Protein AF-A0A918CII8-F1 (afdb_monomer_lite)

Organism: NCBI:txid1848197

pLDDT: mean 79.75, std 15.85, range [30.16, 96.44]

Radius of gyration: 38.04 Å; chains: 1; bounding box: 87×82×122 Å

Structure (mmCIF, N/CA/C/O backbone):
data_AF-A0A918CII8-F1
#
_entry.id   AF-A0A918CII8-F1
#
loop_
_atom_site.group_PDB
_atom_site.id
_atom_site.type_symbol
_atom_site.label_atom_id
_atom_site.label_alt_id
_atom_site.label_comp_id
_atom_site.label_asym_id
_atom_site.label_entity_id
_atom_site.label_seq_id
_atom_site.pdbx_PDB_ins_code
_atom_site.Cartn_x
_atom_site.Cartn_y
_atom_site.Cartn_z
_atom_site.occupancy
_atom_site.B_iso_or_equiv
_atom_site.auth_seq_id
_atom_site.auth_comp_id
_atom_site.auth_asym_id
_atom_site.auth_atom_id
_atom_site.pdbx_PDB_model_num
ATOM 1 N N . MET A 1 1 ? -17.939 -4.240 36.747 1.00 57.62 1 MET A N 1
ATOM 2 C CA . MET A 1 1 ? -18.765 -5.154 35.924 1.00 57.62 1 MET A CA 1
ATOM 3 C C . MET A 1 1 ? -19.525 -6.172 36.784 1.00 57.62 1 MET A C 1
ATOM 5 O O . MET A 1 1 ? -20.750 -6.130 36.807 1.00 57.62 1 MET A O 1
ATOM 9 N N . LEU A 1 2 ? -18.831 -7.007 37.573 1.00 63.00 2 LEU A N 1
ATOM 10 C CA . LEU A 1 2 ? -19.408 -8.156 38.301 1.00 63.00 2 LEU A CA 1
ATOM 11 C C . LEU A 1 2 ? -20.602 -7.832 39.228 1.00 63.00 2 LEU A C 1
ATOM 13 O O . LEU A 1 2 ? -21.600 -8.547 39.215 1.00 63.00 2 LEU A O 1
ATOM 17 N N . TYR A 1 3 ? -20.559 -6.734 39.996 1.00 66.31 3 TYR A N 1
ATOM 18 C CA . TYR A 1 3 ? -21.661 -6.381 40.909 1.00 66.31 3 TYR A CA 1
ATOM 19 C C . TYR A 1 3 ? -22.937 -5.903 40.183 1.00 66.31 3 TYR A C 1
ATOM 21 O O . TYR A 1 3 ? -24.035 -6.025 40.712 1.00 66.31 3 TYR A O 1
ATOM 29 N N . ARG A 1 4 ? -22.821 -5.364 38.961 1.00 71.19 4 ARG A N 1
ATOM 30 C CA . ARG A 1 4 ? -23.989 -4.956 38.158 1.00 71.19 4 ARG A CA 1
ATOM 31 C C . ARG A 1 4 ? -24.688 -6.175 37.556 1.00 71.19 4 ARG A C 1
ATOM 33 O O . ARG A 1 4 ? -25.916 -6.237 37.567 1.00 71.19 4 ARG A O 1
ATOM 40 N N . SER A 1 5 ? -23.906 -7.164 37.115 1.00 71.19 5 SER A N 1
ATOM 41 C CA . SER A 1 5 ? -24.406 -8.471 36.665 1.00 71.19 5 SER A CA 1
ATOM 42 C C . SER A 1 5 ? -25.191 -9.173 37.786 1.00 71.19 5 SER A C 1
ATOM 44 O O . SER A 1 5 ? -26.329 -9.602 37.584 1.00 71.19 5 SER A O 1
ATOM 46 N N . THR A 1 6 ? -24.681 -9.162 39.027 1.00 75.25 6 THR A N 1
ATOM 47 C CA . THR A 1 6 ? -25.412 -9.732 40.177 1.00 75.25 6 THR A CA 1
ATOM 48 C C . THR A 1 6 ? -26.704 -8.998 40.512 1.00 75.25 6 THR A C 1
ATOM 50 O O . THR A 1 6 ? -27.698 -9.655 40.827 1.00 75.25 6 THR A O 1
ATOM 53 N N . ILE A 1 7 ? -26.726 -7.663 40.417 1.00 76.69 7 ILE A N 1
ATOM 54 C CA . ILE A 1 7 ? -27.948 -6.870 40.615 1.00 76.69 7 ILE A CA 1
ATOM 55 C C . ILE A 1 7 ? -29.007 -7.230 39.575 1.00 76.69 7 ILE A C 1
ATOM 57 O O . ILE A 1 7 ? -30.164 -7.437 39.937 1.00 76.69 7 ILE A O 1
ATOM 61 N N . LYS A 1 8 ? -28.611 -7.372 38.308 1.00 78.12 8 LYS A N 1
ATOM 62 C CA . LYS A 1 8 ? -29.515 -7.721 37.206 1.00 78.12 8 LYS A CA 1
ATOM 63 C C . LYS A 1 8 ? -30.074 -9.144 37.327 1.00 78.12 8 LYS A C 1
ATOM 65 O O . LYS A 1 8 ? -31.231 -9.370 37.008 1.00 78.12 8 LYS A O 1
ATOM 70 N N . MET A 1 9 ? -29.291 -10.104 37.825 1.00 76.00 9 MET A N 1
ATOM 71 C CA . MET A 1 9 ? -29.740 -11.499 37.979 1.00 76.00 9 MET A CA 1
ATOM 72 C C . MET A 1 9 ? -30.636 -11.749 39.207 1.00 76.00 9 MET A C 1
ATOM 74 O O . MET A 1 9 ? -31.351 -12.762 39.266 1.00 76.00 9 MET A O 1
ATOM 78 N N . LEU A 1 10 ? -30.575 -10.861 40.207 1.00 77.88 10 LEU A N 1
ATOM 79 C CA . LEU A 1 10 ? -31.319 -10.962 41.470 1.00 77.88 10 LEU A CA 1
ATOM 80 C C . LEU A 1 10 ? -32.446 -9.924 41.613 1.00 77.88 10 LEU A C 1
ATOM 82 O O . LEU A 1 10 ? -33.195 -9.996 42.592 1.00 77.88 10 LEU A O 1
ATOM 86 N N . SER A 1 11 ? -32.600 -9.010 40.650 1.00 75.62 11 SER A N 1
ATOM 87 C CA . SER A 1 11 ? -33.632 -7.961 40.646 1.00 75.62 11 SER A CA 1
ATOM 88 C C . SER A 1 11 ? -35.062 -8.512 40.689 1.00 75.62 11 SER A C 1
ATOM 90 O O . SER A 1 11 ? -35.947 -7.860 41.238 1.00 75.62 11 SER A O 1
ATOM 92 N N . ASP A 1 12 ? -35.276 -9.732 40.187 1.00 76.44 12 ASP A N 1
ATOM 93 C CA . ASP A 1 12 ? -36.574 -10.422 40.205 1.00 76.44 12 ASP A CA 1
ATOM 94 C C . ASP A 1 12 ? -37.037 -10.815 41.620 1.00 76.44 12 ASP A C 1
ATOM 96 O O . ASP A 1 12 ? -38.226 -11.023 41.858 1.00 76.44 12 ASP A O 1
ATOM 100 N N . LEU A 1 13 ? -36.104 -10.953 42.570 1.00 73.75 13 LEU A N 1
ATOM 101 C CA . LEU A 1 13 ? -36.381 -11.439 43.930 1.00 73.75 13 LEU A CA 1
ATOM 102 C C . LEU A 1 13 ? -36.213 -10.356 45.000 1.00 73.75 13 LEU A C 1
ATOM 104 O O . LEU A 1 13 ? -36.792 -10.456 46.085 1.00 73.75 13 LEU A O 1
ATOM 108 N N . ILE A 1 14 ? -35.395 -9.338 44.729 1.00 76.75 14 ILE A N 1
ATOM 109 C CA . ILE A 1 14 ? -35.112 -8.228 45.640 1.00 76.75 14 ILE A CA 1
ATOM 110 C C . ILE A 1 14 ? -35.008 -6.945 44.819 1.00 76.75 14 ILE A C 1
ATOM 112 O O . ILE A 1 14 ? -34.351 -6.914 43.786 1.00 76.75 14 ILE A O 1
ATOM 116 N N . SER A 1 15 ? -35.603 -5.857 45.321 1.00 78.06 15 SER A N 1
ATOM 117 C CA . SER A 1 15 ? -35.476 -4.535 44.699 1.00 78.06 15 SER A CA 1
ATOM 118 C C . SER A 1 15 ? -33.999 -4.173 44.439 1.00 78.06 15 SER A C 1
ATOM 120 O O . SER A 1 15 ? -33.190 -4.260 45.370 1.00 78.06 15 SER A O 1
ATOM 122 N N . PRO A 1 16 ? -33.636 -3.702 43.230 1.00 76.00 16 PRO A N 1
ATOM 123 C CA . PRO A 1 16 ? -32.245 -3.431 42.855 1.00 76.00 16 PRO A CA 1
ATOM 124 C C . PRO A 1 16 ? -31.572 -2.400 43.773 1.00 76.00 16 PRO A C 1
ATOM 126 O O . PRO A 1 16 ? -30.441 -2.612 44.197 1.00 76.00 16 PRO A O 1
ATOM 129 N N . LYS A 1 17 ? -32.304 -1.364 44.217 1.00 75.88 17 LYS A N 1
ATOM 130 C CA . LYS A 1 17 ? -31.811 -0.379 45.202 1.00 75.88 17 LYS A CA 1
ATOM 131 C C . LYS A 1 17 ? -31.494 -0.996 46.566 1.00 75.88 17 LYS A C 1
ATOM 133 O O . LYS A 1 17 ? -30.586 -0.548 47.263 1.00 75.88 17 LYS A O 1
ATOM 138 N N . ALA A 1 18 ? -32.259 -2.006 46.978 1.00 75.31 18 ALA A N 1
ATOM 139 C CA . ALA A 1 18 ? -31.996 -2.716 48.224 1.00 75.31 18 ALA A CA 1
ATOM 140 C C . ALA A 1 18 ? -30.772 -3.630 48.083 1.00 75.31 18 ALA A C 1
ATOM 142 O O . ALA A 1 18 ? -29.977 -3.710 49.016 1.00 75.31 18 ALA A O 1
ATOM 143 N N . LEU A 1 19 ? -30.598 -4.273 46.923 1.00 78.12 19 LEU A N 1
ATOM 144 C CA . LEU A 1 19 ? -29.439 -5.121 46.651 1.00 78.12 19 LEU A CA 1
ATOM 145 C C . LEU A 1 19 ? -28.142 -4.302 46.564 1.00 78.12 19 LEU A C 1
ATOM 147 O O . LEU A 1 19 ? -27.160 -4.666 47.203 1.00 78.12 19 LEU A O 1
ATOM 151 N N . GLU A 1 20 ? -28.158 -3.162 45.869 1.00 80.50 20 GLU A N 1
ATOM 152 C CA . GLU A 1 20 ? -27.036 -2.212 45.821 1.00 80.50 20 GLU A CA 1
ATOM 153 C C . GLU A 1 20 ? -26.624 -1.743 47.210 1.00 80.50 20 GLU A C 1
ATOM 155 O O . GLU A 1 20 ? -25.441 -1.743 47.535 1.00 80.50 20 GLU A O 1
ATOM 160 N N . ARG A 1 21 ? -27.597 -1.389 48.056 1.00 82.25 21 ARG A N 1
ATOM 161 C CA . ARG A 1 21 ? -27.322 -0.952 49.425 1.00 82.25 21 ARG A CA 1
ATOM 162 C C . ARG A 1 21 ? -26.685 -2.060 50.265 1.00 82.25 21 ARG A C 1
ATOM 164 O O . ARG A 1 21 ? -25.747 -1.786 51.001 1.00 82.25 21 ARG A O 1
ATOM 171 N N . ILE A 1 22 ? -27.147 -3.303 50.126 1.00 81.56 22 ILE A N 1
ATOM 172 C CA . ILE A 1 22 ? -26.567 -4.456 50.834 1.00 81.56 22 ILE A CA 1
ATOM 173 C C . ILE A 1 22 ? -25.142 -4.723 50.353 1.00 81.56 22 ILE A C 1
ATOM 175 O O . ILE A 1 22 ? -24.258 -4.929 51.176 1.00 81.56 22 ILE A O 1
ATOM 179 N N . LEU A 1 23 ? -24.907 -4.693 49.040 1.00 80.69 23 LEU A N 1
ATOM 180 C CA . LEU A 1 23 ? -23.569 -4.856 48.473 1.00 80.69 23 LEU A CA 1
ATOM 181 C C . LEU A 1 23 ? -22.639 -3.710 48.904 1.00 80.69 23 LEU A C 1
ATOM 183 O O . LEU A 1 23 ? -21.482 -3.963 49.223 1.00 80.69 23 LEU A O 1
ATOM 187 N N . ALA A 1 24 ? -23.143 -2.474 48.982 1.00 80.88 24 ALA A N 1
ATOM 188 C CA . ALA A 1 24 ? -22.396 -1.312 49.464 1.00 80.88 24 ALA A CA 1
ATOM 189 C C . ALA A 1 24 ? -22.010 -1.442 50.942 1.00 80.88 24 ALA A C 1
ATOM 191 O O . ALA A 1 24 ? -20.857 -1.207 51.300 1.00 80.88 24 ALA A O 1
ATOM 192 N N . ASP A 1 25 ? -22.964 -1.814 51.798 1.00 81.06 25 ASP A N 1
ATOM 193 C CA . ASP A 1 25 ? -22.743 -1.961 53.237 1.00 81.06 25 ASP A CA 1
ATOM 194 C C . ASP A 1 25 ? -21.788 -3.140 53.514 1.00 81.06 25 ASP A C 1
ATOM 196 O O . ASP A 1 25 ? -20.817 -2.989 54.255 1.00 81.06 25 ASP A O 1
ATOM 200 N N . ALA A 1 26 ? -21.963 -4.263 52.811 1.00 79.44 26 ALA A N 1
ATOM 201 C CA . ALA A 1 26 ? -21.099 -5.440 52.904 1.00 79.44 26 ALA A CA 1
ATOM 202 C C . ALA A 1 26 ? -19.673 -5.209 52.357 1.00 79.44 26 ALA A C 1
ATOM 204 O O . ALA A 1 26 ? -18.720 -5.822 52.846 1.00 79.44 26 ALA A O 1
ATOM 205 N N . ALA A 1 27 ? -19.509 -4.339 51.353 1.00 79.50 27 ALA A N 1
ATOM 206 C CA . ALA A 1 27 ? -18.201 -3.921 50.846 1.00 79.50 27 ALA A CA 1
ATOM 207 C C . ALA A 1 27 ? -17.490 -2.978 51.833 1.00 79.50 27 ALA A C 1
ATOM 209 O O . ALA A 1 27 ? -16.306 -3.166 52.122 1.00 79.50 27 ALA A O 1
ATOM 210 N N . ARG A 1 28 ? -18.226 -2.027 52.431 1.00 82.44 28 ARG A N 1
ATOM 211 C CA . ARG A 1 28 ? -17.701 -1.116 53.466 1.00 82.44 28 ARG A CA 1
ATOM 212 C C . ARG A 1 28 ? -17.221 -1.857 54.709 1.00 82.44 28 ARG A C 1
ATOM 214 O O . ARG A 1 28 ? -16.146 -1.538 55.209 1.00 82.44 28 ARG A O 1
ATOM 221 N N . GLU A 1 29 ? -17.969 -2.859 55.173 1.00 81.50 29 GLU A N 1
ATOM 222 C CA . GLU A 1 29 ? -17.558 -3.726 56.292 1.00 81.50 29 GLU A CA 1
ATOM 223 C C . GLU A 1 29 ? -16.242 -4.466 56.017 1.00 81.50 29 GLU A C 1
ATOM 225 O O . GLU A 1 29 ? -15.516 -4.816 56.943 1.00 81.50 29 GLU A O 1
ATOM 230 N N . ARG A 1 30 ? -15.911 -4.674 54.739 1.00 78.25 30 ARG A N 1
ATOM 231 C CA . ARG A 1 30 ? -14.693 -5.351 54.280 1.00 78.25 30 ARG A CA 1
ATOM 232 C C . ARG A 1 30 ? -13.631 -4.377 53.755 1.00 78.25 30 ARG A C 1
ATOM 234 O O . ARG A 1 30 ? -12.700 -4.810 53.089 1.00 78.25 30 ARG A O 1
ATOM 241 N N . HIS A 1 31 ? -13.768 -3.077 54.038 1.00 79.06 31 HIS A N 1
ATOM 242 C CA . HIS A 1 31 ? -12.857 -2.010 53.597 1.00 79.06 31 HIS A CA 1
ATOM 243 C C . HIS A 1 31 ? -12.627 -1.946 52.074 1.00 79.06 31 HIS A C 1
ATOM 245 O O . HIS A 1 31 ? -11.564 -1.533 51.617 1.00 79.06 31 HIS A O 1
ATOM 251 N N . THR A 1 32 ? -13.629 -2.331 51.282 1.00 77.56 32 THR A N 1
ATOM 252 C CA . THR A 1 32 ? -13.589 -2.298 49.811 1.00 77.56 32 THR A CA 1
ATOM 253 C C . THR A 1 32 ? -14.676 -1.378 49.257 1.00 77.56 32 THR A C 1
ATOM 255 O O . THR A 1 32 ? -15.648 -1.040 49.938 1.00 77.56 32 THR A O 1
ATOM 258 N N . THR A 1 33 ? -14.509 -0.931 48.013 1.00 74.75 33 THR A N 1
ATOM 259 C CA . THR A 1 33 ? -15.518 -0.155 47.281 1.00 74.75 33 THR A CA 1
ATOM 260 C C . THR A 1 33 ? -16.294 -1.062 46.324 1.00 74.75 33 THR A C 1
ATOM 262 O O . THR A 1 33 ? -15.782 -2.077 45.860 1.00 74.75 33 THR A O 1
ATOM 265 N N . LEU A 1 34 ? -17.538 -0.689 45.997 1.00 63.59 34 LEU A N 1
ATOM 266 C CA . LEU A 1 34 ? -18.412 -1.442 45.079 1.00 63.59 34 LEU A CA 1
ATOM 267 C C . LEU A 1 34 ? -17.765 -1.730 43.712 1.00 63.59 34 LEU A C 1
ATOM 269 O O . LEU A 1 34 ? -18.080 -2.728 43.070 1.00 63.59 34 LEU A O 1
ATOM 273 N N . THR A 1 35 ? -16.870 -0.854 43.263 1.00 64.56 35 THR A N 1
ATOM 274 C CA . THR A 1 35 ? -16.168 -0.961 41.982 1.00 64.56 35 THR A CA 1
ATOM 275 C C . THR A 1 35 ? -14.933 -1.862 42.031 1.00 64.56 35 THR A C 1
ATOM 277 O O . THR A 1 35 ? -14.532 -2.346 40.980 1.00 64.56 35 THR A O 1
ATOM 280 N N . ALA A 1 36 ? -14.384 -2.145 43.218 1.00 67.75 36 ALA A N 1
ATOM 281 C CA . ALA A 1 36 ? -13.174 -2.948 43.433 1.00 67.75 36 ALA A CA 1
ATOM 282 C C . ALA A 1 36 ? -13.473 -4.337 44.044 1.00 67.75 36 ALA A C 1
ATOM 284 O O . ALA A 1 36 ? -12.677 -4.883 44.802 1.00 67.75 36 ALA A O 1
ATOM 285 N N . LEU A 1 37 ? -14.664 -4.885 43.785 1.00 72.19 37 LEU A N 1
ATOM 286 C CA . LEU A 1 37 ? -15.098 -6.179 44.318 1.00 72.19 37 LEU A CA 1
ATOM 287 C C . LEU A 1 37 ? -14.582 -7.348 43.469 1.00 72.19 37 LEU A C 1
ATOM 289 O O . LEU A 1 37 ? -15.124 -7.622 42.398 1.00 72.19 37 LEU A O 1
ATOM 293 N N . ASP A 1 38 ? -13.606 -8.082 44.003 1.00 73.19 38 ASP A N 1
ATOM 294 C CA . ASP A 1 38 ? -13.105 -9.322 43.402 1.00 73.19 38 ASP A CA 1
ATOM 295 C C . ASP A 1 38 ? -14.115 -10.478 43.521 1.00 73.19 38 ASP A C 1
ATOM 297 O O . ASP A 1 38 ? -14.878 -10.571 44.490 1.00 73.19 38 ASP A O 1
ATOM 301 N N . LEU A 1 39 ? -14.073 -11.415 42.567 1.00 75.50 39 LEU A N 1
ATOM 302 C CA . LEU A 1 39 ? -14.918 -12.618 42.516 1.00 75.50 39 LEU A CA 1
ATOM 303 C C . LEU A 1 39 ? -14.988 -13.415 43.848 1.00 75.50 39 LEU A C 1
ATOM 305 O O . LEU A 1 39 ? -16.103 -13.730 44.276 1.00 75.50 39 LEU A O 1
ATOM 309 N N . PRO A 1 40 ? -13.881 -13.723 44.560 1.00 79.88 40 PRO A N 1
ATOM 310 C CA . PRO A 1 40 ? -13.939 -14.425 45.852 1.00 79.88 40 PRO A CA 1
ATOM 311 C C . PRO A 1 40 ? -14.620 -13.607 46.962 1.00 79.88 40 PRO A C 1
ATOM 313 O O . PRO A 1 40 ? -15.370 -14.144 47.787 1.00 79.88 40 PRO A O 1
ATOM 316 N N . THR A 1 41 ? -14.415 -12.292 46.974 1.00 80.44 41 THR A N 1
ATOM 317 C CA . THR A 1 41 ? -15.024 -11.382 47.952 1.00 80.44 41 THR A CA 1
ATOM 318 C C . THR A 1 41 ? -16.525 -11.256 47.695 1.00 80.44 41 THR A C 1
ATOM 320 O O . THR A 1 41 ? -17.336 -11.404 48.613 1.00 80.44 41 THR A O 1
ATOM 323 N N . LEU A 1 42 ? -16.912 -11.107 46.425 1.00 80.44 42 LEU A N 1
ATOM 324 C CA . LEU A 1 42 ? -18.299 -11.099 45.965 1.00 80.44 42 LEU A CA 1
ATOM 325 C C . LEU A 1 42 ? -19.006 -12.427 46.273 1.00 80.44 42 LEU A C 1
ATOM 327 O O . LEU A 1 42 ? -20.144 -12.430 46.742 1.00 80.44 42 LEU A O 1
ATOM 331 N N . GLN A 1 43 ? -18.319 -13.558 46.092 1.00 83.06 43 GLN A N 1
ATOM 332 C CA . GLN A 1 43 ? -18.837 -14.876 46.450 1.00 83.06 43 GLN A CA 1
ATOM 333 C C . GLN A 1 43 ? -19.150 -14.979 47.946 1.00 83.06 43 GLN A C 1
ATOM 335 O O . GLN A 1 43 ? -20.167 -15.560 48.337 1.00 83.06 43 GLN A O 1
ATOM 340 N N . THR A 1 44 ? -18.299 -14.395 48.785 1.00 84.56 44 THR A N 1
ATOM 341 C CA . THR A 1 44 ? -18.481 -14.381 50.239 1.00 84.56 44 THR A CA 1
ATOM 342 C C . THR A 1 44 ? -19.689 -13.527 50.632 1.00 84.56 44 THR A C 1
ATOM 344 O O . THR A 1 44 ? -20.537 -13.982 51.402 1.00 84.56 44 THR A O 1
ATOM 347 N N . ILE A 1 45 ? -19.827 -12.341 50.033 1.00 84.06 45 ILE A N 1
ATOM 348 C CA . ILE A 1 45 ? -20.964 -11.428 50.238 1.00 84.06 45 ILE A CA 1
ATOM 349 C C . ILE A 1 45 ? -22.282 -12.076 49.791 1.00 84.06 45 ILE A C 1
ATOM 351 O O . ILE A 1 45 ? -23.277 -12.049 50.519 1.00 84.06 45 ILE A O 1
ATOM 355 N N . LEU A 1 46 ? -22.292 -12.723 48.623 1.00 83.38 46 LEU A N 1
ATOM 356 C CA . LEU A 1 46 ? -23.474 -13.406 48.095 1.00 83.38 46 LEU A CA 1
ATOM 357 C C . LEU A 1 46 ? -23.919 -14.565 49.002 1.00 83.38 46 LEU A C 1
ATOM 359 O O . LEU A 1 46 ? -25.111 -14.715 49.281 1.00 83.38 46 LEU A O 1
ATOM 363 N N . LYS A 1 47 ? -22.966 -15.358 49.509 1.00 85.75 47 LYS A N 1
ATOM 364 C CA . LYS A 1 47 ? -23.235 -16.508 50.389 1.00 85.75 47 LYS A CA 1
ATOM 365 C C . LYS A 1 47 ? -23.642 -16.119 51.812 1.00 85.75 47 LYS A C 1
ATOM 367 O O . LYS A 1 47 ? -24.382 -16.876 52.438 1.00 85.75 47 LYS A O 1
ATOM 372 N N . GLN A 1 48 ? -23.149 -15.000 52.345 1.00 84.31 48 GLN A N 1
ATOM 373 C CA . GLN A 1 48 ? -23.353 -14.631 53.752 1.00 84.31 48 GLN A CA 1
ATOM 374 C C . GLN A 1 48 ? -24.399 -13.537 53.947 1.00 84.31 48 GLN A C 1
ATOM 376 O O . GLN A 1 48 ? -25.264 -13.690 54.807 1.00 84.31 48 GLN A O 1
ATOM 381 N N . ASP A 1 49 ? -24.353 -12.471 53.153 1.00 83.25 49 ASP A N 1
ATOM 382 C CA . ASP A 1 49 ? -25.122 -11.250 53.411 1.00 83.25 49 ASP A CA 1
ATOM 383 C C . ASP A 1 49 ? -26.379 -11.212 52.534 1.00 83.25 49 ASP A C 1
ATOM 385 O O . ASP A 1 49 ? -27.498 -11.034 53.026 1.00 83.25 49 ASP A O 1
ATOM 389 N N . VAL A 1 50 ? -26.225 -11.513 51.240 1.00 80.75 50 VAL A N 1
ATOM 390 C CA . VAL A 1 50 ? -27.349 -11.561 50.290 1.00 80.75 50 VAL A CA 1
ATOM 391 C C . VAL A 1 50 ? -28.220 -12.798 50.521 1.00 80.75 50 VAL A C 1
ATOM 393 O O . VAL A 1 50 ? -29.445 -12.689 50.529 1.00 80.75 50 VAL A O 1
ATOM 396 N N . TYR A 1 51 ? -27.624 -13.962 50.801 1.00 83.38 51 TYR A N 1
ATOM 397 C CA . TYR A 1 51 ? -28.369 -15.181 51.136 1.00 83.38 51 TYR A CA 1
ATOM 398 C C . TYR A 1 51 ? -29.231 -15.025 52.402 1.00 83.38 51 TYR A C 1
ATOM 400 O O . TYR A 1 51 ? -30.410 -15.379 52.374 1.00 83.38 51 TYR A O 1
ATOM 408 N N . LYS A 1 52 ? -28.696 -14.436 53.487 1.00 83.25 52 LYS A N 1
ATOM 409 C CA . LYS A 1 52 ? -29.470 -14.148 54.714 1.00 83.25 52 LYS A CA 1
ATOM 410 C C . LYS A 1 52 ? -30.655 -13.228 54.434 1.00 83.25 52 LYS A C 1
ATOM 412 O O . LYS A 1 52 ? -31.721 -13.406 55.017 1.00 83.25 52 LYS A O 1
ATOM 417 N N . ARG A 1 53 ? -30.490 -12.251 53.538 1.00 78.88 53 ARG A N 1
ATOM 418 C CA . ARG A 1 53 ? -31.577 -11.342 53.164 1.00 78.88 53 ARG A CA 1
ATOM 419 C C . ARG A 1 53 ? -32.615 -12.010 52.262 1.00 78.88 53 ARG A C 1
ATOM 421 O O . ARG A 1 53 ? -33.805 -11.812 52.480 1.00 78.88 53 ARG A O 1
ATOM 428 N N . LEU A 1 54 ? -32.187 -12.831 51.302 1.00 79.38 54 LEU A N 1
ATOM 429 C CA . LEU A 1 54 ? -33.074 -13.615 50.431 1.00 79.38 54 LEU A CA 1
ATOM 430 C C . LEU A 1 54 ? -33.958 -14.584 51.227 1.00 79.38 54 LEU A C 1
ATOM 432 O O . LEU A 1 54 ? -35.123 -14.760 50.881 1.00 79.38 54 LEU A O 1
ATOM 436 N N . GLN A 1 55 ? -33.442 -15.159 52.319 1.00 82.56 55 GLN A N 1
ATOM 437 C CA . GLN A 1 55 ? -34.209 -16.040 53.210 1.00 82.56 55 GLN A CA 1
ATOM 438 C C . GLN A 1 55 ? -35.418 -15.367 53.877 1.00 82.56 55 GLN A C 1
ATOM 440 O O . GLN A 1 55 ? -36.340 -16.069 54.283 1.00 82.56 55 GLN A O 1
ATOM 445 N N . LEU A 1 56 ? -35.437 -14.034 53.995 1.00 81.06 56 LEU A N 1
ATOM 446 C CA . LEU A 1 56 ? -36.574 -13.311 54.578 1.00 81.06 56 LEU A CA 1
ATOM 447 C C . LEU A 1 56 ? -37.777 -13.244 53.628 1.00 81.06 56 LEU A C 1
ATOM 449 O O . LEU A 1 56 ? -38.904 -13.100 54.093 1.00 81.06 56 LEU A O 1
ATOM 453 N N . ASN A 1 57 ? -37.541 -13.367 52.318 1.00 75.31 57 ASN A N 1
ATOM 454 C CA . ASN A 1 57 ? -38.566 -13.199 51.286 1.00 75.31 57 ASN A CA 1
ATOM 455 C C . ASN A 1 57 ? -38.865 -14.495 50.511 1.00 75.31 57 ASN A C 1
ATOM 457 O O . ASN A 1 57 ? -39.908 -14.593 49.870 1.00 75.31 57 ASN A O 1
ATOM 461 N N . VAL A 1 58 ? -37.962 -15.484 50.533 1.00 78.81 58 VAL A N 1
ATOM 462 C CA . VAL A 1 58 ? -38.027 -16.694 49.695 1.00 78.81 58 VAL A CA 1
ATOM 463 C C . VAL A 1 58 ? -37.604 -17.933 50.507 1.00 78.81 58 VAL A C 1
ATOM 465 O O . VAL A 1 58 ? -36.680 -17.836 51.318 1.00 78.81 58 VAL A O 1
ATOM 468 N N . PRO A 1 59 ? -38.203 -19.127 50.288 1.00 82.88 59 PRO A N 1
ATOM 469 C CA . PRO A 1 59 ? -37.780 -20.365 50.948 1.00 82.88 59 PRO A CA 1
ATOM 470 C C . PRO A 1 59 ? -36.283 -20.663 50.770 1.00 82.88 59 PRO A C 1
ATOM 472 O O . PRO A 1 59 ? -35.737 -20.543 49.670 1.00 82.88 59 PRO A O 1
ATOM 475 N N . ALA A 1 60 ? -35.623 -21.132 51.836 1.00 76.38 60 ALA A N 1
ATOM 476 C CA . ALA A 1 60 ? -34.164 -21.299 51.891 1.00 76.38 60 ALA A CA 1
ATOM 477 C C . ALA A 1 60 ? -33.577 -22.156 50.749 1.00 76.38 60 ALA A C 1
ATOM 479 O O . ALA A 1 60 ? -32.490 -21.863 50.248 1.00 76.38 60 ALA A O 1
ATOM 480 N N . GLY A 1 61 ? -34.304 -23.182 50.292 1.00 77.25 61 GLY A N 1
ATOM 481 C CA . GLY A 1 61 ? -33.886 -24.027 49.168 1.00 77.25 61 GLY A CA 1
ATOM 482 C C . GLY A 1 61 ? -33.833 -23.290 47.823 1.00 77.25 61 GLY A C 1
ATOM 483 O O . GLY A 1 61 ? -32.923 -23.532 47.030 1.00 77.25 61 GLY A O 1
ATOM 484 N N . LEU A 1 62 ? -34.759 -22.354 47.583 1.00 75.81 62 LEU A N 1
ATOM 485 C CA . LEU A 1 62 ? -34.785 -21.521 46.375 1.00 75.81 62 LEU A CA 1
ATOM 486 C C . LEU A 1 62 ? -33.729 -20.414 46.434 1.00 75.81 62 LEU A C 1
ATOM 488 O O . LEU A 1 62 ? -33.015 -20.211 45.454 1.00 75.81 62 LEU A O 1
ATOM 492 N N . ALA A 1 63 ? -33.565 -19.766 47.591 1.00 76.44 63 ALA A N 1
ATOM 493 C CA . ALA A 1 63 ? -32.519 -18.765 47.801 1.00 76.44 63 ALA A CA 1
ATOM 494 C C . ALA A 1 63 ? -31.115 -19.353 47.572 1.00 76.44 63 ALA A C 1
ATOM 496 O O . ALA A 1 63 ? -30.295 -18.752 46.880 1.00 76.44 63 ALA A O 1
ATOM 497 N N . LYS A 1 64 ? -30.852 -20.564 48.088 1.00 81.62 64 LYS A N 1
ATOM 498 C CA . LYS A 1 64 ? -29.561 -21.246 47.918 1.00 81.62 64 LYS A CA 1
ATOM 499 C C . LYS A 1 64 ? -29.302 -21.607 46.457 1.00 81.62 64 LYS A C 1
ATOM 501 O O . LYS A 1 64 ? -28.206 -21.362 45.968 1.00 81.62 64 LYS A O 1
ATOM 506 N N . ARG A 1 65 ? -30.306 -22.151 45.756 1.00 83.00 65 ARG A N 1
ATOM 507 C CA . ARG A 1 65 ? -30.208 -22.453 44.319 1.00 83.00 65 ARG A CA 1
ATOM 508 C C . ARG A 1 65 ? -29.954 -21.199 43.491 1.00 83.00 65 ARG A C 1
ATOM 510 O O . ARG A 1 65 ? -29.089 -21.227 42.632 1.00 83.00 65 ARG A O 1
ATOM 517 N N . ARG A 1 66 ? -30.652 -20.091 43.757 1.00 81.50 66 ARG A N 1
ATOM 518 C CA . ARG A 1 66 ? -30.476 -18.863 42.971 1.00 81.50 66 ARG A CA 1
ATOM 519 C C . ARG A 1 66 ? -29.113 -18.213 43.201 1.00 81.50 66 ARG A C 1
ATOM 521 O O . ARG A 1 66 ? -28.481 -17.821 42.231 1.00 81.50 66 ARG A O 1
ATOM 528 N N . VAL A 1 67 ? -28.645 -18.148 44.449 1.00 84.38 67 VAL A N 1
ATOM 529 C CA . VAL A 1 67 ? -27.289 -17.662 44.756 1.00 84.38 67 VAL A CA 1
ATOM 530 C C . VAL A 1 67 ? -26.236 -18.561 44.113 1.00 84.38 67 VAL A C 1
ATOM 532 O O . VAL A 1 67 ? -25.293 -18.043 43.534 1.00 84.38 67 VAL A O 1
ATOM 535 N N . GLN A 1 68 ? -26.407 -19.886 44.159 1.00 84.88 68 GLN A N 1
ATOM 536 C CA . GLN A 1 68 ? -25.480 -20.806 43.502 1.00 84.88 68 GLN A CA 1
ATOM 537 C C . GLN A 1 68 ? -25.479 -20.623 41.979 1.00 84.88 68 GLN A C 1
ATOM 539 O O . GLN A 1 68 ? -24.409 -20.475 41.413 1.00 84.88 68 GLN A O 1
ATOM 544 N N . ASN A 1 69 ? -26.648 -20.504 41.342 1.00 84.06 69 ASN A N 1
ATOM 545 C CA . ASN A 1 69 ? -26.740 -20.237 39.904 1.00 84.06 69 ASN A CA 1
ATOM 546 C C . ASN A 1 69 ? -26.046 -18.923 39.515 1.00 84.06 69 ASN A C 1
ATOM 548 O O . ASN A 1 69 ? -25.369 -18.889 38.501 1.00 84.06 69 ASN A O 1
ATOM 552 N N . VAL A 1 70 ? -26.188 -17.864 40.323 1.00 83.12 70 VAL A N 1
ATOM 553 C CA . VAL A 1 70 ? -25.490 -16.582 40.111 1.00 83.12 70 VAL A CA 1
ATOM 554 C C . VAL A 1 70 ? -23.975 -16.732 40.266 1.00 83.12 70 VAL A C 1
ATOM 556 O O . VAL A 1 70 ? -23.215 -16.083 39.562 1.00 83.12 70 VAL A O 1
ATOM 559 N N . LEU A 1 71 ? -23.509 -17.573 41.189 1.00 83.56 71 LEU A N 1
ATOM 560 C CA . LEU A 1 71 ? -22.079 -17.846 41.338 1.00 83.56 71 LEU A CA 1
ATOM 561 C C . LEU A 1 71 ? -21.525 -18.678 40.184 1.00 83.56 71 LEU A C 1
ATOM 563 O O . LEU A 1 71 ? -20.408 -18.418 39.751 1.00 83.56 71 LEU A O 1
ATOM 567 N N . ASP A 1 72 ? -22.293 -19.652 39.704 1.00 83.38 72 ASP A N 1
ATOM 568 C CA . ASP A 1 72 ? -21.904 -20.508 38.589 1.00 83.38 72 ASP A CA 1
ATOM 569 C C . ASP A 1 72 ? -21.849 -19.690 37.285 1.00 83.38 72 ASP A C 1
ATOM 571 O O . ASP A 1 72 ? -20.875 -19.807 36.546 1.00 83.38 72 ASP A O 1
ATOM 575 N N . THR A 1 73 ? -22.810 -18.784 37.043 1.00 80.44 73 THR A N 1
ATOM 576 C CA . THR A 1 73 ? -22.769 -17.872 35.885 1.00 80.44 73 THR A CA 1
ATOM 577 C C . THR A 1 73 ? -21.607 -16.890 35.961 1.00 80.44 73 THR A C 1
ATOM 579 O O . THR A 1 73 ? -20.890 -16.745 34.981 1.00 80.44 73 THR A O 1
ATOM 582 N N . LEU A 1 74 ? -21.342 -16.279 37.120 1.00 78.88 74 LEU A N 1
ATOM 583 C CA . LEU A 1 74 ? -20.182 -15.394 37.282 1.00 78.88 74 LEU A CA 1
ATOM 584 C C . LEU A 1 74 ? -18.844 -16.131 37.130 1.00 78.88 74 LEU A C 1
ATOM 586 O O . LEU A 1 74 ? -17.881 -15.556 36.632 1.00 78.88 74 LEU A O 1
ATOM 590 N N . ALA A 1 75 ? -18.758 -17.386 37.583 1.00 76.50 75 ALA A N 1
ATOM 591 C CA . ALA A 1 75 ? -17.566 -18.210 37.402 1.00 76.50 75 ALA A CA 1
ATOM 592 C C . ALA A 1 75 ? -17.360 -18.588 35.928 1.00 76.50 75 ALA A C 1
ATOM 594 O O . ALA A 1 75 ? -16.224 -18.639 35.464 1.00 76.50 75 ALA A O 1
ATOM 595 N N . GLN A 1 76 ? -18.448 -18.817 35.191 1.00 78.81 76 GLN A N 1
ATOM 596 C CA . GLN A 1 76 ? -18.413 -19.097 33.760 1.00 78.81 76 GLN A CA 1
ATOM 597 C C . GLN A 1 76 ? -18.077 -17.843 32.934 1.00 78.81 76 GLN A C 1
ATOM 599 O O . GLN A 1 76 ? -17.240 -17.932 32.043 1.00 78.81 76 GLN A O 1
ATOM 604 N N . GLU A 1 77 ? -18.630 -16.675 33.282 1.00 74.62 77 GLU A N 1
ATOM 605 C CA . GLU A 1 77 ? -18.262 -15.367 32.708 1.00 74.62 77 GLU A CA 1
ATOM 606 C C . GLU A 1 77 ? -16.776 -15.051 32.953 1.00 74.62 77 GLU A C 1
ATOM 608 O O . GLU A 1 77 ? -16.059 -14.682 32.027 1.00 74.62 77 GLU A O 1
ATOM 613 N N . ALA A 1 78 ? -16.280 -15.269 34.177 1.00 68.75 78 ALA A N 1
ATOM 614 C CA . ALA A 1 78 ? -14.866 -15.076 34.506 1.00 68.75 78 ALA A CA 1
ATOM 615 C C . ALA A 1 78 ? -13.941 -16.079 33.789 1.00 68.75 78 ALA A C 1
ATOM 617 O O . ALA A 1 78 ? -12.817 -15.732 33.433 1.00 68.75 78 ALA A O 1
ATOM 618 N N . GLY A 1 79 ? -14.401 -17.316 33.574 1.00 70.69 79 GLY A N 1
ATOM 619 C CA . GLY A 1 79 ? -13.676 -18.330 32.808 1.00 70.69 79 GLY A CA 1
ATOM 620 C C . GLY A 1 79 ? -13.606 -18.025 31.308 1.00 70.69 79 GLY A C 1
ATOM 621 O O . GLY A 1 79 ? -12.558 -18.254 30.710 1.00 70.69 79 GLY A O 1
ATOM 622 N N . SER A 1 80 ? -14.684 -17.489 30.719 1.00 71.56 80 SER A N 1
ATOM 623 C CA . SER A 1 80 ? -14.719 -17.046 29.312 1.00 71.56 80 SER A CA 1
ATOM 624 C C . SER A 1 80 ? -13.776 -15.871 29.085 1.00 71.56 80 SER A C 1
ATOM 626 O O . SER A 1 80 ? -12.890 -15.965 28.243 1.00 71.56 80 SER A O 1
ATOM 628 N N . ALA A 1 81 ? -13.871 -14.831 29.922 1.00 67.88 81 ALA A N 1
ATOM 629 C CA . ALA A 1 81 ? -13.015 -13.650 29.823 1.00 67.88 81 ALA A CA 1
ATOM 630 C C . ALA A 1 81 ? -11.520 -14.005 29.940 1.00 67.88 81 ALA A C 1
ATOM 632 O O . ALA A 1 81 ? -10.706 -13.560 29.142 1.00 67.88 81 ALA A O 1
ATOM 633 N N . ALA A 1 82 ? -11.153 -14.895 30.871 1.00 71.38 82 ALA A N 1
ATOM 634 C CA . ALA A 1 82 ? -9.766 -15.345 31.004 1.00 71.38 82 ALA A CA 1
ATOM 635 C C . ALA A 1 82 ? -9.268 -16.161 29.793 1.00 71.38 82 ALA A C 1
ATOM 637 O O . ALA A 1 82 ? -8.076 -16.139 29.480 1.00 71.38 82 ALA A O 1
ATOM 638 N N . ALA A 1 83 ? -10.153 -16.907 29.123 1.00 75.06 83 ALA A N 1
ATOM 639 C CA . ALA A 1 83 ? -9.819 -17.639 27.904 1.00 75.06 83 ALA A CA 1
ATOM 640 C C . ALA A 1 83 ? -9.679 -16.698 26.693 1.00 75.06 83 ALA A C 1
ATOM 642 O O . ALA A 1 83 ? -8.761 -16.875 25.891 1.00 75.06 83 ALA A O 1
ATOM 643 N N . GLU A 1 84 ? -10.543 -15.687 26.593 1.00 77.50 84 GLU A N 1
ATOM 644 C CA . GLU A 1 84 ? -10.486 -14.620 25.587 1.00 77.50 84 GLU A CA 1
ATOM 645 C C . GLU A 1 84 ? -9.203 -13.789 25.735 1.00 77.50 84 GLU A C 1
ATOM 647 O O . GLU A 1 84 ? -8.472 -13.631 24.761 1.00 77.50 84 GLU A O 1
ATOM 652 N N . ASP A 1 85 ? -8.827 -13.388 26.953 1.00 78.19 85 ASP A N 1
ATOM 653 C CA . ASP A 1 85 ? -7.570 -12.675 27.228 1.00 78.19 85 ASP A CA 1
ATOM 654 C C . ASP A 1 85 ? -6.327 -13.491 26.811 1.00 78.19 85 ASP A C 1
ATOM 656 O O . ASP A 1 85 ? -5.370 -12.966 26.222 1.00 78.19 85 ASP A O 1
ATOM 660 N N . LEU A 1 86 ? -6.327 -14.806 27.075 1.00 82.50 86 LEU A N 1
ATOM 661 C CA . LEU A 1 86 ? -5.263 -15.705 26.609 1.00 82.50 86 LEU A CA 1
ATOM 662 C C . LEU A 1 86 ? -5.238 -15.826 25.076 1.00 82.50 86 LEU A C 1
ATOM 664 O O . LEU A 1 86 ? -4.162 -15.881 24.474 1.00 82.50 86 LEU A O 1
ATOM 668 N N . SER A 1 87 ? -6.408 -15.868 24.438 1.00 86.56 87 SER A N 1
ATOM 669 C CA . SER A 1 87 ? -6.528 -15.918 22.980 1.00 86.56 87 SER A CA 1
ATOM 670 C C . SER A 1 87 ? -5.992 -14.633 22.345 1.00 86.56 87 SER A C 1
ATOM 672 O O . SER A 1 87 ? -5.085 -14.689 21.511 1.00 86.56 87 SER A O 1
ATOM 674 N N . HIS A 1 88 ? -6.460 -13.472 22.813 1.00 88.19 88 HIS A N 1
ATOM 675 C CA . HIS A 1 88 ? -6.031 -12.159 22.341 1.00 88.19 88 HIS A CA 1
ATOM 676 C C . HIS A 1 88 ? -4.525 -11.955 22.531 1.00 88.19 88 HIS A C 1
ATOM 678 O O . HIS A 1 88 ? -3.834 -11.553 21.598 1.00 88.19 88 HIS A O 1
ATOM 684 N N . SER A 1 89 ? -3.969 -12.310 23.693 1.00 87.69 89 SER A N 1
ATOM 685 C CA . SER A 1 89 ? -2.517 -12.218 23.917 1.00 87.69 89 SER A CA 1
ATOM 686 C C . SER A 1 89 ? -1.706 -13.124 22.979 1.00 87.69 89 SER A C 1
ATOM 688 O O . SER A 1 89 ? -0.660 -12.708 22.477 1.00 87.69 89 SER A O 1
ATOM 690 N N . THR A 1 90 ? -2.199 -14.325 22.667 1.00 90.06 90 THR A N 1
ATOM 691 C CA . THR A 1 90 ? -1.556 -15.229 21.699 1.00 90.06 90 THR A CA 1
ATOM 692 C C . THR A 1 90 ? -1.609 -14.667 20.273 1.00 90.06 90 THR A C 1
ATOM 694 O O . THR A 1 90 ? -0.616 -14.723 19.538 1.00 90.06 90 THR A O 1
ATOM 697 N N . GLN A 1 91 ? -2.741 -14.080 19.880 1.00 91.31 91 GLN A N 1
ATOM 698 C CA . GLN A 1 91 ? -2.895 -13.408 18.589 1.00 91.31 91 GLN A CA 1
ATOM 699 C C . GLN A 1 91 ? -1.962 -12.197 18.466 1.00 91.31 91 GLN A C 1
ATOM 701 O O . GLN A 1 91 ? -1.247 -12.102 17.470 1.00 91.31 91 GLN A O 1
ATOM 706 N N . ILE A 1 92 ? -1.862 -11.344 19.495 1.00 92.50 92 ILE A N 1
ATOM 707 C CA . ILE A 1 92 ? -0.917 -10.210 19.528 1.00 92.50 92 ILE A CA 1
ATOM 708 C C . ILE A 1 92 ? 0.513 -10.696 19.276 1.00 92.50 92 ILE A C 1
ATOM 710 O O . ILE A 1 92 ? 1.204 -10.146 18.422 1.00 92.50 92 ILE A O 1
ATOM 714 N N . ILE A 1 93 ? 0.949 -11.760 19.961 1.00 92.62 93 ILE A N 1
ATOM 715 C CA . ILE A 1 93 ? 2.293 -12.334 19.773 1.00 92.62 93 ILE A CA 1
ATOM 716 C C . ILE A 1 93 ? 2.495 -12.820 18.330 1.00 92.62 93 ILE A C 1
ATOM 718 O O . ILE A 1 93 ? 3.578 -12.655 17.766 1.00 92.62 93 ILE A O 1
ATOM 722 N N . THR A 1 94 ? 1.466 -13.414 17.727 1.00 94.25 94 THR A N 1
ATOM 723 C CA . THR A 1 94 ? 1.520 -13.925 16.350 1.00 94.25 94 THR A CA 1
ATOM 724 C C . THR A 1 94 ? 1.639 -12.785 15.339 1.00 94.25 94 THR A C 1
ATOM 726 O O . THR A 1 94 ? 2.498 -12.827 14.453 1.00 94.25 94 THR A O 1
ATOM 729 N N . ILE A 1 95 ? 0.829 -11.737 15.505 1.00 94.75 95 ILE A N 1
ATOM 730 C CA . ILE A 1 95 ? 0.873 -10.534 14.666 1.00 94.75 95 ILE A CA 1
ATOM 731 C C . ILE A 1 95 ? 2.229 -9.832 14.838 1.00 94.75 95 ILE A C 1
ATOM 733 O O . ILE A 1 95 ? 2.870 -9.501 13.845 1.00 94.75 95 ILE A O 1
ATOM 737 N N . ASP A 1 96 ? 2.740 -9.707 16.067 1.00 93.50 96 ASP A N 1
ATOM 738 C CA . ASP A 1 96 ? 4.063 -9.138 16.358 1.00 93.50 96 ASP A CA 1
ATOM 739 C C . ASP A 1 96 ? 5.204 -9.878 15.655 1.00 93.50 96 ASP A C 1
ATOM 741 O O . ASP A 1 96 ? 6.151 -9.260 15.166 1.00 93.50 96 ASP A O 1
ATOM 745 N N . GLN A 1 97 ? 5.154 -11.211 15.617 1.00 93.44 97 GLN A N 1
ATOM 746 C CA . GLN A 1 97 ? 6.180 -12.009 14.946 1.00 93.44 97 GLN A CA 1
ATOM 747 C C . GLN A 1 97 ? 6.197 -11.750 13.440 1.00 93.44 97 GLN A C 1
ATOM 749 O O . GLN A 1 97 ? 7.281 -11.587 12.876 1.00 93.44 97 GLN A O 1
ATOM 754 N N . ARG A 1 98 ? 5.023 -11.660 12.802 1.00 93.25 98 ARG A N 1
ATOM 755 C CA . ARG A 1 98 ? 4.915 -11.310 11.377 1.00 93.25 98 ARG A CA 1
ATOM 756 C C . ARG A 1 98 ? 5.330 -9.857 11.128 1.00 93.25 98 ARG A C 1
ATOM 758 O O . ARG A 1 98 ? 6.104 -9.598 10.211 1.00 93.25 98 ARG A O 1
ATOM 765 N N . ALA A 1 99 ? 4.930 -8.929 12.000 1.00 92.19 99 ALA A N 1
ATOM 766 C CA . ALA A 1 99 ? 5.253 -7.504 11.898 1.00 92.19 99 ALA A CA 1
ATOM 767 C C . ALA A 1 99 ? 6.767 -7.218 11.892 1.00 92.19 99 ALA A C 1
ATOM 769 O O . ALA A 1 99 ? 7.215 -6.255 11.269 1.00 92.19 99 ALA A O 1
ATOM 770 N N . ARG A 1 100 ? 7.587 -8.067 12.532 1.00 91.25 100 ARG A N 1
ATOM 771 C CA . ARG A 1 1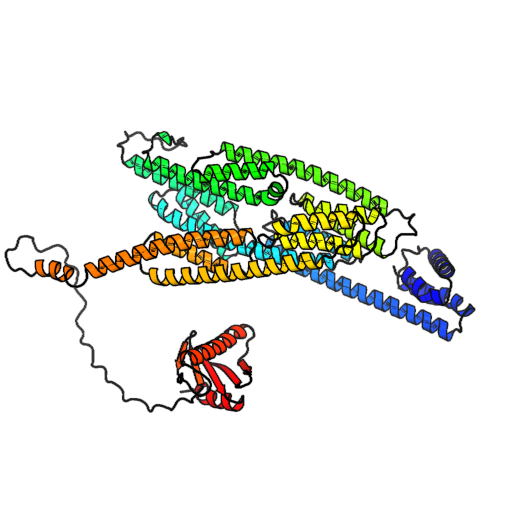00 ? 9.058 -7.923 12.549 1.00 91.25 100 ARG A CA 1
ATOM 772 C C . ARG A 1 100 ? 9.695 -7.946 11.161 1.00 91.25 100 ARG A C 1
ATOM 774 O O . ARG A 1 100 ? 10.734 -7.316 10.988 1.00 91.25 100 ARG A O 1
ATOM 781 N N . GLN A 1 101 ? 9.094 -8.631 10.188 1.00 89.62 101 GLN A N 1
ATOM 782 C CA . GLN A 1 101 ? 9.598 -8.670 8.808 1.00 89.62 101 GLN A CA 1
ATOM 783 C C . GLN A 1 101 ? 9.570 -7.284 8.147 1.00 89.62 101 GLN A C 1
ATOM 785 O O . GLN A 1 101 ? 10.409 -6.982 7.303 1.00 89.62 101 GLN A O 1
ATOM 790 N N . TYR A 1 102 ? 8.659 -6.419 8.592 1.00 91.75 102 TYR A N 1
ATOM 791 C CA . TYR A 1 102 ? 8.458 -5.076 8.054 1.00 91.75 102 TYR A CA 1
ATOM 792 C C . TYR A 1 102 ? 9.151 -3.984 8.881 1.00 91.75 102 TYR A C 1
ATOM 794 O O . TYR A 1 102 ? 8.998 -2.801 8.595 1.00 91.75 102 TYR A O 1
ATOM 802 N N . ALA A 1 103 ? 9.953 -4.351 9.888 1.00 86.81 103 ALA A N 1
ATOM 803 C CA . ALA A 1 103 ? 10.623 -3.392 10.770 1.00 86.81 103 ALA A CA 1
ATOM 804 C C . ALA A 1 103 ? 11.590 -2.445 10.032 1.00 86.81 103 ALA A C 1
ATOM 806 O O . ALA A 1 103 ? 11.850 -1.344 10.514 1.00 86.81 103 ALA A O 1
ATOM 807 N N . LEU A 1 104 ? 12.106 -2.867 8.872 1.00 87.38 104 LEU A N 1
ATOM 808 C CA . LEU A 1 104 ? 12.967 -2.059 8.003 1.00 87.38 104 LEU A CA 1
ATOM 809 C C . LEU A 1 104 ? 12.196 -0.968 7.239 1.00 87.38 104 LEU A C 1
ATOM 811 O O . LEU A 1 104 ? 12.808 -0.015 6.771 1.00 87.38 104 LEU A O 1
ATOM 815 N N . TYR A 1 105 ? 10.869 -1.077 7.143 1.00 87.81 105 TYR A N 1
ATOM 816 C CA . TYR A 1 105 ? 10.000 -0.171 6.388 1.00 87.81 105 TYR A CA 1
ATOM 817 C C . TYR A 1 105 ? 9.202 0.726 7.339 1.00 87.81 105 TYR A C 1
ATOM 819 O O . TYR A 1 105 ? 7.971 0.774 7.312 1.00 87.81 105 TYR A O 1
ATOM 827 N N . PHE A 1 106 ? 9.923 1.409 8.233 1.00 82.81 106 PHE A N 1
ATOM 828 C CA . PHE A 1 106 ? 9.330 2.318 9.216 1.00 82.81 106 PHE A CA 1
ATOM 829 C C . PHE A 1 106 ? 8.574 3.468 8.538 1.00 82.81 106 PHE A C 1
ATOM 831 O O . PHE A 1 106 ? 7.535 3.884 9.030 1.00 82.81 106 PHE A O 1
ATOM 838 N N . ASP A 1 107 ? 9.031 3.932 7.381 1.00 81.00 107 ASP A N 1
ATOM 839 C CA . ASP A 1 107 ? 8.417 5.074 6.696 1.00 81.00 107 ASP A CA 1
ATOM 840 C C . ASP A 1 107 ? 7.076 4.727 6.020 1.00 81.00 107 ASP A C 1
ATOM 842 O O . ASP A 1 107 ? 6.427 5.588 5.433 1.00 81.00 107 ASP A O 1
ATOM 846 N N . TRP A 1 108 ? 6.635 3.464 6.085 1.00 85.44 108 TRP A N 1
ATOM 847 C CA . TRP A 1 108 ? 5.348 3.050 5.530 1.00 85.44 108 TRP A CA 1
ATOM 848 C C . TRP A 1 108 ? 4.189 3.319 6.506 1.00 85.44 108 TRP A C 1
ATOM 850 O O . TRP A 1 108 ? 4.277 2.947 7.683 1.00 85.44 108 TRP A O 1
ATOM 860 N N . PRO A 1 109 ? 3.072 3.900 6.027 1.00 82.31 109 PRO A N 1
ATOM 861 C CA . PRO A 1 109 ? 1.923 4.245 6.867 1.00 82.31 109 PRO A CA 1
ATOM 862 C C . PRO A 1 109 ? 1.300 3.028 7.544 1.00 82.31 109 PRO A C 1
ATOM 864 O O . PRO A 1 109 ? 0.944 3.080 8.722 1.00 82.31 109 PRO A O 1
ATOM 867 N N . GLU A 1 110 ? 1.224 1.910 6.830 1.00 87.81 110 GLU A N 1
ATOM 868 C CA . GLU A 1 110 ? 0.623 0.672 7.310 1.00 87.81 110 GLU A CA 1
ATOM 869 C C . GLU A 1 110 ? 1.451 0.066 8.453 1.00 87.81 110 GLU A C 1
ATOM 871 O O . GLU A 1 110 ? 0.887 -0.405 9.439 1.00 87.81 110 GLU A O 1
ATOM 876 N N . THR A 1 111 ? 2.787 0.161 8.393 1.00 90.50 111 THR A N 1
ATOM 877 C CA . THR A 1 111 ? 3.684 -0.281 9.477 1.00 90.50 111 THR A CA 1
ATOM 878 C C . THR A 1 111 ? 3.460 0.542 10.745 1.00 90.50 111 THR A C 1
ATOM 880 O O . THR A 1 111 ? 3.453 0.004 11.855 1.00 90.50 111 THR A O 1
ATOM 883 N N . GLN A 1 112 ? 3.271 1.854 10.604 1.00 88.06 112 GLN A N 1
ATOM 884 C CA . GLN A 1 112 ? 3.051 2.754 11.738 1.00 88.06 112 GLN A CA 1
ATOM 885 C C . GLN A 1 112 ? 1.690 2.539 12.380 1.00 88.06 112 GLN A C 1
ATOM 887 O O . GLN A 1 112 ? 1.596 2.444 13.606 1.00 88.06 112 GLN A O 1
ATOM 892 N N . ARG A 1 113 ? 0.657 2.381 11.551 1.00 89.88 113 ARG A N 1
ATOM 893 C CA . ARG A 1 113 ? -0.683 2.026 12.004 1.00 89.88 113 ARG A CA 1
ATOM 894 C C . ARG A 1 113 ? -0.699 0.673 12.701 1.00 89.88 113 ARG A C 1
ATOM 896 O O . ARG A 1 113 ? -1.210 0.570 13.807 1.00 89.88 113 ARG A O 1
ATOM 903 N N . LEU A 1 114 ? -0.050 -0.344 12.137 1.00 92.19 114 LEU A N 1
ATOM 904 C CA . LEU A 1 114 ? 0.040 -1.660 12.769 1.00 92.19 114 LEU A CA 1
ATOM 905 C C . LEU A 1 114 ? 0.680 -1.569 14.161 1.00 92.19 114 LEU A C 1
ATOM 907 O O . LEU A 1 114 ? 0.219 -2.199 15.110 1.00 92.19 114 LEU A O 1
ATOM 911 N N . ARG A 1 115 ? 1.715 -0.739 14.322 1.00 91.62 115 ARG A N 1
ATOM 912 C CA . ARG A 1 115 ? 2.353 -0.512 15.625 1.00 91.62 115 ARG A CA 1
ATOM 913 C C . ARG A 1 115 ? 1.448 0.211 16.616 1.00 91.62 115 ARG A C 1
ATOM 915 O O . ARG A 1 115 ? 1.461 -0.155 17.793 1.00 91.62 115 ARG A O 1
ATOM 922 N N . SER A 1 116 ? 0.711 1.235 16.183 1.00 90.94 116 SER A N 1
ATOM 923 C CA . SER A 1 116 ? -0.222 1.941 17.066 1.00 90.94 116 SER A CA 1
ATOM 924 C C . SER A 1 116 ? -1.381 1.028 17.469 1.00 90.94 116 SER A C 1
ATOM 926 O O . SER A 1 116 ? -1.638 0.897 18.663 1.00 90.94 116 SER A O 1
ATOM 928 N N . VAL A 1 117 ? -1.974 0.300 16.519 1.00 92.81 117 VAL A N 1
ATOM 929 C CA . VAL A 1 117 ? -3.016 -0.713 16.752 1.00 92.81 117 VAL A CA 1
ATOM 930 C C . VAL A 1 117 ? -2.536 -1.781 17.736 1.00 92.81 117 VAL A C 1
ATOM 932 O O . VAL A 1 117 ? -3.196 -2.016 18.743 1.00 92.81 117 VAL A O 1
ATOM 935 N N . LEU A 1 118 ? -1.348 -2.363 17.539 1.00 92.94 118 LEU A N 1
ATOM 936 C CA . LEU A 1 118 ? -0.787 -3.359 18.464 1.00 92.94 118 LEU A CA 1
ATOM 937 C C . LEU A 1 118 ? -0.505 -2.787 19.858 1.00 92.94 118 LEU A C 1
ATOM 939 O O . LEU A 1 118 ? -0.702 -3.471 20.862 1.00 92.94 118 LEU A O 1
ATOM 943 N N . SER A 1 119 ? -0.049 -1.535 19.947 1.00 92.50 119 SER A N 1
ATOM 944 C CA . SER A 1 119 ? 0.153 -0.868 21.237 1.00 92.50 119 SER A CA 1
ATOM 945 C C . SER A 1 119 ? -1.169 -0.684 21.983 1.00 92.50 119 SER A C 1
ATOM 947 O O . SER A 1 119 ? -1.233 -0.958 23.181 1.00 92.50 119 SER A O 1
ATOM 949 N N . VAL A 1 120 ? -2.219 -0.250 21.281 1.00 92.44 120 VAL A N 1
ATOM 950 C CA . VAL A 1 120 ? -3.555 -0.057 21.857 1.00 92.44 120 VAL A CA 1
ATOM 951 C C . VAL A 1 120 ? -4.197 -1.402 22.202 1.00 92.44 120 VAL A C 1
ATOM 953 O O . VAL A 1 120 ? -4.754 -1.532 23.285 1.00 92.44 120 VAL A O 1
ATOM 956 N N . ALA A 1 121 ? -4.035 -2.435 21.372 1.00 91.44 121 ALA A N 1
ATOM 957 C CA . ALA A 1 121 ? -4.533 -3.785 21.642 1.00 91.44 121 ALA A CA 1
ATOM 958 C C . ALA A 1 121 ? -3.885 -4.401 22.894 1.00 91.44 121 ALA A C 1
ATOM 960 O O . ALA A 1 121 ? -4.572 -4.988 23.730 1.00 91.44 121 ALA A O 1
ATOM 961 N N . ARG A 1 122 ? -2.570 -4.218 23.091 1.00 92.31 122 ARG A N 1
ATOM 962 C CA . ARG A 1 122 ? -1.881 -4.634 24.329 1.00 92.31 122 ARG A CA 1
ATOM 963 C C . ARG A 1 122 ? -2.407 -3.901 25.557 1.00 92.31 122 ARG A C 1
ATOM 965 O O . ARG A 1 122 ? -2.542 -4.504 26.616 1.00 92.31 122 ARG A O 1
ATOM 972 N N . GLN A 1 123 ? -2.681 -2.605 25.428 1.00 90.12 123 GLN A N 1
ATOM 973 C CA . GLN A 1 123 ? -3.243 -1.829 26.526 1.00 90.12 123 GLN A CA 1
ATOM 974 C C . GLN A 1 123 ? -4.678 -2.274 26.841 1.00 90.12 123 GLN A C 1
ATOM 976 O O . GLN A 1 123 ? -4.991 -2.511 28.003 1.00 90.12 123 GLN A O 1
ATOM 981 N N . ALA A 1 124 ? -5.520 -2.452 25.821 1.00 86.31 124 ALA A N 1
ATOM 982 C CA . ALA A 1 124 ? -6.901 -2.903 25.970 1.00 86.31 124 ALA A CA 1
ATOM 983 C C . ALA A 1 124 ? -6.977 -4.287 26.632 1.00 86.31 124 ALA A C 1
ATOM 985 O O . ALA A 1 124 ? -7.682 -4.444 27.624 1.00 86.31 124 ALA A O 1
ATOM 986 N N . THR A 1 125 ? -6.175 -5.248 26.164 1.00 86.75 125 THR A N 1
ATOM 987 C CA . THR A 1 125 ? -6.092 -6.593 26.763 1.00 86.75 125 THR A CA 1
ATOM 988 C C . THR A 1 125 ? -5.562 -6.566 28.198 1.00 86.75 125 THR A C 1
ATOM 990 O O . THR A 1 125 ? -6.109 -7.240 29.064 1.00 86.75 125 THR A O 1
ATOM 993 N N . ALA A 1 126 ? -4.552 -5.742 28.505 1.00 84.44 126 ALA A N 1
ATOM 994 C CA . ALA A 1 126 ? -4.065 -5.579 29.879 1.00 84.44 126 ALA A CA 1
ATOM 995 C C . ALA A 1 126 ? -5.115 -4.958 30.822 1.00 84.44 126 ALA A C 1
ATOM 997 O O . ALA A 1 126 ? -5.104 -5.218 32.025 1.00 84.44 126 ALA A O 1
ATOM 998 N N . GLU A 1 127 ? -6.018 -4.139 30.283 1.00 83.06 127 GLU A N 1
ATOM 999 C CA . GLU A 1 127 ? -7.132 -3.516 31.001 1.00 83.06 127 GLU A CA 1
ATOM 1000 C C . GLU A 1 127 ? -8.405 -4.391 31.023 1.00 83.06 127 GLU A C 1
ATOM 1002 O O . GLU A 1 127 ? -9.411 -3.972 31.602 1.00 83.06 127 GLU A O 1
ATOM 1007 N N . GLY A 1 128 ? -8.376 -5.589 30.419 1.00 77.88 128 GLY A N 1
ATOM 1008 C CA . GLY A 1 128 ? -9.526 -6.497 30.304 1.00 77.88 128 GLY A CA 1
ATOM 1009 C C . GLY A 1 128 ? -10.663 -5.940 29.439 1.00 77.88 128 GLY A C 1
ATOM 1010 O O . GLY A 1 128 ? -11.837 -6.191 29.716 1.00 77.88 128 GLY A O 1
ATOM 1011 N N . ARG A 1 129 ? -10.330 -5.099 28.455 1.00 79.38 129 ARG A N 1
ATOM 1012 C CA . ARG A 1 129 ? -11.256 -4.555 27.452 1.00 79.38 129 ARG A CA 1
ATOM 1013 C C . ARG A 1 129 ? -11.190 -5.390 26.181 1.00 79.38 129 ARG A C 1
ATOM 1015 O O . ARG A 1 129 ? -10.147 -5.962 25.868 1.00 79.38 129 ARG A O 1
ATOM 1022 N N . ASP A 1 130 ? -12.284 -5.379 25.428 1.00 81.25 130 ASP A N 1
ATOM 1023 C CA . ASP A 1 130 ? -12.321 -6.018 24.120 1.00 81.25 130 ASP A CA 1
ATOM 1024 C C . ASP A 1 130 ? -11.304 -5.372 23.157 1.00 81.25 130 ASP A C 1
ATOM 1026 O O . ASP A 1 130 ? -11.138 -4.145 23.106 1.00 81.25 130 ASP A O 1
ATOM 1030 N N . ALA A 1 131 ? -10.588 -6.238 22.446 1.00 87.94 131 ALA A N 1
ATOM 1031 C CA . ALA A 1 131 ? -9.550 -5.913 21.480 1.00 87.94 131 ALA A CA 1
ATOM 1032 C C . ALA A 1 131 ? -9.759 -6.642 20.141 1.00 87.94 131 ALA A C 1
ATOM 1034 O O . ALA A 1 131 ? -8.912 -6.503 19.261 1.00 87.94 131 ALA A O 1
ATOM 1035 N N . GLU A 1 132 ? -10.853 -7.393 19.959 1.00 88.81 132 GLU A N 1
ATOM 1036 C CA . GLU A 1 132 ? -11.092 -8.225 18.772 1.00 88.81 132 GLU A CA 1
ATOM 1037 C C . GLU A 1 132 ? -11.017 -7.409 17.472 1.00 88.81 132 GLU A C 1
ATOM 1039 O O . GLU A 1 132 ? -10.275 -7.766 16.554 1.00 88.81 132 GLU A O 1
ATOM 1044 N N . ALA A 1 133 ? -11.680 -6.249 17.429 1.00 86.12 133 ALA A N 1
ATOM 1045 C CA . ALA A 1 133 ? -11.648 -5.352 16.272 1.00 86.12 133 ALA A CA 1
ATOM 1046 C C . ALA A 1 133 ? -10.225 -4.861 15.929 1.00 86.12 133 ALA A C 1
ATOM 1048 O O . ALA A 1 133 ? -9.851 -4.815 14.759 1.00 86.12 133 ALA A O 1
ATOM 1049 N N . LEU A 1 134 ? -9.403 -4.556 16.943 1.00 90.38 134 LEU A N 1
ATOM 1050 C CA . LEU A 1 134 ? -8.011 -4.123 16.753 1.00 90.38 134 LEU A CA 1
ATOM 1051 C C . LEU A 1 134 ? -7.128 -5.267 16.238 1.00 90.38 134 LEU A C 1
ATOM 1053 O O . LEU A 1 134 ? -6.192 -5.042 15.472 1.00 90.38 134 LEU A O 1
ATOM 1057 N N . LEU A 1 135 ? -7.400 -6.503 16.660 1.00 92.44 135 LEU A N 1
ATOM 1058 C CA . LEU A 1 135 ? -6.668 -7.678 16.187 1.00 92.44 135 LEU A CA 1
ATOM 1059 C C . LEU A 1 135 ? -7.031 -8.006 14.742 1.00 92.44 135 LEU A C 1
ATOM 1061 O O . LEU A 1 135 ? -6.131 -8.311 13.960 1.00 92.44 135 LEU A O 1
ATOM 1065 N N . HIS A 1 136 ? -8.309 -7.884 14.376 1.00 91.25 136 HIS A N 1
ATOM 1066 C CA . HIS A 1 136 ? -8.755 -8.032 12.995 1.00 91.25 136 HIS A CA 1
ATOM 1067 C C . HIS A 1 136 ? -8.091 -6.997 12.080 1.00 91.25 136 HIS A C 1
ATOM 1069 O O . HIS A 1 136 ? -7.440 -7.374 11.108 1.00 91.25 136 HIS A O 1
ATOM 1075 N N . GLU A 1 137 ? -8.128 -5.718 12.465 1.00 91.00 137 GLU A N 1
ATOM 1076 C CA . GLU A 1 137 ? -7.430 -4.642 11.752 1.00 91.00 137 GLU A CA 1
ATOM 1077 C C . GLU A 1 137 ? -5.919 -4.923 11.639 1.00 91.00 137 GLU A C 1
ATOM 1079 O O . GLU A 1 137 ? -5.311 -4.724 10.588 1.00 91.00 137 GLU A O 1
ATOM 1084 N N . GLY A 1 138 ? -5.293 -5.445 12.699 1.00 93.19 138 GLY A N 1
ATOM 1085 C CA . GLY A 1 138 ? -3.884 -5.839 12.674 1.00 93.19 138 GLY A CA 1
ATOM 1086 C C . GLY A 1 138 ? -3.566 -6.935 11.647 1.00 93.19 138 GLY A C 1
ATOM 1087 O O . GLY A 1 138 ? -2.491 -6.911 11.043 1.00 93.19 138 GLY A O 1
ATOM 1088 N N . VAL A 1 139 ? -4.481 -7.883 11.424 1.00 93.56 139 VAL A N 1
ATOM 1089 C CA . VAL A 1 139 ? -4.337 -8.930 10.398 1.00 93.56 139 VAL A CA 1
ATOM 1090 C C . VAL A 1 139 ? -4.502 -8.347 8.995 1.00 93.56 139 VAL A C 1
ATOM 1092 O O . VAL A 1 139 ? -3.645 -8.596 8.149 1.00 93.56 139 VAL A O 1
ATOM 1095 N N . GLU A 1 140 ? -5.522 -7.519 8.765 1.00 90.88 140 GLU A N 1
ATOM 1096 C CA . GLU A 1 140 ? -5.730 -6.841 7.476 1.00 90.88 140 GLU A CA 1
ATOM 1097 C C . GLU A 1 140 ? -4.516 -5.983 7.084 1.00 90.88 140 GLU A C 1
ATOM 1099 O O . GLU A 1 140 ? -4.055 -6.009 5.940 1.00 90.88 140 GLU A O 1
ATOM 1104 N N . LEU A 1 141 ? -3.923 -5.269 8.048 1.00 91.69 141 LEU A N 1
ATOM 1105 C CA . LEU A 1 141 ? -2.715 -4.472 7.819 1.00 91.69 141 LEU A CA 1
ATOM 1106 C C . LEU A 1 141 ? -1.500 -5.331 7.457 1.00 91.69 141 LEU A C 1
ATOM 1108 O O . LEU A 1 141 ? -0.680 -4.908 6.642 1.00 91.69 141 LEU A O 1
ATOM 1112 N N . LEU A 1 142 ? -1.366 -6.533 8.027 1.00 93.44 142 LEU A N 1
ATOM 1113 C CA . LEU A 1 142 ? -0.302 -7.460 7.633 1.00 93.44 142 LEU A CA 1
ATOM 1114 C C . LEU A 1 142 ? -0.469 -7.940 6.188 1.00 93.44 142 LEU A C 1
ATOM 1116 O O . LEU A 1 142 ? 0.527 -8.031 5.472 1.00 93.44 142 LEU A O 1
ATOM 1120 N N . GLU A 1 143 ? -1.697 -8.224 5.756 1.00 91.38 143 GLU A N 1
ATOM 1121 C CA . GLU A 1 143 ? -1.988 -8.611 4.370 1.00 91.38 143 GLU A CA 1
ATOM 1122 C C . GLU A 1 143 ? -1.712 -7.456 3.399 1.00 91.38 143 GLU A C 1
ATOM 1124 O O . GLU A 1 143 ? -1.080 -7.649 2.356 1.00 91.38 143 GLU A O 1
ATOM 1129 N N . ALA A 1 144 ? -2.090 -6.230 3.773 1.00 88.75 144 ALA A N 1
ATOM 1130 C CA . ALA A 1 144 ? -1.782 -5.031 3.000 1.00 88.75 144 ALA A CA 1
ATOM 1131 C C . ALA A 1 144 ? -0.265 -4.789 2.878 1.00 88.75 144 ALA A C 1
ATOM 1133 O O . ALA A 1 144 ? 0.219 -4.471 1.788 1.00 88.75 144 ALA A O 1
ATOM 1134 N N . LEU A 1 145 ? 0.496 -4.981 3.963 1.00 92.25 145 LEU A N 1
ATOM 1135 C CA . LEU A 1 145 ? 1.960 -4.883 3.972 1.00 92.25 145 LEU A CA 1
ATOM 1136 C C . LEU A 1 145 ? 2.619 -5.950 3.091 1.00 92.25 145 LEU A C 1
ATOM 1138 O O . LEU A 1 145 ? 3.563 -5.645 2.360 1.00 92.25 145 LEU A O 1
ATOM 1142 N N . GLU A 1 146 ? 2.114 -7.183 3.129 1.00 92.56 146 GLU A N 1
ATOM 1143 C CA . GLU A 1 146 ? 2.605 -8.287 2.301 1.00 92.56 146 GLU A CA 1
ATOM 1144 C C . GLU A 1 146 ? 2.378 -8.000 0.811 1.00 92.56 146 GLU A C 1
ATOM 1146 O O . GLU A 1 146 ? 3.311 -8.096 0.004 1.00 92.56 146 GLU A O 1
ATOM 1151 N N . ARG A 1 147 ? 1.169 -7.541 0.456 1.00 90.75 147 ARG A N 1
ATOM 1152 C CA . ARG A 1 147 ? 0.832 -7.077 -0.896 1.00 90.75 147 ARG A CA 1
ATOM 1153 C C . ARG A 1 147 ? 1.777 -5.960 -1.338 1.00 90.75 147 ARG A C 1
ATOM 1155 O O . ARG A 1 147 ? 2.440 -6.096 -2.366 1.00 90.75 147 ARG A O 1
ATOM 1162 N N . ARG A 1 148 ? 1.919 -4.902 -0.536 1.00 90.88 148 ARG A N 1
ATOM 1163 C CA . ARG A 1 148 ? 2.785 -3.753 -0.841 1.00 90.88 148 ARG A CA 1
ATOM 1164 C C . ARG A 1 148 ? 4.248 -4.160 -1.037 1.00 90.88 148 ARG A C 1
ATOM 1166 O O . ARG A 1 148 ? 4.889 -3.693 -1.978 1.00 90.88 148 ARG A O 1
ATOM 1173 N N . LEU A 1 149 ? 4.776 -5.053 -0.196 1.00 92.75 149 LEU A N 1
ATOM 1174 C CA . LEU A 1 149 ? 6.131 -5.591 -0.344 1.00 92.75 149 LEU A CA 1
ATOM 1175 C C . LEU A 1 149 ? 6.285 -6.366 -1.656 1.00 92.75 149 LEU A C 1
ATOM 1177 O O . LEU A 1 149 ? 7.261 -6.158 -2.375 1.00 92.75 149 LEU A O 1
ATOM 1181 N N . SER A 1 150 ? 5.321 -7.224 -1.993 1.00 92.44 150 SER A N 1
ATOM 1182 C CA . SER A 1 150 ? 5.362 -8.000 -3.235 1.00 92.44 150 SER A CA 1
ATOM 1183 C C . SER A 1 150 ? 5.351 -7.105 -4.485 1.00 92.44 150 SER A C 1
ATOM 1185 O O . SER A 1 150 ? 6.164 -7.301 -5.387 1.00 92.44 150 SER A O 1
ATOM 1187 N N . GLU A 1 151 ? 4.521 -6.058 -4.505 1.00 92.25 151 GLU A N 1
ATOM 1188 C CA . GLU A 1 151 ? 4.449 -5.076 -5.596 1.00 92.25 151 GLU A CA 1
ATOM 1189 C C . GLU A 1 151 ? 5.739 -4.247 -5.719 1.00 92.25 151 GLU A C 1
ATOM 1191 O O . GLU A 1 151 ? 6.253 -4.009 -6.821 1.00 92.25 151 GLU A O 1
ATOM 1196 N N . ALA A 1 152 ? 6.298 -3.824 -4.584 1.00 90.88 152 ALA A N 1
ATOM 1197 C CA . ALA A 1 152 ? 7.548 -3.079 -4.544 1.00 90.88 152 ALA A CA 1
ATOM 1198 C C . ALA A 1 152 ? 8.741 -3.930 -5.010 1.00 90.88 152 ALA A C 1
ATOM 1200 O O . ALA A 1 152 ? 9.589 -3.426 -5.742 1.00 90.88 152 ALA A O 1
ATOM 1201 N N . LEU A 1 153 ? 8.783 -5.224 -4.671 1.00 93.50 153 LEU A N 1
ATOM 1202 C CA . LEU A 1 153 ? 9.832 -6.142 -5.134 1.00 93.50 153 LEU A CA 1
ATOM 1203 C C . LEU A 1 153 ? 9.780 -6.361 -6.647 1.00 93.50 153 LEU A C 1
ATOM 1205 O O . LEU A 1 153 ? 10.826 -6.496 -7.281 1.00 93.50 153 LEU A O 1
ATOM 1209 N N . VAL A 1 154 ? 8.586 -6.377 -7.244 1.00 93.19 154 VAL A N 1
ATOM 1210 C CA . VAL A 1 154 ? 8.448 -6.427 -8.706 1.00 93.19 154 VAL A CA 1
ATOM 1211 C C . VAL A 1 154 ? 8.988 -5.149 -9.347 1.00 93.19 154 VAL A C 1
ATOM 1213 O O . VAL A 1 154 ? 9.714 -5.226 -10.336 1.00 93.19 154 VAL A O 1
ATOM 1216 N N . THR A 1 155 ? 8.710 -3.991 -8.744 1.00 91.06 155 THR A N 1
ATOM 1217 C CA . THR A 1 155 ? 9.245 -2.699 -9.210 1.00 91.06 155 THR A CA 1
ATOM 1218 C C . THR A 1 155 ? 10.776 -2.668 -9.110 1.00 91.06 155 THR A C 1
ATOM 1220 O O . THR A 1 155 ? 11.449 -2.405 -10.100 1.00 91.06 155 THR A O 1
ATOM 1223 N N . GLN A 1 156 ? 11.342 -3.053 -7.961 1.00 93.56 156 GLN A N 1
ATOM 1224 C CA . GLN A 1 156 ? 12.793 -3.153 -7.776 1.00 93.56 156 GLN A CA 1
ATOM 1225 C C . GLN A 1 156 ? 13.436 -4.138 -8.768 1.00 93.56 156 GLN A C 1
ATOM 1227 O O . GLN A 1 156 ? 14.518 -3.874 -9.291 1.00 93.56 156 GLN A O 1
ATOM 1232 N N . GLY A 1 157 ? 12.769 -5.257 -9.066 1.00 93.12 157 GLY A N 1
ATOM 1233 C CA . GLY A 1 157 ? 13.219 -6.218 -10.074 1.00 93.12 157 GLY A CA 1
ATOM 1234 C C . GLY A 1 157 ? 13.256 -5.627 -11.487 1.00 93.12 157 GLY A C 1
ATOM 1235 O O . GLY A 1 157 ? 14.228 -5.840 -12.219 1.00 93.12 157 GLY A O 1
ATOM 1236 N N . GLN A 1 158 ? 12.240 -4.840 -11.855 1.00 91.88 158 GLN A N 1
ATOM 1237 C CA . GLN A 1 158 ? 12.226 -4.086 -13.108 1.00 91.88 158 GLN A CA 1
ATOM 1238 C C . GLN A 1 158 ? 13.396 -3.096 -13.163 1.00 91.88 158 GLN A C 1
ATOM 1240 O O . GLN A 1 158 ? 14.179 -3.142 -14.115 1.00 91.88 158 GLN A O 1
ATOM 1245 N N . ASP A 1 159 ? 13.570 -2.270 -12.131 1.00 91.56 159 ASP A N 1
ATOM 1246 C CA . ASP A 1 159 ? 14.643 -1.273 -12.063 1.00 91.56 159 ASP A CA 1
ATOM 1247 C C . ASP A 1 159 ? 16.030 -1.928 -12.136 1.00 91.56 159 ASP A C 1
ATOM 1249 O O . ASP A 1 159 ? 16.911 -1.471 -12.867 1.00 91.56 159 ASP A O 1
ATOM 1253 N N . LEU A 1 160 ? 16.223 -3.061 -11.456 1.00 93.81 160 LEU A N 1
ATOM 1254 C CA . LEU A 1 160 ? 17.452 -3.851 -11.529 1.00 93.81 160 LE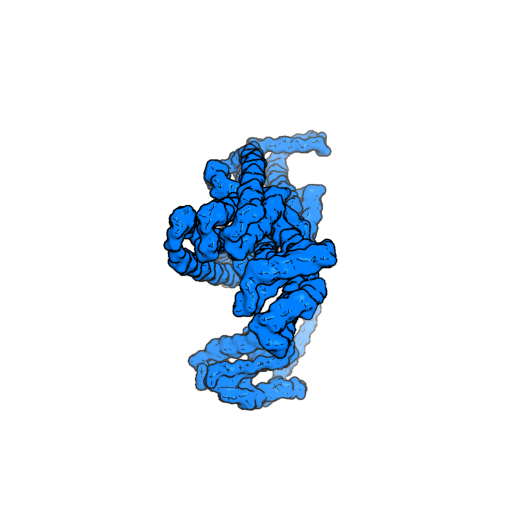U A CA 1
ATOM 1255 C C . LEU A 1 160 ? 17.724 -4.344 -12.957 1.00 93.81 160 LEU A C 1
ATOM 1257 O O . LEU A 1 160 ? 18.868 -4.292 -13.419 1.00 93.81 160 LEU A O 1
ATOM 1261 N N . SER A 1 161 ? 16.694 -4.779 -13.688 1.00 92.06 161 SER A N 1
ATOM 1262 C CA . SER A 1 161 ? 16.837 -5.187 -15.092 1.00 92.06 161 SER A CA 1
ATOM 1263 C C . SER A 1 161 ? 17.226 -4.011 -16.005 1.00 92.06 161 SER A C 1
ATOM 1265 O O . SER A 1 161 ? 18.032 -4.170 -16.930 1.00 92.06 161 SER A O 1
ATOM 1267 N N . GLU A 1 162 ? 16.713 -2.807 -15.732 1.00 90.62 162 GLU A N 1
ATOM 1268 C CA . GLU A 1 162 ? 17.073 -1.578 -16.445 1.00 90.62 162 GLU A CA 1
ATOM 1269 C C . GLU A 1 162 ? 18.504 -1.134 -16.133 1.00 90.62 162 GLU A C 1
ATOM 1271 O O . GLU A 1 162 ? 19.252 -0.763 -17.045 1.00 90.62 162 GLU A O 1
ATOM 1276 N N . LEU A 1 163 ? 18.911 -1.215 -14.866 1.00 93.06 163 LEU A N 1
ATOM 1277 C CA . LEU A 1 163 ? 20.259 -0.888 -14.412 1.00 93.06 163 LEU A CA 1
ATOM 1278 C C . LEU A 1 163 ? 21.302 -1.830 -15.018 1.00 93.06 163 LEU A C 1
ATOM 1280 O O . LEU A 1 163 ? 22.321 -1.348 -15.521 1.00 93.06 163 LEU A O 1
ATOM 1284 N N . LYS A 1 164 ? 21.035 -3.144 -15.049 1.00 93.06 164 LYS A N 1
ATOM 1285 C CA . LYS A 1 164 ? 21.901 -4.141 -15.704 1.00 93.06 164 LYS A CA 1
ATOM 1286 C C . LYS A 1 164 ? 22.062 -3.850 -17.198 1.00 93.06 164 LYS A C 1
ATOM 1288 O O . LYS A 1 164 ? 23.185 -3.820 -17.700 1.00 93.06 164 LYS A O 1
ATOM 1293 N N . ALA A 1 165 ? 20.969 -3.552 -17.902 1.00 89.19 165 ALA A N 1
ATOM 1294 C CA . ALA A 1 165 ? 21.032 -3.173 -19.314 1.00 89.19 165 ALA A CA 1
ATOM 1295 C C . ALA A 1 165 ? 21.787 -1.849 -19.536 1.00 89.19 165 ALA A C 1
ATOM 1297 O O . ALA A 1 165 ? 22.546 -1.712 -20.494 1.00 89.19 165 ALA A O 1
ATOM 1298 N N . GLY A 1 166 ? 21.609 -0.876 -18.639 1.00 86.44 166 GLY A N 1
ATOM 1299 C CA . GLY A 1 166 ? 22.340 0.387 -18.667 1.00 86.44 166 GLY A CA 1
ATOM 1300 C C . GLY A 1 166 ? 23.841 0.215 -18.441 1.00 86.44 166 GLY A C 1
ATOM 1301 O O . GLY A 1 166 ? 24.634 0.864 -19.116 1.00 86.44 166 GLY A O 1
ATOM 1302 N N . LEU A 1 167 ? 24.234 -0.672 -17.525 1.00 89.31 167 LEU A N 1
ATOM 1303 C CA . LEU A 1 167 ? 25.635 -0.970 -17.237 1.00 89.31 167 LEU A CA 1
ATOM 1304 C C . LEU A 1 167 ? 26.365 -1.502 -18.479 1.00 89.31 167 LEU A C 1
ATOM 1306 O O . LEU A 1 167 ? 27.464 -1.035 -18.763 1.00 89.31 167 LEU A O 1
ATOM 1310 N N . LEU A 1 168 ? 25.742 -2.396 -19.257 1.00 87.06 168 LEU A N 1
ATOM 1311 C CA . LEU A 1 168 ? 26.329 -2.936 -20.494 1.00 87.06 168 LEU A CA 1
ATOM 1312 C C . LEU A 1 168 ? 26.662 -1.851 -21.532 1.00 87.06 168 LEU A C 1
ATOM 1314 O O . LEU A 1 168 ? 27.609 -1.998 -22.298 1.00 87.06 168 LEU A O 1
ATOM 1318 N N . ARG A 1 169 ? 25.905 -0.747 -21.559 1.00 83.38 169 ARG A N 1
ATOM 1319 C CA . ARG A 1 169 ? 26.152 0.384 -22.476 1.00 83.38 169 ARG A CA 1
ATOM 1320 C C . ARG A 1 169 ? 27.307 1.271 -22.020 1.00 83.38 169 ARG A C 1
ATOM 1322 O O . ARG A 1 169 ? 27.945 1.931 -22.831 1.00 83.38 169 ARG A O 1
ATOM 1329 N N . VAL A 1 170 ? 27.548 1.307 -20.715 1.00 84.38 170 VAL A N 1
ATOM 1330 C CA . VAL A 1 170 ? 28.510 2.201 -20.063 1.00 84.38 170 VAL A CA 1
ATOM 1331 C C . VAL A 1 170 ? 29.842 1.495 -19.780 1.00 84.38 170 VAL A C 1
ATOM 1333 O O . VAL A 1 170 ? 30.873 2.155 -19.655 1.00 84.38 170 VAL A O 1
ATOM 1336 N N . SER A 1 171 ? 29.859 0.160 -19.706 1.00 78.06 171 SER A N 1
ATOM 1337 C CA . SER A 1 171 ? 31.028 -0.639 -19.315 1.00 78.06 171 SER A CA 1
ATOM 1338 C C . SER A 1 171 ? 32.269 -0.391 -20.180 1.00 78.06 171 SER A C 1
ATOM 1340 O O . SER A 1 171 ? 33.386 -0.560 -19.695 1.00 78.06 171 SER A O 1
ATOM 1342 N N . GLY A 1 172 ? 32.097 0.077 -21.422 1.00 74.62 172 GLY A N 1
ATOM 1343 C CA . GLY A 1 172 ? 33.193 0.461 -22.317 1.00 74.62 172 GLY A CA 1
ATOM 1344 C C . GLY A 1 172 ? 34.023 1.670 -21.856 1.00 74.62 172 GLY A C 1
ATOM 1345 O O . GLY A 1 172 ? 35.180 1.780 -22.249 1.00 74.62 172 GLY A O 1
ATOM 1346 N N . VAL A 1 173 ? 33.481 2.553 -21.005 1.00 70.50 173 VAL A N 1
ATOM 1347 C CA . VAL A 1 173 ? 34.196 3.741 -20.480 1.00 70.50 173 VAL A CA 1
ATOM 1348 C C . VAL A 1 173 ? 35.115 3.388 -19.303 1.00 70.50 173 VAL A C 1
ATOM 1350 O O . VAL A 1 173 ? 36.122 4.058 -19.076 1.00 70.50 173 VAL A O 1
ATOM 1353 N N . GLY A 1 174 ? 34.813 2.308 -18.573 1.00 70.44 174 GLY A N 1
ATOM 1354 C CA . GLY A 1 174 ? 35.579 1.878 -17.401 1.00 70.44 174 GLY A CA 1
ATOM 1355 C C . GLY A 1 174 ? 35.630 2.913 -16.261 1.00 70.44 174 GLY A C 1
ATOM 1356 O O . GLY A 1 174 ? 34.951 3.937 -16.263 1.00 70.44 174 GLY A O 1
ATOM 1357 N N . GLY A 1 175 ? 36.433 2.633 -15.230 1.00 85.25 175 GLY A N 1
ATOM 1358 C CA . GLY A 1 175 ? 36.729 3.583 -14.147 1.00 85.25 175 GLY A CA 1
ATOM 1359 C C . GLY A 1 175 ? 36.004 3.344 -12.809 1.00 85.25 175 GLY A C 1
ATOM 1360 O O . GLY A 1 175 ? 35.204 2.416 -12.660 1.00 85.25 175 GLY A O 1
ATOM 1361 N N . PRO A 1 176 ? 36.300 4.167 -11.781 1.00 86.19 176 PRO A N 1
ATOM 1362 C CA . PRO A 1 176 ? 35.842 3.942 -10.406 1.00 86.19 176 PRO A CA 1
ATOM 1363 C C . PRO A 1 176 ? 34.324 4.096 -10.236 1.00 86.19 176 PRO A C 1
ATOM 1365 O O . PRO A 1 176 ? 33.728 3.397 -9.420 1.00 86.19 176 PRO A O 1
ATOM 1368 N N . LYS A 1 177 ? 33.681 4.972 -11.023 1.00 85.19 177 LYS A N 1
ATOM 1369 C CA . LYS A 1 177 ? 32.219 5.146 -11.008 1.00 85.19 177 LYS A CA 1
ATOM 1370 C C . LYS A 1 177 ? 31.488 3.917 -11.568 1.00 85.19 177 LYS A C 1
ATOM 1372 O O . LYS A 1 177 ? 30.479 3.526 -10.996 1.00 85.19 177 LYS A O 1
ATOM 1377 N N . VAL A 1 178 ? 32.020 3.261 -12.605 1.00 88.38 178 VAL A N 1
ATOM 1378 C CA . VAL A 1 178 ? 31.448 2.016 -13.159 1.00 88.38 178 VAL A CA 1
ATOM 1379 C C . VAL A 1 178 ? 31.559 0.871 -12.150 1.00 88.38 178 VAL A C 1
ATOM 1381 O O . VAL A 1 178 ? 30.561 0.221 -11.864 1.00 88.38 178 VAL A O 1
ATOM 1384 N N . ARG A 1 179 ? 32.717 0.709 -11.494 1.00 89.81 179 ARG A N 1
ATOM 1385 C CA . ARG A 1 179 ? 32.885 -0.283 -10.410 1.00 89.81 179 ARG A CA 1
ATOM 1386 C C . ARG A 1 179 ? 31.931 -0.048 -9.238 1.00 89.81 179 ARG A C 1
ATOM 1388 O O . ARG A 1 179 ? 31.442 -0.993 -8.628 1.00 89.81 179 ARG A O 1
ATOM 1395 N N . ARG A 1 180 ? 31.659 1.219 -8.907 1.00 91.25 180 ARG A N 1
ATOM 1396 C CA . ARG A 1 180 ? 30.673 1.571 -7.877 1.00 91.25 180 ARG A CA 1
ATOM 1397 C C . ARG A 1 180 ? 29.254 1.191 -8.303 1.00 91.25 180 ARG A C 1
ATOM 1399 O O . ARG A 1 180 ? 28.504 0.701 -7.467 1.00 91.25 180 ARG A O 1
ATOM 1406 N N . LEU A 1 181 ? 28.901 1.393 -9.575 1.00 91.62 181 LEU A N 1
ATOM 1407 C CA . LEU A 1 181 ? 27.614 0.966 -10.126 1.00 91.62 181 LEU A CA 1
ATOM 1408 C C . LEU A 1 181 ? 27.474 -0.562 -10.089 1.00 91.62 181 LEU A C 1
ATOM 1410 O O . LEU A 1 181 ? 26.446 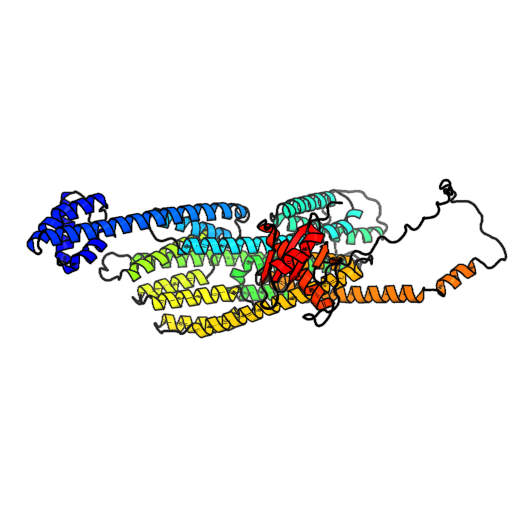-1.054 -9.646 1.00 91.62 181 LEU A O 1
ATOM 1414 N N . GLU A 1 182 ? 28.511 -1.303 -10.488 1.00 93.88 182 GLU A N 1
ATOM 1415 C CA . GLU A 1 182 ? 28.554 -2.772 -10.409 1.00 93.88 182 GLU A CA 1
ATOM 1416 C C . GLU A 1 182 ? 28.341 -3.275 -8.977 1.00 93.88 182 GLU A C 1
ATOM 1418 O O . GLU A 1 182 ? 27.545 -4.184 -8.751 1.00 93.88 182 GLU A O 1
ATOM 1423 N N . ALA A 1 183 ? 29.014 -2.656 -8.001 1.00 94.75 183 ALA A N 1
ATOM 1424 C CA . ALA A 1 183 ? 28.860 -3.006 -6.593 1.00 94.75 183 ALA A CA 1
ATOM 1425 C C . ALA A 1 183 ? 27.433 -2.748 -6.082 1.00 94.75 183 ALA A C 1
ATOM 1427 O O . ALA A 1 183 ? 26.876 -3.607 -5.404 1.00 94.75 183 ALA A O 1
ATOM 1428 N N . LEU A 1 184 ? 26.831 -1.605 -6.437 1.00 94.69 184 LEU A N 1
ATOM 1429 C CA . LEU A 1 184 ? 25.442 -1.297 -6.081 1.00 94.69 184 LEU A CA 1
ATOM 1430 C C . LEU A 1 184 ? 24.460 -2.273 -6.739 1.00 94.69 184 LEU A C 1
ATOM 1432 O O . LEU A 1 184 ? 23.568 -2.770 -6.066 1.00 94.69 184 LEU A O 1
ATOM 1436 N N . ILE A 1 185 ? 24.636 -2.597 -8.025 1.00 95.56 185 ILE A N 1
ATOM 1437 C CA . ILE A 1 185 ? 23.778 -3.568 -8.723 1.00 95.56 185 ILE A CA 1
ATOM 1438 C C . ILE A 1 185 ? 23.855 -4.936 -8.045 1.00 95.56 185 ILE A C 1
ATOM 1440 O O . ILE A 1 185 ? 22.819 -5.552 -7.817 1.00 95.56 185 ILE A O 1
ATOM 1444 N N . LYS A 1 186 ? 25.059 -5.390 -7.682 1.00 96.12 186 LYS A N 1
ATOM 1445 C CA . LYS A 1 186 ? 25.240 -6.653 -6.963 1.00 96.12 186 LYS A CA 1
ATOM 1446 C C . LYS A 1 186 ? 24.557 -6.633 -5.592 1.00 96.12 186 LYS A C 1
ATOM 1448 O O . LYS A 1 186 ? 23.919 -7.609 -5.221 1.00 96.12 186 LYS A O 1
ATOM 1453 N N . GLN A 1 187 ? 24.659 -5.524 -4.863 1.00 95.88 187 GLN A N 1
ATOM 1454 C CA . GLN A 1 187 ? 23.997 -5.368 -3.570 1.00 95.88 187 GLN A CA 1
ATOM 1455 C C . GLN A 1 187 ? 22.464 -5.419 -3.700 1.00 95.88 187 GLN A C 1
ATOM 1457 O O . GLN A 1 187 ? 21.805 -6.111 -2.927 1.00 95.88 187 GLN A O 1
ATOM 1462 N N . ILE A 1 188 ? 21.901 -4.741 -4.706 1.00 95.38 188 ILE A N 1
ATOM 1463 C CA . ILE A 1 188 ? 20.457 -4.768 -4.988 1.00 95.38 188 ILE A CA 1
ATOM 1464 C C . ILE A 1 188 ? 20.022 -6.176 -5.426 1.00 95.38 188 ILE A C 1
ATOM 1466 O O . ILE A 1 188 ? 18.942 -6.620 -5.054 1.00 95.38 188 ILE A O 1
ATOM 1470 N N . GLU A 1 189 ? 20.851 -6.905 -6.177 1.00 96.00 189 GLU A N 1
ATOM 1471 C CA . GLU A 1 189 ? 20.586 -8.293 -6.579 1.00 96.00 189 GLU A CA 1
ATOM 1472 C C . GLU A 1 189 ? 20.535 -9.246 -5.380 1.00 96.00 189 GLU A C 1
ATOM 1474 O O . GLU A 1 189 ? 19.556 -9.970 -5.218 1.00 96.00 189 GLU A O 1
ATOM 1479 N N . GLU A 1 190 ? 21.525 -9.181 -4.487 1.00 96.44 190 GLU A N 1
ATOM 1480 C CA . GLU A 1 190 ? 21.537 -9.968 -3.246 1.00 96.44 190 GLU A CA 1
ATOM 1481 C C . GLU A 1 190 ? 20.310 -9.661 -2.367 1.00 96.44 190 GLU A C 1
ATOM 1483 O O . GLU A 1 190 ? 19.726 -10.561 -1.759 1.00 96.44 190 GLU A O 1
ATOM 1488 N N . ALA A 1 191 ? 19.880 -8.397 -2.325 1.00 93.38 191 ALA A N 1
ATOM 1489 C CA . ALA A 1 191 ? 18.677 -7.978 -1.611 1.00 93.38 191 ALA A CA 1
ATOM 1490 C C . ALA A 1 191 ? 17.385 -8.475 -2.273 1.00 93.38 191 ALA A C 1
ATOM 1492 O O . ALA A 1 191 ? 16.478 -8.949 -1.588 1.00 93.38 191 ALA A O 1
ATOM 1493 N N . GLN A 1 192 ? 17.313 -8.433 -3.605 1.00 93.69 192 GLN A N 1
ATOM 1494 C CA . GLN A 1 192 ? 16.192 -8.968 -4.374 1.00 93.69 192 GLN A CA 1
ATOM 1495 C C . GLN A 1 192 ? 16.015 -10.470 -4.116 1.00 93.69 192 GLN A C 1
ATOM 1497 O O . GLN A 1 192 ? 14.893 -10.921 -3.874 1.00 93.69 192 GLN A O 1
ATOM 1502 N N . ASP A 1 193 ? 17.115 -11.227 -4.094 1.00 93.81 193 ASP A N 1
ATOM 1503 C CA . ASP A 1 193 ? 17.116 -12.658 -3.775 1.00 93.81 193 ASP A CA 1
ATOM 1504 C C . ASP A 1 193 ? 16.683 -12.918 -2.322 1.00 93.81 193 ASP A C 1
ATOM 1506 O O . ASP A 1 193 ? 15.928 -13.855 -2.044 1.00 93.81 193 ASP A O 1
ATOM 1510 N N . ALA A 1 194 ? 17.088 -12.046 -1.394 1.00 93.19 194 ALA A N 1
ATOM 1511 C CA . ALA A 1 194 ? 16.648 -12.062 0.000 1.00 93.19 194 ALA A CA 1
ATOM 1512 C C . ALA A 1 194 ? 15.216 -11.526 0.216 1.00 93.19 194 ALA A C 1
ATOM 1514 O O . ALA A 1 194 ? 14.726 -11.551 1.347 1.00 93.19 194 ALA A O 1
ATOM 1515 N N . ARG A 1 195 ? 14.533 -11.061 -0.844 1.00 92.31 195 ARG A N 1
ATOM 1516 C CA . ARG A 1 195 ? 13.211 -10.408 -0.804 1.00 92.31 195 ARG A CA 1
ATOM 1517 C C . ARG A 1 195 ? 13.160 -9.176 0.109 1.00 92.31 195 ARG A C 1
ATOM 1519 O O . ARG A 1 195 ? 12.160 -8.933 0.787 1.00 92.31 195 ARG A O 1
ATOM 1526 N N . THR A 1 196 ? 14.226 -8.383 0.112 1.00 92.88 196 THR A N 1
ATOM 1527 C CA . THR A 1 196 ? 14.320 -7.108 0.832 1.00 92.88 196 THR A CA 1
ATOM 1528 C C . THR A 1 196 ? 14.398 -5.926 -0.137 1.00 92.88 196 THR A C 1
ATOM 1530 O O . THR A 1 196 ? 14.972 -6.017 -1.224 1.00 92.88 196 THR A O 1
ATOM 1533 N N . LEU A 1 197 ? 13.788 -4.800 0.245 1.00 92.56 197 LEU A N 1
ATOM 1534 C CA . LEU A 1 197 ? 13.792 -3.580 -0.563 1.00 92.56 197 LEU A CA 1
ATOM 1535 C C . LEU A 1 197 ? 14.946 -2.666 -0.165 1.00 92.56 197 LEU A C 1
ATOM 1537 O O . LEU A 1 197 ? 15.165 -2.425 1.023 1.00 92.56 197 LEU A O 1
ATOM 1541 N N . LEU A 1 198 ? 15.621 -2.095 -1.162 1.00 91.50 198 LEU A N 1
ATOM 1542 C CA . LEU A 1 198 ? 16.687 -1.107 -0.991 1.00 91.50 198 LEU A CA 1
ATOM 1543 C C . LEU A 1 198 ? 16.443 0.120 -1.895 1.00 91.50 198 LEU A C 1
ATOM 1545 O O . LEU A 1 198 ? 17.239 0.394 -2.796 1.00 91.50 198 LEU A O 1
ATOM 1549 N N . PRO A 1 199 ? 15.365 0.897 -1.656 1.00 86.94 199 PRO A N 1
ATOM 1550 C CA . PRO A 1 199 ? 14.960 2.001 -2.537 1.00 86.94 199 PRO A CA 1
ATOM 1551 C C . PRO A 1 199 ? 16.060 3.062 -2.699 1.00 86.94 199 PRO A C 1
ATOM 1553 O O . PRO A 1 199 ? 16.442 3.409 -3.814 1.00 86.94 199 PRO A O 1
ATOM 1556 N N . ALA A 1 200 ? 16.699 3.460 -1.594 1.00 87.31 200 ALA A N 1
ATOM 1557 C CA . ALA A 1 200 ? 17.793 4.431 -1.614 1.00 87.31 200 ALA A CA 1
ATOM 1558 C C . ALA A 1 200 ? 19.048 3.939 -2.366 1.00 87.31 200 ALA A C 1
ATOM 1560 O O . ALA A 1 200 ? 19.908 4.731 -2.753 1.00 87.31 200 ALA A O 1
ATOM 1561 N N . GLU A 1 201 ? 19.236 2.629 -2.530 1.00 91.19 201 GLU A N 1
ATOM 1562 C CA . GLU A 1 201 ? 20.333 2.083 -3.338 1.00 91.19 201 GLU A CA 1
ATOM 1563 C C . GLU A 1 201 ? 19.982 2.047 -4.812 1.00 91.19 201 GLU A C 1
ATOM 1565 O O . GLU A 1 201 ? 20.834 2.401 -5.628 1.00 91.19 201 GLU A O 1
ATOM 1570 N N . VAL A 1 202 ? 18.735 1.708 -5.139 1.00 90.81 202 VAL A N 1
ATOM 1571 C CA . VAL A 1 202 ? 18.200 1.775 -6.502 1.00 90.81 202 VAL A CA 1
ATOM 1572 C C . VAL A 1 202 ? 18.304 3.203 -7.042 1.00 90.81 202 VAL A C 1
ATOM 1574 O O . VAL A 1 202 ? 18.885 3.406 -8.107 1.00 90.81 202 VAL A O 1
ATOM 1577 N N . GLU A 1 203 ? 17.877 4.212 -6.281 1.00 87.50 203 GLU A N 1
ATOM 1578 C CA . GLU A 1 203 ? 17.990 5.628 -6.671 1.00 87.50 203 GLU A CA 1
ATOM 1579 C C . GLU A 1 203 ? 19.448 6.080 -6.853 1.00 87.50 203 GLU A C 1
ATOM 1581 O O . GLU A 1 203 ? 19.802 6.758 -7.828 1.00 87.50 203 GLU A O 1
ATOM 1586 N N . ARG A 1 204 ? 20.343 5.674 -5.940 1.00 88.75 204 ARG A N 1
ATOM 1587 C CA . ARG A 1 204 ? 21.785 5.947 -6.063 1.00 88.75 204 ARG A CA 1
ATOM 1588 C C . ARG A 1 204 ? 22.385 5.272 -7.295 1.00 88.75 204 ARG A C 1
ATOM 1590 O O . ARG A 1 204 ? 23.205 5.879 -7.981 1.00 88.75 204 ARG A O 1
ATOM 1597 N N . ALA A 1 205 ? 21.988 4.040 -7.594 1.00 90.44 205 ALA A N 1
ATOM 1598 C CA . ALA A 1 205 ? 22.428 3.329 -8.787 1.00 90.44 205 ALA A CA 1
ATOM 1599 C C . ALA A 1 205 ? 21.889 3.998 -10.060 1.00 90.44 205 ALA A C 1
ATOM 1601 O O . ALA A 1 205 ? 22.642 4.173 -11.016 1.00 90.44 205 ALA A O 1
ATOM 1602 N N . MET A 1 206 ? 20.632 4.445 -10.063 1.00 87.62 206 MET A N 1
ATOM 1603 C CA . MET A 1 206 ? 20.007 5.136 -11.193 1.00 87.62 206 MET A CA 1
ATOM 1604 C C . MET A 1 206 ? 20.636 6.497 -11.481 1.00 87.62 206 MET A C 1
ATOM 1606 O O . MET A 1 206 ? 20.991 6.770 -12.626 1.00 87.62 206 MET A O 1
ATOM 1610 N N . SER A 1 207 ? 20.830 7.336 -10.463 1.00 86.75 207 SER A N 1
ATOM 1611 C CA . SER A 1 207 ? 21.493 8.641 -10.614 1.00 86.75 207 SER A CA 1
ATOM 1612 C C . SER A 1 207 ? 22.935 8.494 -11.116 1.00 86.75 207 SER A C 1
ATOM 1614 O O . SER A 1 207 ? 23.381 9.228 -12.006 1.00 86.75 207 SER A O 1
ATOM 1616 N N . LEU A 1 208 ? 23.662 7.491 -10.614 1.00 87.19 208 LEU A N 1
ATOM 1617 C CA . LEU A 1 208 ? 24.997 7.146 -11.093 1.00 87.19 208 LEU A CA 1
ATOM 1618 C C . LEU A 1 208 ? 24.965 6.639 -12.546 1.00 87.19 208 LEU A C 1
ATOM 1620 O O . LEU A 1 208 ? 25.799 7.059 -13.346 1.00 87.19 208 LEU A O 1
ATOM 1624 N N . ASN A 1 209 ? 23.999 5.784 -12.904 1.00 88.06 209 ASN A N 1
ATOM 1625 C CA . ASN A 1 209 ? 23.807 5.279 -14.267 1.00 88.06 209 ASN A CA 1
ATOM 1626 C C . ASN A 1 209 ? 23.515 6.423 -15.247 1.00 88.06 209 ASN A C 1
ATOM 1628 O O . ASN A 1 209 ? 24.156 6.506 -16.290 1.00 88.06 209 ASN A O 1
ATOM 1632 N N . LEU A 1 210 ? 22.624 7.345 -14.877 1.00 85.25 210 LEU A N 1
ATOM 1633 C CA . LEU A 1 210 ? 22.308 8.549 -15.643 1.00 85.25 210 LEU A CA 1
ATOM 1634 C C . LEU A 1 210 ? 23.554 9.411 -15.866 1.00 85.25 210 LEU A C 1
ATOM 1636 O O . LEU A 1 210 ? 23.871 9.767 -16.999 1.00 85.25 210 LEU A O 1
ATOM 1640 N N . THR A 1 211 ? 24.295 9.703 -14.793 1.00 85.94 211 THR A N 1
ATOM 1641 C CA . THR A 1 211 ? 25.533 10.493 -14.867 1.00 85.94 211 THR A CA 1
ATOM 1642 C C . THR A 1 211 ? 26.538 9.844 -15.814 1.00 85.94 211 THR A C 1
ATOM 1644 O O . THR A 1 211 ? 27.155 10.521 -16.632 1.00 85.94 211 THR A O 1
ATOM 1647 N N . LEU A 1 212 ? 26.688 8.522 -15.732 1.00 85.69 212 LEU A N 1
ATOM 1648 C CA . LEU A 1 212 ? 27.590 7.776 -16.595 1.00 85.69 212 LEU A CA 1
ATOM 1649 C C . LEU A 1 212 ? 27.125 7.750 -18.059 1.00 85.69 212 LEU A C 1
ATOM 1651 O O . LEU A 1 212 ? 27.955 7.911 -18.947 1.00 85.69 212 LEU A O 1
ATOM 1655 N N . ARG A 1 213 ? 25.822 7.605 -18.335 1.00 84.31 213 ARG A N 1
ATOM 1656 C CA . ARG A 1 213 ? 25.279 7.685 -19.704 1.00 84.31 213 ARG A CA 1
ATOM 1657 C C . ARG A 1 213 ? 25.538 9.051 -20.332 1.00 84.31 213 ARG A C 1
ATOM 1659 O O . ARG A 1 213 ? 26.047 9.103 -21.447 1.00 84.31 213 ARG A O 1
ATOM 1666 N N . LYS A 1 214 ? 25.309 10.138 -19.587 1.00 82.31 214 LYS A N 1
ATOM 1667 C CA . LYS A 1 214 ? 25.655 11.501 -20.027 1.00 82.31 214 LYS A CA 1
ATOM 1668 C C . LYS A 1 214 ? 27.144 11.623 -20.367 1.00 82.31 214 LYS A C 1
ATOM 1670 O O . LYS A 1 214 ? 27.495 12.196 -21.392 1.00 82.31 214 LYS A O 1
ATOM 1675 N N . GLN A 1 215 ? 28.017 11.038 -19.539 1.00 78.81 215 GLN A N 1
ATOM 1676 C CA . GLN A 1 215 ? 29.464 11.023 -19.780 1.00 78.81 215 GLN A CA 1
ATOM 1677 C C . GLN A 1 215 ? 29.861 10.203 -21.021 1.00 78.81 215 GLN A C 1
ATOM 1679 O O . GLN A 1 215 ? 30.780 10.597 -21.739 1.00 78.81 215 GLN A O 1
ATOM 1684 N N . VAL A 1 216 ? 29.199 9.075 -21.300 1.00 77.94 216 VAL A N 1
ATOM 1685 C CA . VAL A 1 216 ? 29.429 8.276 -22.521 1.00 77.94 216 VAL A CA 1
ATOM 1686 C C . VAL A 1 216 ? 29.025 9.081 -23.755 1.00 77.94 216 VAL A C 1
ATOM 1688 O O . VAL A 1 216 ? 29.814 9.212 -24.686 1.00 77.94 216 VAL A O 1
ATOM 1691 N N . GLU A 1 217 ? 27.833 9.679 -23.747 1.00 72.81 217 GLU A N 1
ATOM 1692 C CA . GLU A 1 217 ? 27.333 10.477 -24.872 1.00 72.81 217 GLU A CA 1
ATOM 1693 C C . GLU A 1 217 ? 28.208 11.710 -25.144 1.00 72.81 217 GLU A C 1
ATOM 1695 O O . GLU A 1 217 ? 28.443 12.057 -26.303 1.00 72.81 217 GLU A O 1
ATOM 1700 N N . SER A 1 218 ? 28.767 12.328 -24.097 1.00 65.38 218 SER A N 1
ATOM 1701 C CA . SER A 1 218 ? 29.693 13.453 -24.244 1.00 65.38 218 SER A CA 1
ATOM 1702 C C . SER A 1 218 ? 31.104 13.030 -24.680 1.00 65.38 218 SER A C 1
ATOM 1704 O O . SER A 1 218 ? 31.713 13.704 -25.508 1.00 65.38 218 SER A O 1
ATOM 1706 N N . SER A 1 219 ? 31.643 11.921 -24.156 1.00 58.69 219 SER A N 1
ATOM 1707 C CA . SER A 1 219 ? 33.024 11.467 -24.427 1.00 58.69 219 SER A CA 1
ATOM 1708 C C . SER A 1 219 ? 33.193 10.815 -25.799 1.00 58.69 219 SER A C 1
ATOM 1710 O O . SER A 1 219 ? 34.191 11.067 -26.476 1.00 58.69 219 SER A O 1
ATOM 1712 N N . VAL A 1 220 ? 32.192 10.060 -26.267 1.00 53.41 220 VAL A N 1
ATOM 1713 C CA . VAL A 1 220 ? 32.153 9.520 -27.638 1.00 53.41 220 VAL A CA 1
ATOM 1714 C C . VAL A 1 220 ? 32.207 10.653 -28.675 1.00 53.41 220 VAL A C 1
ATOM 1716 O O . VAL A 1 220 ? 32.768 10.473 -29.753 1.00 53.41 220 VAL A O 1
ATOM 1719 N N . MET A 1 221 ? 31.720 11.849 -28.328 1.00 44.69 221 MET A N 1
ATOM 1720 C CA . MET A 1 221 ? 31.737 13.026 -29.203 1.00 44.69 221 MET A CA 1
ATOM 1721 C C . MET A 1 221 ? 32.967 13.931 -29.024 1.00 44.69 221 MET A C 1
ATOM 1723 O O . MET A 1 221 ? 33.366 14.608 -29.971 1.00 44.69 221 MET A O 1
ATOM 1727 N N . GLN A 1 222 ? 33.614 13.933 -27.854 1.00 47.28 222 GLN A N 1
ATOM 1728 C CA . GLN A 1 222 ? 34.849 14.696 -27.623 1.00 47.28 222 GLN A CA 1
ATOM 1729 C C . GLN A 1 222 ? 36.050 14.080 -28.362 1.00 47.28 222 GLN A C 1
ATOM 1731 O O . GLN A 1 222 ? 36.905 14.809 -28.855 1.00 47.28 222 GLN A O 1
ATOM 1736 N N . ASN A 1 223 ? 36.042 12.757 -28.563 1.00 45.59 223 ASN A N 1
ATOM 1737 C CA . ASN A 1 223 ? 37.040 12.031 -29.359 1.00 45.59 223 ASN A CA 1
ATOM 1738 C C . ASN A 1 223 ? 36.950 12.286 -30.883 1.00 45.59 223 ASN A C 1
ATOM 1740 O O . ASN A 1 223 ? 37.813 11.823 -31.627 1.00 45.59 223 ASN A O 1
ATOM 1744 N N . LEU A 1 224 ? 35.946 13.035 -31.363 1.00 39.88 224 LEU A N 1
ATOM 1745 C CA . LEU A 1 224 ? 35.809 13.459 -32.768 1.00 39.88 224 LEU A CA 1
ATOM 1746 C C . LEU A 1 224 ? 36.344 14.881 -33.036 1.00 39.88 224 LEU A C 1
ATOM 1748 O O . LEU A 1 224 ? 36.277 15.366 -34.167 1.00 39.88 224 LEU A O 1
ATOM 1752 N N . ARG A 1 225 ? 36.913 15.556 -32.027 1.00 35.97 225 ARG A N 1
ATOM 1753 C CA . ARG A 1 225 ? 37.637 16.829 -32.177 1.00 35.97 225 ARG A CA 1
ATOM 1754 C C . ARG A 1 225 ? 39.063 16.631 -31.652 1.00 35.97 225 ARG A C 1
ATOM 1756 O O . ARG A 1 225 ? 39.203 16.214 -30.507 1.00 35.97 225 ARG A O 1
ATOM 1763 N N . PRO A 1 226 ? 40.130 16.928 -32.417 1.00 33.47 226 PRO A N 1
ATOM 1764 C CA . PRO A 1 226 ? 41.473 16.873 -31.858 1.00 33.47 226 PRO A CA 1
ATOM 1765 C C . PRO A 1 226 ? 41.577 17.969 -30.788 1.00 33.47 226 PRO A C 1
ATOM 1767 O O . PRO A 1 226 ? 41.506 19.157 -31.107 1.00 33.47 226 PRO A O 1
ATOM 1770 N N . ALA A 1 227 ? 41.673 17.580 -29.517 1.00 36.38 227 ALA A N 1
ATOM 1771 C CA . ALA A 1 227 ? 41.962 18.508 -28.432 1.00 36.38 227 ALA A CA 1
ATOM 1772 C C . ALA A 1 227 ? 43.486 18.711 -28.333 1.00 36.38 227 ALA A C 1
ATOM 1774 O O . ALA A 1 227 ? 44.229 17.734 -28.463 1.00 36.38 227 ALA A O 1
ATOM 1775 N N . PRO A 1 228 ? 43.972 19.949 -28.124 1.00 39.41 228 PRO A N 1
ATOM 1776 C CA . PRO A 1 228 ? 45.372 20.180 -27.805 1.00 39.41 228 PRO A CA 1
ATOM 1777 C C . PRO A 1 228 ? 45.684 19.569 -26.434 1.00 39.41 228 PRO A C 1
ATOM 1779 O O . PRO A 1 228 ? 44.917 19.728 -25.486 1.00 39.41 228 PRO A O 1
ATOM 1782 N N . GLU A 1 229 ? 46.807 18.861 -26.363 1.00 42.00 229 GLU A N 1
ATOM 1783 C CA . GLU A 1 229 ? 47.381 18.291 -25.147 1.00 42.00 229 GLU A CA 1
ATOM 1784 C C . GLU A 1 229 ? 47.491 19.367 -24.060 1.00 42.00 229 GLU A C 1
ATOM 1786 O O . GLU A 1 229 ? 48.208 20.346 -24.250 1.00 42.00 229 GLU A O 1
ATOM 1791 N N . ASN A 1 230 ? 46.780 19.194 -22.945 1.00 36.78 230 ASN A N 1
ATOM 1792 C CA . ASN A 1 230 ? 47.224 19.618 -21.619 1.00 36.78 230 ASN A CA 1
ATOM 1793 C C . ASN A 1 230 ? 46.457 18.821 -20.555 1.00 36.78 230 ASN A C 1
ATOM 1795 O O . ASN A 1 230 ? 45.235 18.915 -20.438 1.00 36.78 230 ASN A O 1
ATOM 1799 N N . ASP A 1 231 ? 47.231 18.018 -19.826 1.00 43.72 231 ASP A N 1
ATOM 1800 C CA . ASP A 1 231 ? 46.899 17.334 -18.580 1.00 43.72 231 ASP A CA 1
ATOM 1801 C C . ASP A 1 231 ? 46.367 18.323 -17.533 1.00 43.72 231 ASP A C 1
ATOM 1803 O O . ASP A 1 231 ? 47.038 19.305 -17.231 1.00 43.72 231 ASP A O 1
ATOM 1807 N N . ASP A 1 232 ? 45.201 18.028 -16.950 1.00 36.16 232 ASP A N 1
ATOM 1808 C CA . ASP A 1 232 ? 44.972 18.187 -15.507 1.00 36.16 232 ASP A CA 1
ATOM 1809 C C . ASP A 1 232 ? 43.691 17.446 -15.076 1.00 36.16 232 ASP A C 1
ATOM 1811 O O . ASP A 1 232 ? 42.550 17.869 -15.282 1.00 36.16 232 ASP A O 1
ATOM 1815 N N . LEU A 1 233 ? 43.905 16.278 -14.469 1.00 47.91 233 LEU A N 1
ATOM 1816 C CA . LEU A 1 233 ? 42.906 15.356 -13.932 1.00 47.91 233 LEU A CA 1
ATOM 1817 C C . LEU A 1 233 ? 42.581 15.689 -12.468 1.00 47.91 233 LEU A C 1
ATOM 1819 O O . LEU A 1 233 ? 43.016 14.967 -11.577 1.00 47.91 233 LEU A O 1
ATOM 1823 N N . SER A 1 234 ? 41.804 16.742 -12.198 1.00 41.00 234 SER A N 1
ATOM 1824 C CA . SER A 1 234 ? 41.116 16.918 -10.898 1.00 41.00 234 SER A CA 1
ATOM 1825 C C . SER A 1 234 ? 40.260 18.186 -10.848 1.00 41.00 234 SER A C 1
ATOM 1827 O O . SER A 1 234 ? 40.518 19.089 -10.055 1.00 41.00 234 SER A O 1
ATOM 1829 N N . SER A 1 235 ? 39.221 18.273 -11.673 1.00 37.19 235 SER A N 1
ATOM 1830 C CA . SER A 1 235 ? 38.170 19.266 -11.457 1.00 37.19 235 SER A CA 1
ATOM 1831 C C . SER A 1 235 ? 36.830 18.674 -11.868 1.00 37.19 235 SER A C 1
ATOM 1833 O O . SER A 1 235 ? 36.738 18.007 -12.898 1.00 37.19 235 SER A O 1
ATOM 1835 N N . GLU A 1 236 ? 35.800 18.867 -11.046 1.00 41.81 236 GLU A N 1
ATOM 1836 C CA . GLU A 1 236 ? 34.411 18.688 -11.462 1.00 41.81 236 GLU A CA 1
ATOM 1837 C C . GLU A 1 236 ? 34.171 19.634 -12.640 1.00 41.81 236 GLU A C 1
ATOM 1839 O O . GLU A 1 236 ? 33.932 20.827 -12.466 1.00 41.81 236 GLU A O 1
ATOM 1844 N N . VAL A 1 237 ? 34.334 19.124 -13.859 1.00 42.09 237 VAL A N 1
ATOM 1845 C CA . VAL A 1 237 ? 34.090 19.906 -15.065 1.00 42.09 237 VAL A CA 1
ATOM 1846 C C . VAL A 1 237 ? 32.599 20.216 -15.084 1.00 42.09 237 VAL A C 1
ATOM 1848 O O . VAL A 1 237 ? 31.781 19.325 -15.310 1.00 42.09 237 VAL A O 1
ATOM 1851 N N . LEU A 1 238 ? 32.253 21.476 -14.815 1.00 43.97 238 LEU A N 1
ATOM 1852 C CA . LEU A 1 238 ? 30.940 22.029 -15.119 1.00 43.97 238 LEU A CA 1
ATOM 1853 C C . LEU A 1 238 ? 30.668 21.743 -16.604 1.00 43.97 238 LEU A C 1
ATOM 1855 O O . LEU A 1 238 ? 31.345 22.274 -17.485 1.00 43.97 238 LEU A O 1
ATOM 1859 N N . PHE A 1 239 ? 29.737 20.831 -16.868 1.00 52.09 239 PHE A N 1
ATOM 1860 C CA . PHE A 1 239 ? 29.401 20.372 -18.209 1.00 52.09 239 PHE A CA 1
ATOM 1861 C C . PHE A 1 239 ? 28.691 21.494 -18.975 1.00 52.09 239 PHE A C 1
ATOM 1863 O O . PHE A 1 239 ? 27.544 21.812 -18.671 1.00 52.09 239 PHE A O 1
ATOM 1870 N N . ASP A 1 240 ? 29.334 22.079 -19.987 1.00 50.78 240 ASP A N 1
ATOM 1871 C CA . ASP A 1 240 ? 28.645 22.996 -20.899 1.00 50.78 240 ASP A CA 1
ATOM 1872 C C . ASP A 1 240 ? 27.942 22.196 -22.007 1.00 50.78 240 ASP A C 1
ATOM 1874 O O . ASP A 1 240 ? 28.503 21.913 -23.069 1.00 50.78 240 ASP A O 1
ATOM 1878 N N . VAL A 1 241 ? 26.696 21.796 -21.730 1.00 56.25 241 VAL A N 1
ATOM 1879 C CA . VAL A 1 241 ? 25.813 21.060 -22.656 1.00 56.25 241 VAL A CA 1
ATOM 1880 C C . VAL A 1 241 ? 25.660 21.802 -23.994 1.00 56.25 241 VAL A C 1
ATOM 1882 O O . VAL A 1 241 ? 25.494 21.172 -25.036 1.00 56.25 241 VAL A O 1
ATOM 1885 N N . SER A 1 242 ? 25.805 23.131 -23.995 1.00 58.34 242 SER A N 1
ATOM 1886 C CA . SER A 1 242 ? 25.672 24.004 -25.169 1.00 58.34 242 SER A CA 1
ATOM 1887 C C . SER A 1 242 ? 26.766 23.795 -26.224 1.00 58.34 242 SER A C 1
ATOM 1889 O O . SER A 1 242 ? 26.587 24.189 -27.376 1.00 58.34 242 SER A O 1
ATOM 1891 N N . ALA A 1 243 ? 27.895 23.180 -25.851 1.00 58.19 243 ALA A N 1
ATOM 1892 C CA . ALA A 1 243 ? 29.038 22.938 -26.734 1.00 58.19 243 ALA A CA 1
ATOM 1893 C C . ALA A 1 243 ? 28.981 21.588 -27.485 1.00 58.19 243 ALA A C 1
ATOM 1895 O O . ALA A 1 243 ? 29.854 21.309 -28.313 1.00 58.19 243 ALA A O 1
ATOM 1896 N N . LEU A 1 244 ? 27.974 20.749 -27.208 1.00 60.03 244 LEU A N 1
ATOM 1897 C CA . LEU A 1 244 ? 27.770 19.444 -27.852 1.00 60.03 244 LEU A CA 1
ATOM 1898 C C . LEU A 1 244 ? 27.081 19.575 -29.232 1.00 60.03 244 LEU A C 1
ATOM 1900 O O . LEU A 1 244 ? 26.387 20.561 -29.472 1.00 60.03 244 LEU A O 1
ATOM 1904 N N . PRO A 1 245 ? 27.215 18.592 -30.146 1.00 68.56 245 PRO A N 1
ATOM 1905 C CA . PRO A 1 245 ? 26.399 18.506 -31.366 1.00 68.56 245 PRO A CA 1
ATOM 1906 C C . PRO A 1 245 ? 24.896 18.435 -31.047 1.00 68.56 245 PRO A C 1
ATOM 1908 O O . PRO A 1 245 ? 24.528 17.861 -30.023 1.00 68.56 245 PRO A O 1
ATOM 1911 N N . GLN A 1 246 ? 24.030 18.964 -31.924 1.00 72.50 246 GLN A N 1
ATOM 1912 C CA . GLN A 1 246 ? 22.573 19.035 -31.691 1.00 72.50 246 GLN A CA 1
ATOM 1913 C C . GLN A 1 246 ? 21.962 17.672 -31.318 1.00 72.50 246 GLN A C 1
ATOM 1915 O O . GLN A 1 246 ? 21.293 17.576 -30.293 1.00 72.50 246 GLN A O 1
ATOM 1920 N N . ASP A 1 247 ? 22.314 16.602 -32.035 1.00 71.69 247 ASP A N 1
ATOM 1921 C CA . ASP A 1 247 ? 21.832 15.240 -31.754 1.00 71.69 247 ASP A CA 1
ATOM 1922 C C . ASP A 1 247 ? 22.226 14.728 -30.354 1.00 71.69 247 ASP A C 1
ATOM 1924 O O . ASP A 1 247 ? 21.478 13.991 -29.714 1.00 71.69 247 ASP A O 1
ATOM 1928 N N . ALA A 1 248 ? 23.407 15.106 -29.852 1.00 68.56 248 ALA A N 1
ATOM 1929 C CA . ALA A 1 248 ? 23.861 14.725 -28.513 1.00 68.56 248 ALA A CA 1
ATOM 1930 C C . ALA A 1 248 ? 23.184 15.575 -27.427 1.00 68.56 248 ALA A C 1
ATOM 1932 O O . ALA A 1 248 ? 22.863 15.065 -26.356 1.00 68.56 248 ALA A O 1
ATOM 1933 N N . GLN A 1 249 ? 22.907 16.851 -27.709 1.00 73.88 249 GLN A N 1
ATOM 1934 C CA . GLN A 1 249 ? 22.117 17.699 -26.814 1.00 73.88 249 GLN A CA 1
ATOM 1935 C C . GLN A 1 249 ? 20.684 17.179 -26.669 1.00 73.88 249 GLN A C 1
ATOM 1937 O O . GLN A 1 249 ? 20.135 17.208 -25.572 1.00 73.88 249 GLN A O 1
ATOM 1942 N N . GLU A 1 250 ? 20.073 16.696 -27.751 1.00 80.00 250 GLU A N 1
ATOM 1943 C CA . GLU A 1 250 ? 18.719 16.134 -27.721 1.00 80.00 250 GLU A CA 1
ATOM 1944 C C . GLU A 1 250 ? 18.635 14.844 -26.897 1.00 80.00 250 GLU A C 1
ATOM 1946 O O . GLU A 1 250 ? 17.681 14.692 -26.130 1.00 80.00 250 GLU A O 1
ATOM 1951 N N . ARG A 1 251 ? 19.652 13.973 -26.978 1.00 78.81 251 ARG A N 1
ATOM 1952 C CA . ARG A 1 251 ? 19.753 12.746 -26.163 1.00 78.81 251 ARG A CA 1
ATOM 1953 C C . ARG A 1 251 ? 19.995 13.030 -24.682 1.00 78.81 251 ARG A C 1
ATOM 1955 O O . ARG A 1 251 ? 19.310 12.475 -23.828 1.00 78.81 251 ARG A O 1
ATOM 1962 N N . VAL A 1 252 ? 20.879 13.972 -24.352 1.00 80.44 252 VAL A N 1
ATOM 1963 C CA . VAL A 1 252 ? 21.060 14.394 -22.952 1.00 80.44 252 VAL A CA 1
ATOM 1964 C C . VAL A 1 252 ? 19.763 14.999 -22.405 1.00 80.44 252 VAL A C 1
ATOM 1966 O O . VAL A 1 252 ? 19.333 14.632 -21.314 1.00 80.44 252 VAL A O 1
ATOM 1969 N N . LYS A 1 253 ? 19.070 15.836 -23.191 1.00 81.62 253 LYS A N 1
ATOM 1970 C CA . LYS A 1 253 ? 17.756 16.382 -22.817 1.00 81.62 253 LYS A CA 1
ATOM 1971 C C . LYS A 1 253 ? 16.679 15.308 -22.679 1.00 81.62 253 LYS A C 1
ATOM 1973 O O . LYS A 1 253 ? 15.752 15.504 -21.901 1.00 81.62 253 LYS A O 1
ATOM 1978 N N . SER A 1 254 ? 16.709 14.225 -23.460 1.00 84.62 254 SER A N 1
ATOM 1979 C CA . SER A 1 254 ? 15.748 13.126 -23.288 1.00 84.62 254 SER A CA 1
ATOM 1980 C C . SER A 1 254 ? 16.029 12.351 -22.004 1.00 84.62 254 SER A C 1
ATOM 1982 O O . SER A 1 254 ? 15.098 12.080 -21.256 1.00 84.62 254 SER A O 1
ATOM 1984 N N . LEU A 1 255 ? 17.303 12.091 -21.692 1.00 81.81 255 LEU A N 1
ATOM 1985 C CA . LEU A 1 255 ? 17.709 11.473 -20.428 1.00 81.81 255 LEU A CA 1
ATOM 1986 C C . LEU A 1 255 ? 17.329 12.331 -19.208 1.00 81.81 255 LEU A C 1
ATOM 1988 O O . LEU A 1 255 ? 16.900 11.790 -18.190 1.00 81.81 255 LEU A O 1
ATOM 1992 N N . ASP A 1 256 ? 17.453 13.657 -19.311 1.00 83.69 256 ASP A N 1
ATOM 1993 C CA . ASP A 1 256 ? 17.001 14.586 -18.269 1.00 83.69 256 ASP A CA 1
ATOM 1994 C C . ASP A 1 256 ? 15.487 14.529 -18.077 1.00 83.69 256 ASP A C 1
ATOM 1996 O O . ASP A 1 256 ? 15.024 14.361 -16.952 1.00 83.69 256 ASP A O 1
ATOM 2000 N N . ARG A 1 257 ? 14.713 14.560 -19.167 1.00 86.12 257 ARG A N 1
ATOM 2001 C CA . ARG A 1 257 ? 13.247 14.445 -19.114 1.00 86.12 257 ARG A CA 1
ATOM 2002 C C . ARG A 1 257 ? 12.787 13.125 -18.501 1.00 86.12 257 ARG A C 1
ATOM 2004 O O . ARG A 1 257 ? 11.905 13.129 -17.649 1.00 86.12 257 ARG A O 1
ATOM 2011 N N . GLU A 1 258 ? 13.406 12.007 -18.879 1.00 84.94 258 GLU A N 1
ATOM 2012 C CA . GLU A 1 258 ? 13.115 10.697 -18.285 1.00 84.94 258 GLU A CA 1
ATOM 2013 C C . GLU A 1 258 ? 13.382 10.689 -16.774 1.00 84.94 258 GLU A C 1
ATOM 2015 O O . GLU A 1 258 ? 12.596 10.136 -16.001 1.00 84.94 258 GLU A O 1
ATOM 2020 N N . HIS A 1 259 ? 14.478 11.311 -16.334 1.00 84.69 259 HIS A N 1
ATOM 2021 C CA . HIS A 1 259 ? 14.803 11.409 -14.917 1.00 84.69 259 HIS A CA 1
ATOM 2022 C C . HIS A 1 259 ? 13.822 12.311 -14.159 1.00 84.69 259 HIS A C 1
ATOM 2024 O O . HIS A 1 259 ? 13.314 11.916 -13.111 1.00 84.69 259 HIS A O 1
ATOM 2030 N N . GLU A 1 260 ? 13.508 13.488 -14.697 1.00 87.50 260 GLU A N 1
ATOM 2031 C CA . GLU A 1 260 ? 12.556 14.433 -14.108 1.00 87.50 260 GLU A CA 1
ATOM 2032 C C . GLU A 1 260 ? 11.144 13.836 -14.006 1.00 87.50 260 GLU A C 1
ATOM 2034 O O . GLU A 1 260 ? 10.505 13.943 -12.958 1.00 87.50 260 GLU A O 1
ATOM 2039 N N . ALA A 1 261 ? 10.677 13.131 -15.041 1.00 85.88 261 ALA A N 1
ATOM 2040 C CA . ALA A 1 261 ? 9.392 12.435 -15.029 1.00 85.88 261 ALA A CA 1
ATOM 2041 C C . ALA A 1 261 ? 9.335 11.354 -13.936 1.00 85.88 261 ALA A C 1
ATOM 2043 O O . ALA A 1 261 ? 8.328 11.225 -13.229 1.00 85.88 261 ALA A O 1
ATOM 2044 N N . ARG A 1 262 ? 10.434 10.611 -13.733 1.00 83.69 262 ARG A N 1
ATOM 2045 C CA . ARG A 1 262 ? 10.554 9.643 -12.629 1.00 83.69 262 ARG A CA 1
ATOM 2046 C C . ARG A 1 262 ? 10.482 10.339 -11.269 1.00 83.69 262 ARG A C 1
ATOM 2048 O O . ARG A 1 262 ? 9.690 9.912 -10.435 1.00 83.69 262 ARG A O 1
ATOM 2055 N N . LEU A 1 263 ? 11.207 11.443 -11.074 1.00 85.12 263 LEU A N 1
ATOM 2056 C CA . LEU A 1 263 ? 11.169 12.217 -9.824 1.00 85.12 263 LEU A CA 1
ATOM 2057 C C . LEU A 1 263 ? 9.769 12.779 -9.525 1.00 85.12 263 LEU A C 1
ATOM 2059 O O . LEU A 1 263 ? 9.316 12.735 -8.385 1.00 85.12 263 LEU A O 1
ATOM 2063 N N . LEU A 1 264 ? 9.048 13.279 -10.533 1.00 88.75 264 LEU A N 1
ATOM 2064 C CA . LEU A 1 264 ? 7.660 13.731 -10.367 1.00 88.75 264 LEU A CA 1
ATOM 2065 C C . LEU A 1 264 ? 6.694 12.579 -10.064 1.00 88.75 264 LEU A C 1
ATOM 2067 O O . LEU A 1 264 ? 5.679 12.761 -9.384 1.00 88.75 264 LEU A O 1
ATOM 2071 N N . THR A 1 265 ? 6.974 11.392 -10.594 1.00 86.12 265 THR A N 1
ATOM 2072 C CA . THR A 1 265 ? 6.204 10.183 -10.287 1.00 86.12 265 THR A CA 1
ATOM 2073 C C . THR A 1 265 ? 6.430 9.762 -8.839 1.00 86.12 265 THR A C 1
ATOM 2075 O O . THR A 1 265 ? 5.468 9.498 -8.124 1.00 86.12 265 THR A O 1
ATOM 2078 N N . GLU A 1 266 ? 7.682 9.767 -8.391 1.00 84.06 266 GLU A N 1
ATOM 2079 C CA . GLU A 1 266 ? 8.085 9.461 -7.020 1.00 84.06 266 GLU A CA 1
ATOM 2080 C C . GLU A 1 266 ? 7.478 10.446 -6.014 1.00 84.06 266 GLU A C 1
ATOM 2082 O O . GLU A 1 266 ? 6.787 10.019 -5.093 1.00 84.06 266 GLU A O 1
ATOM 2087 N N . LEU A 1 267 ? 7.608 11.755 -6.255 1.00 86.81 267 LEU A N 1
ATOM 2088 C CA . LEU A 1 267 ? 7.003 12.788 -5.406 1.00 86.81 267 LEU A CA 1
ATOM 2089 C C . LEU A 1 267 ? 5.480 12.679 -5.348 1.00 86.81 267 LEU A C 1
ATOM 2091 O O . LEU A 1 267 ? 4.882 12.865 -4.290 1.00 86.81 267 LEU A O 1
ATOM 2095 N N . GLY A 1 268 ? 4.841 12.349 -6.472 1.00 85.50 268 GLY A N 1
ATOM 2096 C CA . GLY A 1 268 ? 3.401 12.113 -6.495 1.00 85.50 268 GLY A CA 1
ATOM 2097 C C . GLY A 1 268 ? 2.976 10.924 -5.633 1.00 85.50 268 GLY A C 1
ATOM 2098 O O . GLY A 1 268 ? 1.904 10.966 -5.039 1.00 85.50 268 GLY A O 1
ATOM 2099 N N . ARG A 1 269 ? 3.815 9.885 -5.535 1.00 80.62 269 ARG A N 1
ATOM 2100 C CA . ARG A 1 269 ? 3.560 8.708 -4.689 1.00 80.62 269 ARG A CA 1
ATOM 2101 C C . ARG A 1 269 ? 3.821 9.005 -3.219 1.00 80.62 269 ARG A C 1
ATOM 2103 O O . ARG A 1 269 ? 2.986 8.678 -2.384 1.00 80.62 269 ARG A O 1
ATOM 2110 N N . GLU A 1 270 ? 4.949 9.639 -2.910 1.00 82.62 270 GLU A N 1
ATOM 2111 C CA . GLU A 1 270 ? 5.336 9.996 -1.541 1.00 82.62 270 GLU A CA 1
ATOM 2112 C C . GLU A 1 270 ? 4.283 10.902 -0.885 1.00 82.62 270 GLU A C 1
ATOM 2114 O O . GLU A 1 270 ? 3.844 10.646 0.235 1.00 82.62 270 GLU A O 1
ATOM 2119 N N . TYR A 1 271 ? 3.801 11.909 -1.620 1.00 83.50 271 TYR A N 1
ATOM 2120 C CA . TYR A 1 271 ? 2.837 12.890 -1.120 1.00 83.50 271 TYR A CA 1
ATOM 2121 C C . TYR A 1 271 ? 1.391 12.618 -1.563 1.00 83.50 271 TYR A C 1
ATOM 2123 O O . TYR A 1 271 ? 0.550 13.514 -1.487 1.00 83.50 271 TYR A O 1
ATOM 2131 N N . ALA A 1 272 ? 1.058 11.392 -1.985 1.00 80.75 272 ALA A N 1
ATOM 2132 C CA . ALA A 1 272 ? -0.263 11.055 -2.529 1.00 80.75 272 ALA A CA 1
ATOM 2133 C C . ALA A 1 272 ? -1.425 11.443 -1.592 1.00 80.75 272 ALA A C 1
ATOM 2135 O O . ALA A 1 272 ? -2.445 11.974 -2.036 1.00 80.75 272 ALA A O 1
ATOM 2136 N N . VAL A 1 273 ? -1.265 11.222 -0.282 1.00 79.38 273 VAL A N 1
ATOM 2137 C CA . VAL A 1 273 ? -2.278 11.565 0.734 1.00 79.38 273 VAL A CA 1
ATOM 2138 C C . VAL A 1 273 ? -2.521 13.076 0.798 1.00 79.38 273 VAL A C 1
ATOM 2140 O O . VAL A 1 273 ? -3.672 13.506 0.887 1.00 79.38 273 VAL A O 1
ATOM 2143 N N . LEU A 1 274 ? -1.452 13.875 0.730 1.00 84.50 274 LEU A N 1
ATOM 2144 C CA . LEU A 1 274 ? -1.520 15.335 0.764 1.00 84.50 274 LEU A CA 1
ATOM 2145 C C . LEU A 1 274 ? -2.148 15.884 -0.522 1.00 84.50 274 LEU A C 1
ATOM 2147 O O . LEU A 1 274 ? -3.062 16.702 -0.456 1.00 84.50 274 LEU A O 1
ATOM 2151 N N . LEU A 1 275 ? -1.706 15.393 -1.683 1.00 86.00 275 LEU A N 1
ATOM 2152 C CA . LEU A 1 275 ? -2.161 15.854 -2.999 1.00 86.00 275 LEU A CA 1
ATOM 2153 C C . LEU A 1 275 ? -3.670 15.646 -3.195 1.00 86.00 275 LEU A C 1
ATOM 2155 O O . LEU A 1 275 ? -4.348 16.526 -3.718 1.00 86.00 275 LEU A O 1
ATOM 2159 N N . ARG A 1 276 ? -4.232 14.540 -2.688 1.00 79.38 276 ARG A N 1
ATOM 2160 C CA . ARG A 1 276 ? -5.688 14.301 -2.718 1.00 79.38 276 ARG A CA 1
ATOM 2161 C C . ARG A 1 276 ? -6.496 15.345 -1.943 1.00 79.38 276 ARG A C 1
ATOM 2163 O O . ARG A 1 276 ? -7.652 15.592 -2.273 1.00 79.38 276 ARG A O 1
ATOM 2170 N N . GLN A 1 277 ? -5.919 15.916 -0.890 1.00 78.56 277 GLN A N 1
ATOM 2171 C CA . GLN A 1 277 ? -6.596 16.875 -0.014 1.00 78.56 277 GLN A CA 1
ATOM 2172 C C . GLN A 1 277 ? -6.354 18.320 -0.472 1.00 78.56 277 GLN A C 1
ATOM 2174 O O . GLN A 1 277 ? -7.253 19.156 -0.394 1.00 78.56 277 GLN A O 1
ATOM 2179 N N . GLU A 1 278 ? -5.159 18.610 -0.987 1.00 85.94 278 GLU A N 1
ATOM 2180 C CA . GLU A 1 278 ? -4.749 19.931 -1.458 1.00 85.94 278 GLU A CA 1
ATOM 2181 C C . GLU A 1 278 ? -4.739 20.006 -2.989 1.00 85.94 278 GLU A C 1
ATOM 2183 O O . GLU A 1 278 ? -3.694 19.943 -3.640 1.00 85.94 278 GLU A O 1
ATOM 2188 N N . SER A 1 279 ? -5.925 20.222 -3.569 1.00 84.81 279 SER A N 1
ATOM 2189 C CA . SER A 1 279 ? -6.120 20.311 -5.028 1.00 84.81 279 SER A CA 1
ATOM 2190 C C . SER A 1 279 ? -5.189 21.305 -5.740 1.00 84.81 279 SER A C 1
ATOM 2192 O O . SER A 1 279 ? -4.832 21.087 -6.894 1.00 84.81 279 SER A O 1
ATOM 2194 N N . GLY A 1 280 ? -4.753 22.377 -5.069 1.00 89.81 280 GLY A N 1
ATOM 2195 C CA . GLY A 1 280 ? -3.803 23.339 -5.637 1.00 89.81 280 GLY A CA 1
ATOM 2196 C C . GLY A 1 280 ? -2.399 22.763 -5.864 1.00 89.81 280 GLY A C 1
ATOM 2197 O O . GLY A 1 280 ? -1.778 23.058 -6.887 1.00 89.81 280 GLY A O 1
ATOM 2198 N N . LEU A 1 281 ? -1.902 21.923 -4.948 1.00 89.50 281 LEU A N 1
ATOM 2199 C CA . LEU A 1 281 ? -0.602 21.257 -5.097 1.00 89.50 281 LEU A CA 1
ATOM 2200 C C . LEU A 1 281 ? -0.674 20.118 -6.118 1.00 89.50 281 LEU A C 1
ATOM 2202 O O . LEU A 1 281 ? 0.255 19.956 -6.909 1.00 89.50 281 LEU A O 1
ATOM 2206 N N . ASP A 1 282 ? -1.793 19.391 -6.161 1.00 90.06 282 ASP A N 1
ATOM 2207 C CA . ASP A 1 282 ? -2.043 18.367 -7.182 1.00 90.06 282 ASP A CA 1
ATOM 2208 C C . ASP A 1 282 ? -2.078 18.966 -8.592 1.00 90.06 282 ASP A C 1
ATOM 2210 O O . ASP A 1 282 ? -1.330 18.535 -9.468 1.00 90.06 282 ASP A O 1
ATOM 2214 N N . GLN A 1 283 ? -2.821 20.059 -8.795 1.00 91.31 283 GLN A N 1
ATOM 2215 C CA . GLN A 1 283 ? -2.817 20.791 -10.067 1.00 91.31 283 GLN A CA 1
ATOM 2216 C C . GLN A 1 283 ? -1.415 21.270 -10.459 1.00 91.31 283 GLN A C 1
ATOM 2218 O O . GLN A 1 283 ? -1.054 21.243 -11.637 1.00 91.31 283 GLN A O 1
ATOM 2223 N N . ARG A 1 284 ? -0.596 21.697 -9.490 1.00 91.44 284 ARG A N 1
ATOM 2224 C CA . ARG A 1 284 ? 0.780 22.129 -9.758 1.00 91.44 284 ARG A CA 1
ATOM 2225 C C . ARG A 1 284 ? 1.667 20.968 -10.201 1.00 91.44 284 ARG A C 1
ATOM 2227 O O . ARG A 1 284 ? 2.431 21.128 -11.153 1.00 91.44 284 ARG A O 1
ATOM 2234 N N . LEU A 1 285 ? 1.565 19.819 -9.538 1.00 91.94 285 LEU A N 1
ATOM 2235 C CA . LEU A 1 285 ? 2.295 18.610 -9.905 1.00 91.94 285 LEU A CA 1
ATOM 2236 C C . LEU A 1 285 ? 1.850 18.089 -11.280 1.00 91.94 285 LEU A C 1
ATOM 2238 O O . LEU A 1 285 ? 2.701 17.772 -12.111 1.00 91.94 285 LEU A O 1
ATOM 2242 N N . GLN A 1 286 ? 0.546 18.080 -11.562 1.00 91.31 286 GLN A N 1
ATOM 2243 C CA . GLN A 1 286 ? -0.001 17.719 -12.874 1.00 91.31 286 GLN A CA 1
ATOM 2244 C C . GLN A 1 286 ? 0.469 18.674 -13.977 1.00 91.31 286 GLN A C 1
ATOM 2246 O O . GLN A 1 286 ? 0.847 18.220 -15.052 1.00 91.31 286 GLN A O 1
ATOM 2251 N N . ALA A 1 287 ? 0.529 19.982 -13.711 1.00 91.50 287 ALA A N 1
ATOM 2252 C CA . ALA A 1 287 ? 1.053 20.955 -14.668 1.00 91.50 287 ALA A CA 1
ATOM 2253 C C . ALA A 1 287 ? 2.534 20.707 -15.005 1.00 91.50 287 ALA A C 1
ATOM 2255 O O . ALA A 1 287 ? 2.930 20.834 -16.161 1.00 91.50 287 ALA A O 1
ATOM 2256 N N . LEU A 1 288 ? 3.351 20.326 -14.015 1.00 91.75 288 LEU A N 1
ATOM 2257 C CA . LEU A 1 288 ? 4.755 19.966 -14.241 1.00 91.75 288 LEU A CA 1
ATOM 2258 C C . LEU A 1 288 ? 4.896 18.645 -15.012 1.00 91.75 288 LEU A C 1
ATOM 2260 O O . LEU A 1 288 ? 5.753 18.551 -15.888 1.00 91.75 288 LEU A O 1
ATOM 2264 N N . ARG A 1 289 ? 4.035 17.651 -14.748 1.00 90.94 289 ARG A N 1
ATOM 2265 C CA . ARG A 1 289 ? 3.979 16.411 -15.544 1.00 90.94 289 ARG A CA 1
ATOM 2266 C C . ARG A 1 289 ? 3.611 16.696 -16.999 1.00 90.94 289 ARG A C 1
ATOM 2268 O O . ARG A 1 289 ? 4.331 16.268 -17.890 1.00 90.94 289 ARG A O 1
ATOM 2275 N N . ALA A 1 290 ? 2.576 17.501 -17.232 1.00 90.12 290 ALA A N 1
ATOM 2276 C CA . ALA A 1 290 ? 2.158 17.892 -18.576 1.00 90.12 290 ALA A CA 1
ATOM 2277 C C . ALA A 1 290 ? 3.254 18.667 -19.332 1.00 90.12 290 ALA A C 1
ATOM 2279 O O . ALA A 1 290 ? 3.446 18.452 -20.525 1.00 90.12 290 ALA A O 1
ATOM 2280 N N . ALA A 1 291 ? 4.008 19.538 -18.650 1.00 88.62 291 ALA A N 1
ATOM 2281 C CA . ALA A 1 291 ? 5.153 20.231 -19.246 1.00 88.62 291 ALA A CA 1
ATOM 2282 C C . ALA A 1 291 ? 6.294 19.261 -19.621 1.00 88.62 291 ALA A C 1
ATOM 2284 O O . ALA A 1 291 ? 6.873 19.376 -20.703 1.00 88.62 291 ALA A O 1
ATOM 2285 N N . SER A 1 292 ? 6.570 18.261 -18.776 1.00 88.31 292 SER A N 1
ATOM 2286 C CA . SER A 1 292 ? 7.543 17.200 -19.071 1.00 88.31 292 SER A CA 1
ATOM 2287 C C . SER A 1 292 ? 7.120 16.348 -20.278 1.00 88.31 292 SER A C 1
ATOM 2289 O O . SER A 1 292 ? 7.922 16.116 -21.185 1.00 88.31 292 SER A O 1
ATOM 2291 N N . GLU A 1 293 ? 5.842 15.960 -20.348 1.00 86.31 293 GLU A N 1
ATOM 2292 C CA . GLU A 1 293 ? 5.250 15.228 -21.480 1.00 86.31 293 GLU A CA 1
ATOM 2293 C C . GLU A 1 293 ? 5.251 16.052 -22.777 1.00 86.31 293 GLU A C 1
ATOM 2295 O O . GLU A 1 293 ? 5.490 15.513 -23.858 1.00 86.31 293 GLU A O 1
ATOM 2300 N N . ALA A 1 294 ? 5.063 17.373 -22.679 1.00 87.75 294 ALA A N 1
ATOM 2301 C CA . ALA A 1 294 ? 5.184 18.304 -23.801 1.00 87.75 294 ALA A CA 1
ATOM 2302 C C . ALA A 1 294 ? 6.636 18.485 -24.295 1.00 87.75 294 ALA A C 1
ATOM 2304 O O . ALA A 1 294 ? 6.868 19.138 -25.314 1.00 87.75 294 ALA A O 1
ATOM 2305 N N . GLY A 1 295 ? 7.615 17.888 -23.609 1.00 81.31 295 GLY A N 1
ATOM 2306 C CA . GLY A 1 295 ? 9.019 17.883 -24.001 1.00 81.31 295 GLY A CA 1
ATOM 2307 C C . GLY A 1 295 ? 9.856 19.016 -23.406 1.00 81.31 295 GLY A C 1
ATOM 2308 O O . GLY A 1 295 ? 10.989 19.208 -23.854 1.00 81.31 295 GLY A O 1
ATOM 2309 N N . GLU A 1 296 ? 9.349 19.741 -22.406 1.00 85.81 296 GLU A N 1
ATOM 2310 C CA . GLU A 1 296 ? 10.112 20.756 -21.674 1.00 85.81 296 GLU A CA 1
ATOM 2311 C C . GLU A 1 296 ? 11.013 20.112 -20.605 1.00 85.81 296 GLU A C 1
ATOM 2313 O O . GLU A 1 296 ? 10.634 19.142 -19.950 1.00 85.81 296 GLU A O 1
ATOM 2318 N N . VAL A 1 297 ? 12.224 20.657 -20.425 1.00 84.00 297 VAL A N 1
ATOM 2319 C CA . VAL A 1 297 ? 13.111 20.309 -19.300 1.00 84.00 297 VAL A CA 1
ATOM 2320 C C . VAL A 1 297 ? 12.775 21.252 -18.151 1.00 84.00 297 VAL A C 1
ATOM 2322 O O . VAL A 1 297 ? 12.888 22.471 -18.299 1.00 84.00 297 VAL A O 1
ATOM 2325 N N . LEU A 1 298 ? 12.343 20.698 -17.023 1.00 83.75 298 LEU A N 1
ATOM 2326 C CA . LEU A 1 298 ? 11.834 21.451 -15.875 1.00 83.75 298 LEU A CA 1
ATOM 2327 C C . LEU A 1 298 ? 12.966 22.095 -15.066 1.00 83.75 298 LEU A C 1
ATOM 2329 O O . LEU A 1 298 ? 12.797 23.178 -14.500 1.00 83.75 298 LEU A O 1
ATOM 2333 N N . GLY A 1 299 ? 14.124 21.434 -15.024 1.00 82.75 299 GLY A N 1
ATOM 2334 C CA . GLY A 1 299 ? 15.291 21.841 -14.259 1.00 82.75 299 GLY A CA 1
ATOM 2335 C C . GLY A 1 299 ? 15.184 21.522 -12.763 1.00 82.75 299 GLY A C 1
ATOM 2336 O O . GLY A 1 299 ? 14.105 21.460 -12.168 1.00 82.75 299 GLY A O 1
ATOM 2337 N N . GLU A 1 300 ? 16.345 21.384 -12.115 1.00 82.88 300 GLU A N 1
ATOM 2338 C CA . GLU A 1 300 ? 16.453 21.003 -10.696 1.00 82.88 300 GLU A CA 1
ATOM 2339 C C . GLU A 1 300 ? 15.723 21.973 -9.751 1.00 82.88 300 GLU A C 1
ATOM 2341 O O . GLU A 1 300 ? 15.167 21.560 -8.733 1.00 82.88 300 GLU A O 1
ATOM 2346 N N . GLN A 1 301 ? 15.673 23.263 -10.098 1.00 85.31 301 GLN A N 1
ATOM 2347 C CA . GLN A 1 301 ? 15.030 24.291 -9.276 1.00 85.31 301 GLN A CA 1
ATOM 2348 C C . GLN A 1 301 ? 13.510 24.117 -9.190 1.00 85.31 301 GLN A C 1
ATOM 2350 O O . GLN A 1 301 ? 12.946 24.313 -8.116 1.00 85.31 301 GLN A O 1
ATOM 2355 N N . ALA A 1 302 ? 12.842 23.733 -10.283 1.00 87.38 302 ALA A N 1
ATOM 2356 C CA . ALA A 1 302 ? 11.391 23.549 -10.287 1.00 87.38 302 ALA A CA 1
ATOM 2357 C C . ALA A 1 302 ? 10.979 22.367 -9.394 1.00 87.38 302 ALA A C 1
ATOM 2359 O O . ALA A 1 302 ? 10.039 22.478 -8.605 1.00 87.38 302 ALA A O 1
ATOM 2360 N N . ILE A 1 303 ? 11.732 21.264 -9.466 1.00 88.50 303 ILE A N 1
ATOM 2361 C CA . ILE A 1 303 ? 11.516 20.078 -8.626 1.00 88.50 303 ILE A CA 1
ATOM 2362 C C . ILE A 1 303 ? 11.850 20.386 -7.160 1.00 88.50 303 ILE A C 1
ATOM 2364 O O . ILE A 1 303 ? 11.092 20.007 -6.267 1.00 88.50 303 ILE A O 1
ATOM 2368 N N . ALA A 1 304 ? 12.939 21.113 -6.890 1.00 88.94 304 ALA A N 1
ATOM 2369 C CA . ALA A 1 304 ? 13.305 21.523 -5.534 1.00 88.94 304 ALA A CA 1
ATOM 2370 C C . ALA A 1 304 ? 12.247 22.438 -4.891 1.00 88.94 304 ALA A C 1
ATOM 2372 O O . ALA A 1 304 ? 11.883 22.230 -3.735 1.00 88.94 304 ALA A O 1
ATOM 2373 N N . GLN A 1 305 ? 11.699 23.396 -5.646 1.00 92.31 305 GLN A N 1
ATOM 2374 C CA . GLN A 1 305 ? 10.610 24.257 -5.178 1.00 92.31 305 GLN A CA 1
ATOM 2375 C C . GLN A 1 305 ? 9.341 23.460 -4.866 1.00 92.31 305 GLN A C 1
ATOM 2377 O O . GLN A 1 305 ? 8.714 23.696 -3.834 1.00 92.31 305 GLN A O 1
ATOM 2382 N N . LEU A 1 306 ? 8.968 22.501 -5.722 1.00 92.19 306 LEU A N 1
ATOM 2383 C CA . LEU A 1 306 ? 7.825 21.624 -5.461 1.00 92.19 306 LEU A CA 1
ATOM 2384 C C . LEU A 1 306 ? 8.038 20.809 -4.176 1.00 92.19 306 LEU A C 1
ATOM 2386 O O . LEU A 1 306 ? 7.141 20.744 -3.340 1.00 92.19 306 LEU A O 1
ATOM 2390 N N . ARG A 1 307 ? 9.234 20.237 -3.981 1.00 92.06 307 ARG A N 1
ATOM 2391 C CA . ARG A 1 307 ? 9.597 19.506 -2.753 1.00 92.06 307 ARG A CA 1
ATOM 2392 C C . ARG A 1 307 ? 9.478 20.376 -1.507 1.00 92.06 307 ARG A C 1
ATOM 2394 O O . ARG A 1 307 ? 8.914 19.946 -0.503 1.00 92.06 307 ARG A O 1
ATOM 2401 N N . GLU A 1 308 ? 9.978 21.605 -1.567 1.00 93.00 308 GLU A N 1
ATOM 2402 C CA . GLU A 1 308 ? 9.875 22.546 -0.454 1.00 93.00 308 GLU A CA 1
ATOM 2403 C C . GLU A 1 308 ? 8.408 22.861 -0.125 1.00 93.00 308 GLU A C 1
ATOM 2405 O O . GLU A 1 308 ? 8.007 22.752 1.037 1.00 93.00 308 GLU A O 1
ATOM 2410 N N . GLN A 1 309 ? 7.584 23.136 -1.143 1.00 92.62 309 GLN A N 1
ATOM 2411 C CA . GLN A 1 309 ? 6.143 23.358 -0.985 1.00 92.62 309 GLN A CA 1
ATOM 2412 C C . GLN A 1 309 ? 5.453 22.157 -0.326 1.00 92.62 309 GLN A C 1
ATOM 2414 O O . GLN A 1 309 ? 4.810 22.334 0.709 1.00 92.62 309 GLN A O 1
ATOM 2419 N N . LEU A 1 310 ? 5.659 20.944 -0.849 1.00 91.75 310 LEU A N 1
ATOM 2420 C CA . LEU A 1 310 ? 5.085 19.708 -0.304 1.00 91.75 310 LEU A CA 1
ATOM 2421 C C . LEU A 1 310 ? 5.510 19.472 1.152 1.00 91.75 310 LEU A C 1
ATOM 2423 O O . LEU A 1 310 ? 4.674 19.184 2.011 1.00 91.75 310 LEU A O 1
ATOM 2427 N N . SER A 1 311 ? 6.793 19.668 1.469 1.00 90.06 311 SER A N 1
ATOM 2428 C CA . SER A 1 311 ? 7.301 19.500 2.835 1.00 90.06 311 SER A CA 1
ATOM 2429 C C . SER A 1 311 ? 6.718 20.526 3.815 1.00 90.06 311 SER A C 1
ATOM 2431 O O . SER A 1 311 ? 6.408 20.189 4.960 1.00 90.06 311 SER A O 1
ATOM 2433 N N . SER A 1 312 ? 6.532 21.775 3.376 1.00 91.19 312 SER A N 1
ATOM 2434 C CA . SER A 1 312 ? 5.953 22.838 4.200 1.00 91.19 312 SER A CA 1
ATOM 2435 C C . SER A 1 312 ? 4.462 22.615 4.463 1.00 91.19 312 SER A C 1
ATOM 2437 O O . SER A 1 312 ? 4.033 22.713 5.613 1.00 91.19 312 SER A O 1
ATOM 2439 N N . ALA A 1 313 ? 3.703 22.225 3.436 1.00 90.25 313 ALA A N 1
ATOM 2440 C CA . ALA A 1 313 ? 2.291 21.874 3.547 1.00 90.25 313 ALA A CA 1
ATOM 2441 C C . ALA A 1 313 ? 2.091 20.662 4.466 1.00 90.25 313 ALA A C 1
ATOM 2443 O O . ALA A 1 313 ? 1.247 20.698 5.358 1.00 90.25 313 ALA A O 1
ATOM 2444 N N . THR A 1 314 ? 2.953 19.644 4.357 1.00 88.12 314 THR A N 1
ATOM 2445 C CA . THR A 1 314 ? 2.936 18.481 5.261 1.00 88.12 314 THR A CA 1
ATOM 2446 C C . THR A 1 314 ? 3.097 18.901 6.725 1.00 88.12 314 THR A C 1
ATOM 2448 O O . THR A 1 314 ? 2.315 18.476 7.570 1.00 88.12 314 THR A O 1
ATOM 2451 N N . ARG A 1 315 ? 4.058 19.783 7.045 1.00 87.75 315 ARG A N 1
ATOM 2452 C CA . ARG A 1 315 ? 4.248 20.279 8.424 1.00 87.75 315 ARG A CA 1
ATOM 2453 C C . ARG A 1 315 ? 3.017 21.017 8.945 1.00 87.75 315 ARG A C 1
ATOM 2455 O O . ARG A 1 315 ? 2.553 20.718 10.042 1.00 87.75 315 ARG A O 1
ATOM 2462 N N . GLN A 1 316 ? 2.473 21.939 8.149 1.00 89.62 316 GLN A N 1
ATOM 2463 C CA . GLN A 1 316 ? 1.265 22.687 8.515 1.00 89.62 316 GLN A CA 1
ATOM 2464 C C . GLN A 1 316 ? 0.074 21.751 8.742 1.00 89.62 316 GLN A C 1
ATOM 2466 O O . GLN A 1 316 ? -0.709 21.947 9.672 1.00 89.62 316 GLN A O 1
ATOM 2471 N N . ARG A 1 317 ? -0.050 20.707 7.918 1.00 87.12 317 ARG A N 1
ATOM 2472 C CA . ARG A 1 317 ? -1.101 19.701 8.039 1.00 87.12 317 ARG A CA 1
ATOM 2473 C C . ARG A 1 317 ? -0.987 18.930 9.346 1.00 87.12 317 ARG A C 1
ATOM 2475 O O . ARG A 1 317 ? -1.971 18.843 10.072 1.00 87.12 317 ARG A O 1
ATOM 2482 N N . THR A 1 318 ? 0.202 18.436 9.679 1.00 88.00 318 THR A N 1
ATOM 2483 C CA . THR A 1 318 ? 0.433 17.700 10.927 1.00 88.00 318 THR A CA 1
ATOM 2484 C C . THR A 1 318 ? 0.098 18.556 12.152 1.00 88.00 318 THR A C 1
ATOM 2486 O O . THR A 1 318 ? -0.543 18.066 13.078 1.00 88.00 318 THR A O 1
ATOM 2489 N N . GLU A 1 319 ? 0.449 19.847 12.145 1.00 90.38 319 GLU A N 1
ATOM 2490 C CA . GLU A 1 319 ? 0.083 20.784 13.220 1.00 90.38 319 GLU A CA 1
ATOM 2491 C C . GLU A 1 319 ? -1.442 20.957 13.348 1.00 90.38 319 GLU A C 1
ATOM 2493 O O . GLU A 1 319 ? -1.989 20.909 14.452 1.00 90.38 319 GLU A O 1
ATOM 2498 N N . GLN A 1 320 ? -2.156 21.104 12.225 1.00 91.06 320 GLN A N 1
ATOM 2499 C CA . GLN A 1 320 ? -3.623 21.188 12.221 1.00 91.06 320 GLN A CA 1
ATOM 2500 C C . GLN A 1 320 ? -4.272 19.904 12.748 1.00 91.06 320 GLN A C 1
ATOM 2502 O O . GLN A 1 320 ? -5.189 19.966 13.568 1.00 91.06 320 GLN A O 1
ATOM 2507 N N . GLN A 1 321 ? -3.799 18.745 12.291 1.00 92.25 321 GLN A N 1
ATOM 2508 C CA . GLN A 1 321 ? -4.307 17.441 12.709 1.00 92.25 321 GLN A CA 1
ATOM 2509 C C . GLN A 1 321 ? -4.051 17.190 14.198 1.00 92.25 321 GLN A C 1
ATOM 2511 O O . GLN A 1 321 ? -4.929 16.674 14.891 1.00 92.25 321 GLN A O 1
ATOM 2516 N N . GLN A 1 322 ? -2.895 17.616 14.718 1.00 92.75 322 GLN A N 1
ATOM 2517 C CA . GLN A 1 322 ? -2.606 17.564 16.148 1.00 92.75 322 GLN A CA 1
ATOM 2518 C C . GLN A 1 322 ? -3.647 18.347 16.948 1.00 92.75 322 GLN A C 1
ATOM 2520 O O . GLN A 1 322 ? -4.241 17.810 17.882 1.00 92.75 322 GLN A O 1
ATOM 2525 N N . HIS A 1 323 ? -3.915 19.589 16.543 1.00 94.25 323 HIS A N 1
ATOM 2526 C CA . HIS A 1 323 ? -4.898 20.421 17.222 1.00 94.25 323 HIS A CA 1
ATOM 2527 C C . HIS A 1 323 ? -6.311 19.817 17.162 1.00 94.25 323 HIS A C 1
ATOM 2529 O O . HIS A 1 323 ? -7.030 19.822 18.158 1.00 94.25 323 HIS A O 1
ATOM 2535 N N . GLN A 1 324 ? -6.706 19.243 16.020 1.00 94.38 324 GLN A N 1
ATOM 2536 C CA . GLN A 1 324 ? -7.996 18.558 15.881 1.00 94.38 324 GLN A CA 1
ATOM 2537 C C . GLN A 1 324 ? -8.123 17.362 16.834 1.00 94.38 324 GLN A C 1
ATOM 2539 O O . GLN A 1 324 ? -9.154 17.216 17.491 1.00 94.38 324 GLN A O 1
ATOM 2544 N N . LEU A 1 325 ? -7.080 16.533 16.955 1.00 94.56 325 LEU A N 1
ATOM 2545 C CA . LEU A 1 325 ? -7.081 15.394 17.876 1.00 94.56 325 LEU A CA 1
ATOM 2546 C C . LEU A 1 325 ? -7.118 15.838 19.347 1.00 94.56 325 LEU A C 1
ATOM 2548 O O . LEU A 1 325 ? -7.839 15.230 20.133 1.00 94.56 325 LEU A O 1
ATOM 2552 N N . GLU A 1 326 ? -6.419 16.915 19.716 1.00 94.38 326 GLU A N 1
ATOM 2553 C CA . GLU A 1 326 ? -6.483 17.498 21.068 1.00 94.38 326 GLU A CA 1
ATOM 2554 C C . GLU A 1 326 ? -7.899 18.000 21.409 1.00 94.38 326 GLU A C 1
ATOM 2556 O O . GLU A 1 326 ? -8.387 17.800 22.524 1.00 94.38 326 GLU A O 1
ATOM 2561 N N . VAL A 1 327 ? -8.597 18.615 20.448 1.00 95.62 327 VAL A N 1
ATOM 2562 C CA . VAL A 1 327 ? -9.998 19.040 20.618 1.00 95.62 327 VAL A CA 1
ATOM 2563 C C . VAL A 1 327 ? -10.927 17.832 20.784 1.00 95.62 327 VAL A C 1
ATOM 2565 O O . VAL A 1 327 ? -11.805 17.847 21.650 1.00 95.62 327 VAL A O 1
ATOM 2568 N N . LEU A 1 328 ? -10.740 16.772 19.991 1.00 94.88 328 LEU A N 1
ATOM 2569 C CA . LEU A 1 328 ? -11.527 15.539 20.107 1.00 94.88 328 LEU A CA 1
ATOM 2570 C C . LEU A 1 328 ? -11.288 14.825 21.443 1.00 94.88 328 LEU A C 1
ATOM 2572 O O . LEU A 1 328 ? -12.241 14.331 22.045 1.00 94.88 328 LEU A O 1
ATOM 2576 N N . GLU A 1 329 ? -10.053 14.831 21.946 1.00 94.38 329 GLU A N 1
ATOM 2577 C CA . GLU A 1 329 ? -9.713 14.303 23.270 1.00 94.38 329 GLU A CA 1
ATOM 2578 C C . GLU A 1 329 ? -10.485 15.026 24.382 1.00 94.38 329 GLU A C 1
ATOM 2580 O O . GLU A 1 329 ? -11.092 14.385 25.242 1.00 94.38 329 GLU A O 1
ATOM 2585 N N . GLN A 1 330 ? -10.534 16.361 24.335 1.00 92.94 330 GLN A N 1
ATOM 2586 C CA . GLN A 1 330 ? -11.278 17.166 25.311 1.00 92.94 330 GLN A CA 1
ATOM 2587 C C . GLN A 1 330 ? -12.786 16.883 25.265 1.00 92.94 330 GLN A C 1
ATOM 2589 O O . GLN A 1 330 ? -13.418 16.739 26.315 1.00 92.94 330 GLN A O 1
ATOM 2594 N N . ARG A 1 331 ? -13.359 16.756 24.062 1.00 92.31 331 ARG A N 1
ATOM 2595 C CA . ARG A 1 331 ? -14.780 16.420 23.855 1.00 92.31 331 ARG A CA 1
ATOM 2596 C C . ARG A 1 331 ? -15.123 15.031 24.398 1.00 92.31 331 ARG A C 1
ATOM 2598 O O . ARG A 1 331 ? -16.067 14.887 25.172 1.00 92.31 331 ARG A O 1
ATOM 2605 N N . LEU A 1 332 ? -14.299 14.026 24.096 1.00 90.00 332 LEU A N 1
ATOM 2606 C CA . LEU A 1 332 ? -14.428 12.672 24.651 1.00 90.00 332 LEU A CA 1
ATOM 2607 C C . LEU A 1 332 ? -14.230 12.623 26.174 1.00 90.00 332 LEU A C 1
ATOM 2609 O O . LEU A 1 332 ? -14.803 11.765 26.846 1.00 90.00 332 LEU A O 1
ATOM 2613 N N . GLY A 1 333 ? -13.423 13.523 26.739 1.00 86.88 333 GLY A N 1
ATOM 2614 C CA . GLY A 1 333 ? -13.287 13.692 28.186 1.00 86.88 333 GLY A CA 1
ATOM 2615 C C . GLY A 1 333 ? -14.558 14.241 28.842 1.00 86.88 333 GLY A C 1
ATOM 2616 O O . GLY A 1 333 ? -14.946 13.776 29.912 1.00 86.88 333 GLY A O 1
ATOM 2617 N N . ALA A 1 334 ? -15.242 15.186 28.190 1.00 86.19 334 ALA A N 1
ATOM 2618 C CA . ALA A 1 334 ? -16.483 15.780 28.693 1.00 86.19 334 ALA A CA 1
ATOM 2619 C C . ALA A 1 334 ? -17.662 14.788 28.725 1.00 86.19 334 ALA A C 1
ATOM 2621 O O . ALA A 1 334 ? -18.516 14.882 29.606 1.00 86.19 334 ALA A O 1
ATOM 2622 N N . LEU A 1 335 ? -17.683 13.812 27.811 1.00 79.81 335 LEU A N 1
ATOM 2623 C CA . LEU A 1 335 ? -18.691 12.742 27.766 1.00 79.81 335 LEU A CA 1
ATOM 2624 C C . LEU A 1 335 ? -18.564 11.718 28.911 1.00 79.81 335 LEU A C 1
ATOM 2626 O O . LEU A 1 335 ? -19.503 10.972 29.170 1.00 79.81 335 LEU A O 1
ATOM 2630 N N . ASP A 1 336 ? -17.425 11.688 29.607 1.00 68.19 336 ASP A N 1
ATOM 2631 C CA . ASP A 1 336 ? -17.082 10.682 30.626 1.00 68.19 336 ASP A CA 1
ATOM 2632 C C . ASP A 1 336 ? -17.353 11.157 32.066 1.00 68.19 336 ASP A C 1
ATOM 2634 O O . ASP A 1 336 ? -17.027 10.476 33.041 1.00 68.19 336 ASP A O 1
ATOM 2638 N N . VAL A 1 337 ? -17.927 12.355 32.230 1.00 58.88 337 VAL A N 1
ATOM 2639 C CA . VAL A 1 337 ? -18.162 12.935 33.556 1.00 58.88 337 VAL A CA 1
ATOM 2640 C C . VAL A 1 337 ? -19.239 12.121 34.312 1.00 58.88 337 VAL A C 1
ATOM 2642 O O . VAL A 1 337 ? -20.343 11.941 33.792 1.00 58.88 337 VAL A O 1
ATOM 2645 N N . PRO A 1 338 ? -18.980 11.661 35.561 1.00 49.00 338 PRO A N 1
ATOM 2646 C CA . PRO A 1 338 ? -19.792 10.653 36.268 1.00 49.00 338 PRO A CA 1
ATOM 2647 C C . PRO A 1 338 ? -21.213 11.061 36.689 1.00 49.00 338 PRO A C 1
ATOM 2649 O O . PRO A 1 338 ? -21.906 10.257 37.316 1.00 49.00 338 PRO A O 1
ATOM 2652 N N . ASP A 1 339 ? -21.660 12.281 36.389 1.00 42.88 339 ASP A N 1
ATOM 2653 C CA . ASP A 1 339 ? -23.012 12.741 36.737 1.00 42.88 339 ASP A CA 1
ATOM 2654 C C . ASP A 1 339 ? -24.096 12.148 35.815 1.00 42.88 339 ASP A C 1
ATOM 2656 O O . ASP A 1 339 ? -25.289 12.180 36.132 1.00 42.88 339 ASP A O 1
ATOM 2660 N N . ALA A 1 340 ? -23.696 11.509 34.713 1.00 45.78 340 ALA A N 1
ATOM 2661 C CA . ALA A 1 340 ? -24.585 10.794 33.809 1.00 45.78 340 ALA A CA 1
ATOM 2662 C C . ALA A 1 340 ? -24.890 9.372 34.316 1.00 45.78 340 ALA A C 1
ATOM 2664 O O . ALA A 1 340 ? -24.488 8.363 33.743 1.00 45.78 340 ALA A O 1
ATOM 2665 N N . SER A 1 341 ? -25.741 9.278 35.337 1.00 46.47 341 SER A N 1
ATOM 2666 C CA . SER A 1 341 ? -26.529 8.061 35.627 1.00 46.47 341 SER A CA 1
ATOM 2667 C C . SER A 1 341 ? -27.557 7.712 34.521 1.00 46.47 341 SER A C 1
ATOM 2669 O O . SER A 1 341 ? -28.489 6.945 34.753 1.00 46.47 341 SER A O 1
ATOM 2671 N N . THR A 1 342 ? -27.380 8.278 33.323 1.00 51.84 342 THR A N 1
ATOM 2672 C CA . THR A 1 342 ? -28.279 8.255 32.163 1.00 51.84 342 THR A CA 1
ATOM 2673 C C . THR A 1 342 ? -27.611 7.768 30.875 1.00 51.84 342 THR A C 1
ATOM 2675 O O . THR A 1 342 ? -28.299 7.676 29.865 1.00 51.84 342 THR A O 1
ATOM 2678 N N . LEU A 1 343 ? -26.300 7.487 30.866 1.00 55.22 343 LEU A N 1
ATOM 2679 C CA . LEU A 1 343 ? -25.661 6.850 29.710 1.00 55.22 343 LEU A CA 1
ATOM 2680 C C . LEU A 1 343 ? -25.990 5.356 29.728 1.00 55.22 343 LEU A C 1
ATOM 2682 O O . LEU A 1 343 ? -25.617 4.636 30.661 1.00 55.22 343 LEU A O 1
ATOM 2686 N N . ASP A 1 344 ? -26.699 4.902 28.699 1.00 62.97 344 ASP A N 1
ATOM 2687 C CA . ASP A 1 344 ? -26.945 3.483 28.473 1.00 62.97 344 ASP A CA 1
ATOM 2688 C C . ASP A 1 344 ? -25.613 2.742 28.263 1.00 62.97 344 ASP A C 1
ATOM 2690 O O . ASP A 1 344 ? -24.613 3.312 27.821 1.00 62.97 344 ASP A O 1
ATOM 2694 N N . ALA A 1 345 ? -25.580 1.446 28.590 1.00 64.69 345 ALA A N 1
ATOM 2695 C CA . ALA A 1 345 ? -24.358 0.638 28.504 1.00 64.69 345 ALA A CA 1
ATOM 2696 C C . ALA A 1 345 ? -23.716 0.672 27.099 1.00 64.69 345 ALA A C 1
ATOM 2698 O O . ALA A 1 345 ? -22.494 0.746 26.999 1.00 64.69 345 ALA A O 1
ATOM 2699 N N . ALA A 1 346 ? -24.536 0.725 26.043 1.00 63.97 346 ALA A N 1
ATOM 2700 C CA . ALA A 1 346 ? -24.093 0.843 24.652 1.00 63.97 346 ALA A CA 1
ATOM 2701 C C . ALA A 1 346 ? -23.397 2.187 24.348 1.00 63.97 346 ALA A C 1
ATOM 2703 O O . ALA A 1 346 ? -22.423 2.250 23.594 1.00 63.97 346 ALA A O 1
ATOM 2704 N N . SER A 1 347 ? -23.836 3.281 24.977 1.00 70.56 347 SER A N 1
ATOM 2705 C CA . SER A 1 347 ? -23.175 4.587 24.862 1.00 70.56 347 SER A CA 1
ATOM 2706 C C . SER A 1 347 ? -21.805 4.587 25.547 1.00 70.56 347 SER A C 1
ATOM 2708 O O . SER A 1 347 ? -20.858 5.186 25.052 1.00 70.56 347 SER A O 1
ATOM 2710 N N . SER A 1 348 ? -21.668 3.877 26.670 1.00 76.06 348 SER A N 1
ATOM 2711 C CA . SER A 1 348 ? -20.378 3.746 27.362 1.00 76.06 348 SER A CA 1
ATOM 2712 C C . SER A 1 348 ? -19.365 2.926 26.560 1.00 76.06 348 SER A C 1
ATOM 2714 O O . SER A 1 348 ? -18.173 3.228 26.594 1.00 76.06 348 SER A O 1
ATOM 2716 N N . GLU A 1 349 ? -19.821 1.885 25.867 1.00 79.31 349 GLU A N 1
ATOM 2717 C CA . GLU A 1 349 ? -18.974 1.041 25.024 1.00 79.31 349 GLU A CA 1
ATOM 2718 C C . GLU A 1 349 ? -18.505 1.795 23.776 1.00 79.31 349 GLU A C 1
ATOM 2720 O O . GLU A 1 349 ? -17.310 1.839 23.490 1.00 79.31 349 GLU A O 1
ATOM 2725 N N . SER A 1 350 ? -19.413 2.505 23.103 1.00 81.56 350 SER A N 1
ATOM 2726 C CA . SER A 1 350 ? -19.071 3.339 21.944 1.00 81.56 350 SER A CA 1
ATOM 2727 C C . SER A 1 350 ? -18.101 4.478 22.290 1.00 81.56 350 SER A C 1
ATOM 2729 O O . SER A 1 350 ? -17.144 4.694 21.544 1.00 81.56 350 SER A O 1
ATOM 2731 N N . VAL A 1 351 ? -18.237 5.132 23.452 1.00 85.31 351 VAL A N 1
ATOM 2732 C CA . VAL A 1 351 ? -17.222 6.083 23.963 1.00 85.31 351 VAL A CA 1
ATOM 2733 C C . VAL A 1 351 ? -15.867 5.393 24.183 1.00 85.31 351 VAL A C 1
ATOM 2735 O O . VAL A 1 351 ? -14.821 5.963 23.867 1.00 85.31 351 VAL A O 1
ATOM 2738 N N . GLY A 1 352 ? -15.865 4.153 24.684 1.00 83.31 352 GLY A N 1
ATOM 2739 C CA . GLY A 1 352 ? -14.660 3.329 24.810 1.00 83.31 352 GLY A CA 1
ATOM 2740 C C . GLY A 1 352 ? -13.979 3.069 23.464 1.00 83.31 352 GLY A C 1
ATOM 2741 O O . GLY A 1 352 ? -12.776 3.303 23.336 1.00 83.31 352 GLY A O 1
ATOM 2742 N N . THR A 1 353 ? -14.749 2.678 22.443 1.00 85.25 353 THR A N 1
ATOM 2743 C CA . THR A 1 353 ? -14.225 2.467 21.081 1.00 85.25 353 THR A CA 1
ATOM 2744 C C . THR A 1 353 ? -13.669 3.756 20.470 1.00 85.25 353 THR A C 1
ATOM 2746 O O . THR A 1 353 ? -12.572 3.745 19.918 1.00 85.25 353 THR A O 1
ATOM 2749 N N . ALA A 1 354 ? -14.343 4.897 20.669 1.00 88.19 354 ALA A N 1
ATOM 2750 C CA . ALA A 1 354 ? -13.885 6.204 20.194 1.00 88.19 354 ALA A CA 1
ATOM 2751 C C . ALA A 1 354 ? -12.530 6.612 20.802 1.00 88.19 354 ALA A C 1
ATOM 2753 O O . ALA A 1 354 ? -11.683 7.228 20.151 1.00 88.19 354 ALA A O 1
ATOM 2754 N N . ARG A 1 355 ? -12.296 6.243 22.066 1.00 89.50 355 ARG A N 1
ATOM 2755 C CA . ARG A 1 355 ? -11.009 6.461 22.739 1.00 89.50 355 ARG A CA 1
ATOM 2756 C C . ARG A 1 355 ? -9.913 5.557 22.200 1.00 89.50 355 ARG A C 1
ATOM 2758 O O . ARG A 1 355 ? -8.796 6.029 22.009 1.00 89.50 355 ARG A O 1
ATOM 2765 N N . GLN A 1 356 ? -10.216 4.285 21.947 1.00 89.62 356 GLN A N 1
ATOM 2766 C CA . GLN A 1 356 ? -9.261 3.377 21.312 1.00 89.62 356 GLN A CA 1
ATOM 2767 C C . GLN A 1 356 ? -8.852 3.912 19.934 1.00 89.62 356 GLN A C 1
ATOM 2769 O O . GLN A 1 356 ? -7.655 4.025 19.672 1.00 89.62 356 GLN A O 1
ATOM 2774 N N . SER A 1 357 ? -9.808 4.355 19.108 1.00 90.06 357 SER A N 1
ATOM 2775 C CA . SER A 1 357 ? -9.493 4.983 17.820 1.00 90.06 357 SER A CA 1
ATOM 2776 C C . SER A 1 357 ? -8.673 6.262 17.985 1.00 90.06 357 SER A C 1
ATOM 2778 O O . SER A 1 357 ? -7.672 6.418 17.296 1.00 90.06 357 SER A O 1
ATOM 2780 N N . LEU A 1 358 ? -9.002 7.143 18.941 1.00 92.62 358 LEU A N 1
ATOM 2781 C CA . LEU A 1 358 ? -8.209 8.350 19.209 1.00 92.62 358 LEU A CA 1
ATOM 2782 C C . LEU A 1 358 ? -6.740 8.009 19.510 1.00 92.62 358 LEU A C 1
ATOM 2784 O O . LEU A 1 358 ? -5.842 8.643 18.960 1.00 92.62 358 LEU A O 1
ATOM 2788 N N . LEU A 1 359 ? -6.484 6.992 20.340 1.00 90.50 359 LEU A N 1
ATOM 2789 C CA . LEU A 1 359 ? -5.124 6.548 20.666 1.00 90.50 359 LEU A CA 1
ATOM 2790 C C . LEU A 1 359 ? -4.384 6.001 19.436 1.00 90.50 359 LEU A C 1
ATOM 2792 O O . LEU A 1 359 ? -3.194 6.282 19.263 1.00 90.50 359 LEU A O 1
ATOM 2796 N N . VAL A 1 360 ? -5.079 5.261 18.564 1.00 89.62 360 VAL A N 1
ATOM 2797 C CA . VAL A 1 360 ? -4.519 4.784 17.288 1.00 89.62 360 VAL A CA 1
ATOM 2798 C C . VAL A 1 360 ? -4.140 5.970 16.394 1.00 89.62 360 VAL A C 1
ATOM 2800 O O . VAL A 1 360 ? -2.995 6.023 15.932 1.00 89.62 360 VAL A O 1
ATOM 2803 N N . LEU A 1 361 ? -5.034 6.954 16.223 1.00 91.50 361 LEU A N 1
ATOM 2804 C CA . LEU A 1 361 ? -4.789 8.145 15.395 1.00 91.50 361 LEU A CA 1
ATOM 2805 C C . LEU A 1 361 ? -3.671 9.030 15.963 1.00 91.50 361 LEU A C 1
ATOM 2807 O O . LEU A 1 361 ? -2.829 9.514 15.211 1.00 91.50 361 LEU A O 1
ATOM 2811 N N . GLN A 1 362 ? -3.589 9.197 17.286 1.00 90.06 362 GLN A N 1
ATOM 2812 C CA . GLN A 1 362 ? -2.468 9.889 17.934 1.00 90.06 362 GLN A CA 1
ATOM 2813 C C . GLN A 1 362 ? -1.134 9.162 17.700 1.00 90.06 362 GLN A C 1
ATOM 2815 O O . GLN A 1 362 ? -0.092 9.802 17.536 1.00 90.06 362 GLN A O 1
ATOM 2820 N N . GLY A 1 363 ? -1.146 7.825 17.670 1.00 86.12 363 GLY A N 1
ATOM 2821 C CA . GLY A 1 363 ? 0.011 7.019 17.284 1.00 86.12 363 GLY A CA 1
ATOM 2822 C C . GLY A 1 363 ? 0.430 7.249 15.829 1.00 86.12 363 GLY A C 1
ATOM 2823 O O . GLY A 1 363 ? 1.615 7.444 15.563 1.00 86.12 363 GLY A O 1
ATOM 2824 N N . MET A 1 364 ? -0.535 7.302 14.907 1.00 85.25 364 MET A N 1
ATOM 2825 C CA . MET A 1 364 ? -0.296 7.566 13.480 1.00 85.25 364 MET A CA 1
ATOM 2826 C C . MET A 1 364 ? 0.173 8.999 13.205 1.00 85.25 364 MET A C 1
ATOM 2828 O O . MET A 1 364 ? 1.042 9.211 12.360 1.00 85.25 364 MET A O 1
ATOM 2832 N N . LEU A 1 365 ? -0.334 9.985 13.950 1.00 86.12 365 LEU A N 1
ATOM 2833 C CA . LEU A 1 365 ? 0.110 11.375 13.844 1.00 86.12 365 LEU A CA 1
ATOM 2834 C C . LEU A 1 365 ? 1.601 11.514 14.174 1.00 86.12 365 LEU A C 1
ATOM 2836 O O . LEU A 1 365 ? 2.331 12.186 13.451 1.00 86.12 365 LEU A O 1
ATOM 2840 N N . LYS A 1 366 ? 2.080 10.844 15.234 1.00 80.44 366 LYS A N 1
ATOM 2841 C CA . LYS A 1 366 ? 3.511 10.838 15.602 1.00 80.44 366 LYS A CA 1
ATOM 2842 C C . LYS A 1 366 ? 4.403 10.267 14.496 1.00 80.44 366 LYS A C 1
ATOM 2844 O O . LYS A 1 366 ? 5.591 10.571 14.460 1.00 80.44 366 LYS A O 1
ATOM 2849 N N . ALA A 1 367 ? 3.825 9.452 13.621 1.00 70.12 367 ALA A N 1
ATOM 2850 C CA . ALA A 1 367 ? 4.460 8.883 12.444 1.00 70.12 367 ALA A CA 1
ATOM 2851 C C . ALA A 1 367 ? 4.326 9.748 11.172 1.00 70.12 367 ALA A C 1
ATOM 2853 O O . ALA A 1 367 ? 4.995 9.457 10.188 1.00 70.12 367 ALA A O 1
ATOM 2854 N N . GLY A 1 368 ? 3.507 10.808 11.181 1.00 68.56 368 GLY A N 1
ATOM 2855 C CA . GLY A 1 368 ? 3.391 11.776 10.082 1.00 68.56 368 GLY A CA 1
ATOM 2856 C C . GLY A 1 368 ? 2.525 11.342 8.895 1.00 68.56 368 GLY A C 1
ATOM 2857 O O . GLY A 1 368 ? 2.632 11.942 7.831 1.00 68.56 368 GLY A O 1
ATOM 2858 N N . LEU A 1 369 ? 1.685 10.312 9.049 1.00 68.81 369 LEU A N 1
ATOM 2859 C CA . LEU A 1 369 ? 0.971 9.668 7.933 1.00 68.81 369 LEU A CA 1
ATOM 2860 C C . LEU A 1 369 ? -0.545 9.533 8.167 1.00 68.81 369 LEU A C 1
ATOM 2862 O O . LEU A 1 369 ? -1.195 8.634 7.639 1.00 68.81 369 LEU A O 1
ATOM 2866 N N . LEU A 1 370 ? -1.107 10.414 8.992 1.00 81.81 370 LEU A N 1
ATOM 2867 C CA . LEU A 1 370 ? -2.522 10.399 9.350 1.00 81.81 370 LEU A CA 1
ATOM 2868 C C . LEU A 1 370 ? -3.393 10.942 8.205 1.00 81.81 370 LEU A C 1
ATOM 2870 O O . LEU A 1 370 ? -3.198 12.069 7.738 1.00 81.81 370 LEU A O 1
ATOM 2874 N N . GLU A 1 371 ? -4.393 10.171 7.774 1.00 82.81 371 GLU A N 1
ATOM 2875 C CA . GLU A 1 371 ? -5.352 10.633 6.769 1.00 82.81 371 GLU A CA 1
ATOM 2876 C C . GLU A 1 371 ? -6.465 11.486 7.397 1.00 82.81 371 GLU A C 1
ATOM 2878 O O . GLU A 1 371 ? -6.988 11.185 8.469 1.00 82.81 371 GLU A O 1
ATOM 2883 N N . GLN A 1 372 ? -6.904 12.542 6.699 1.00 84.94 372 GLN A N 1
ATOM 2884 C CA . GLN A 1 372 ? -7.953 13.426 7.223 1.00 84.94 372 GLN A CA 1
ATOM 2885 C C . GLN A 1 372 ? -9.303 12.716 7.384 1.00 84.94 372 GLN A C 1
ATOM 2887 O O . GLN A 1 372 ? -10.074 13.069 8.273 1.00 84.94 372 GLN A O 1
ATOM 2892 N N . SER A 1 373 ? -9.605 11.725 6.541 1.00 82.31 373 SER A N 1
ATOM 2893 C CA . SER A 1 373 ? -10.864 10.981 6.632 1.00 82.31 373 SER A CA 1
ATOM 2894 C C . SER A 1 373 ? -11.016 10.245 7.957 1.00 82.31 373 SER A C 1
ATOM 2896 O O . SER A 1 373 ? -12.134 10.141 8.436 1.00 82.31 373 SER A O 1
ATOM 2898 N N . GLU A 1 374 ? -9.918 9.798 8.568 1.00 87.38 374 GLU A N 1
ATOM 2899 C CA . GLU A 1 374 ? -9.947 9.094 9.856 1.00 87.38 374 GLU A CA 1
ATOM 2900 C C . GLU A 1 374 ? -10.236 10.053 11.015 1.00 87.38 374 GLU A C 1
ATOM 2902 O O . GLU A 1 374 ? -10.972 9.725 11.944 1.00 87.38 374 GLU A O 1
ATOM 2907 N N . ILE A 1 375 ? -9.716 11.283 10.935 1.00 91.00 375 ILE A N 1
ATOM 2908 C CA . ILE A 1 375 ? -10.058 12.347 11.888 1.00 91.00 375 ILE A CA 1
ATOM 2909 C C . ILE A 1 375 ? -11.526 12.742 11.728 1.00 91.00 375 ILE A C 1
ATOM 2911 O O . ILE A 1 375 ? -12.216 12.951 12.723 1.00 91.00 375 ILE A O 1
ATOM 2915 N N . ASN A 1 376 ? -12.008 12.834 10.486 1.00 89.62 376 ASN A N 1
ATOM 2916 C CA . ASN A 1 376 ? -13.406 13.149 10.208 1.00 89.62 376 ASN A CA 1
ATOM 2917 C C . ASN A 1 376 ? -14.336 12.034 10.714 1.00 89.62 376 ASN A C 1
ATOM 2919 O O . ASN A 1 376 ? -15.339 12.342 11.341 1.00 89.62 376 ASN A O 1
ATOM 2923 N N . GLU A 1 377 ? -13.976 10.762 10.512 1.00 90.19 377 GLU A N 1
ATOM 2924 C CA . GLU A 1 377 ? -14.697 9.601 11.053 1.00 90.19 377 GLU A CA 1
ATOM 2925 C C . GLU A 1 377 ? -14.818 9.680 12.577 1.00 90.19 377 GLU A C 1
ATOM 2927 O O . GLU A 1 377 ? -15.919 9.593 13.123 1.00 90.19 377 GLU A O 1
ATOM 2932 N N . LEU A 1 378 ? -13.703 9.931 13.272 1.00 91.88 378 LEU A N 1
ATOM 2933 C CA . LEU A 1 378 ? -13.725 10.101 14.722 1.00 91.88 378 LEU A CA 1
ATOM 2934 C C . LEU A 1 378 ? -14.549 11.324 15.145 1.00 91.88 378 LEU A C 1
ATOM 2936 O O . LEU A 1 378 ? -15.283 11.262 16.129 1.00 91.88 378 LEU A O 1
ATOM 2940 N N . ASN A 1 379 ? -14.445 12.438 14.422 1.00 92.88 379 ASN A N 1
ATOM 2941 C CA . ASN A 1 379 ? -15.211 13.642 14.717 1.00 92.88 379 ASN A CA 1
ATOM 2942 C C . ASN A 1 379 ? -16.723 13.418 14.596 1.00 92.88 379 ASN A C 1
ATOM 2944 O O . ASN A 1 379 ? -17.465 13.838 15.487 1.00 92.88 379 ASN A O 1
ATOM 2948 N N . ASP A 1 380 ? -17.164 12.749 13.535 1.00 88.75 380 ASP A N 1
ATOM 2949 C CA . ASP A 1 380 ? -18.577 12.476 13.276 1.00 88.75 380 ASP A CA 1
ATOM 2950 C C . ASP A 1 380 ? -19.130 11.469 14.296 1.00 88.75 380 ASP A C 1
ATOM 2952 O O . ASP A 1 380 ? -20.234 11.650 14.822 1.00 88.75 380 ASP A O 1
ATOM 2956 N N . LEU A 1 381 ? -18.314 10.485 14.691 1.00 88.25 381 LEU A N 1
ATOM 2957 C CA . LEU A 1 381 ? -18.622 9.575 15.792 1.00 88.25 381 LEU A CA 1
ATOM 2958 C C . LEU A 1 381 ? -18.806 10.354 17.107 1.00 88.25 381 LEU A C 1
ATOM 2960 O O . LEU A 1 381 ? -19.841 10.223 17.762 1.00 88.25 381 LEU A O 1
ATOM 2964 N N . VAL A 1 382 ? -17.849 11.210 17.487 1.00 89.19 382 VAL A N 1
ATOM 2965 C CA . VAL A 1 382 ? -17.929 12.024 18.717 1.00 89.19 382 VAL A CA 1
ATOM 2966 C C . VAL A 1 382 ? -19.144 12.951 18.692 1.00 89.19 382 VAL A C 1
ATOM 2968 O O . VAL A 1 382 ? -19.860 13.048 19.687 1.00 89.19 382 VAL A O 1
ATOM 2971 N N . GLN A 1 383 ? -19.423 13.593 17.558 1.00 88.25 383 GLN A N 1
ATOM 2972 C CA . GLN A 1 383 ? -20.591 14.457 17.391 1.00 88.25 383 GLN A CA 1
ATOM 2973 C C . GLN A 1 383 ? -21.907 13.688 17.586 1.00 88.25 383 GLN A C 1
ATOM 2975 O O . GLN A 1 383 ? -22.831 14.196 18.221 1.00 88.25 383 GLN A O 1
ATOM 2980 N N . THR A 1 384 ? -21.987 12.454 17.092 1.00 84.50 384 THR A N 1
ATOM 2981 C CA . THR A 1 384 ? -23.172 11.594 17.250 1.00 84.50 384 THR A CA 1
ATOM 2982 C C . THR A 1 384 ? -23.373 11.170 18.705 1.00 84.50 384 THR A C 1
ATOM 2984 O O . THR A 1 384 ? -24.502 11.175 19.206 1.00 84.50 384 THR A O 1
ATOM 2987 N N . LEU A 1 385 ? -22.279 10.881 19.418 1.00 83.81 385 LEU A N 1
ATOM 2988 C CA . LEU A 1 385 ? -22.310 10.595 20.855 1.00 83.81 385 LEU A CA 1
ATOM 2989 C C . LEU A 1 385 ? -22.756 11.814 21.679 1.00 83.81 385 LEU A C 1
ATOM 2991 O O . LEU A 1 385 ? -23.574 11.670 22.587 1.00 83.81 385 LEU A O 1
ATOM 2995 N N . GLU A 1 386 ? -22.283 13.018 21.345 1.00 84.38 386 GLU A N 1
ATOM 2996 C CA . GLU A 1 386 ? -22.670 14.270 22.019 1.00 84.38 386 GLU A CA 1
ATOM 2997 C C . GLU A 1 386 ? -24.153 14.613 21.859 1.00 84.38 386 GLU A C 1
ATOM 2999 O O . GLU A 1 386 ? -24.772 15.140 22.784 1.00 84.38 386 GLU A O 1
ATOM 3004 N N . GLN A 1 387 ? -24.747 14.293 20.709 1.00 79.94 387 GLN A N 1
ATOM 3005 C CA . GLN A 1 387 ? -26.170 14.530 20.452 1.00 79.94 387 GLN A CA 1
ATOM 3006 C C . GLN A 1 387 ? -27.093 13.582 21.239 1.00 79.94 387 GLN A C 1
ATOM 3008 O O . GLN A 1 387 ? -28.316 13.694 21.138 1.00 79.94 387 GLN A O 1
ATOM 3013 N N . GLY A 1 388 ? -26.540 12.634 22.008 1.00 68.75 388 GLY A N 1
ATOM 3014 C CA . GLY A 1 388 ? -27.313 11.580 22.668 1.00 68.75 388 GLY A CA 1
ATOM 3015 C C . GLY A 1 388 ? -27.971 10.617 21.672 1.00 68.75 388 GLY A C 1
ATOM 3016 O O . GLY A 1 388 ? -28.826 9.822 22.057 1.00 68.75 388 GLY A O 1
ATOM 3017 N N . GLY A 1 389 ? -27.571 10.678 20.396 1.00 57.06 389 GLY A N 1
ATOM 3018 C CA . GLY A 1 389 ? -28.069 9.874 19.282 1.00 57.06 389 GLY A CA 1
ATOM 3019 C C . GLY A 1 389 ? -27.451 8.481 19.234 1.00 57.06 389 GLY A C 1
ATOM 3020 O O . GLY A 1 389 ? -27.183 7.970 18.151 1.00 57.06 389 GLY A O 1
ATOM 3021 N N . ALA A 1 390 ? -27.223 7.856 20.392 1.00 58.09 390 ALA A N 1
ATOM 3022 C CA . ALA A 1 390 ? -26.627 6.526 20.525 1.00 58.09 390 ALA A CA 1
ATOM 3023 C C . ALA A 1 390 ? -27.587 5.395 20.102 1.00 58.09 390 ALA A C 1
ATOM 3025 O O . ALA A 1 390 ? -27.643 4.342 20.735 1.00 58.09 390 ALA A O 1
ATOM 3026 N N . ALA A 1 391 ? -28.362 5.595 19.033 1.00 66.50 391 ALA A N 1
ATOM 3027 C CA . ALA A 1 391 ? -28.938 4.471 18.324 1.00 66.50 391 ALA A CA 1
ATOM 3028 C C . ALA A 1 391 ? -27.763 3.731 17.678 1.00 66.50 391 ALA A C 1
ATOM 3030 O O . ALA A 1 391 ? -27.154 4.236 16.740 1.00 66.50 391 ALA A O 1
ATOM 3031 N N . GLU A 1 392 ? -27.440 2.551 18.201 1.00 75.44 392 GLU A N 1
ATOM 3032 C CA . GLU A 1 392 ? -26.367 1.656 17.738 1.00 75.44 392 GLU A CA 1
ATOM 3033 C C . GLU A 1 392 ? -26.311 1.553 16.205 1.00 75.44 392 GLU A C 1
ATOM 3035 O O . GLU A 1 392 ? -25.248 1.631 15.601 1.00 75.44 392 GLU A O 1
ATOM 3040 N N . ARG A 1 393 ? -27.488 1.551 15.574 1.00 80.31 393 ARG A N 1
ATOM 3041 C CA . ARG A 1 393 ? -27.672 1.503 14.123 1.00 80.31 393 ARG A CA 1
ATOM 3042 C C . ARG A 1 393 ? -27.201 2.749 13.360 1.00 80.31 393 ARG A C 1
ATOM 3044 O O . ARG A 1 393 ? -26.748 2.623 12.231 1.00 80.31 393 ARG A O 1
ATOM 3051 N N . LEU A 1 394 ? -27.294 3.948 13.944 1.00 81.38 394 LEU A N 1
ATOM 3052 C CA . LEU A 1 394 ? -26.744 5.168 13.331 1.00 81.38 394 LEU A CA 1
ATOM 3053 C C . LEU A 1 394 ? -25.212 5.140 13.343 1.00 81.38 394 LEU A C 1
ATOM 3055 O O . LEU A 1 394 ? -24.592 5.507 12.349 1.00 81.38 394 LEU A O 1
ATOM 3059 N N . LEU A 1 395 ? -24.613 4.678 14.446 1.00 82.56 395 LEU A N 1
ATOM 3060 C CA . LEU A 1 395 ? -23.160 4.516 14.559 1.00 82.56 395 LEU A CA 1
ATOM 3061 C C . LEU A 1 395 ? -22.647 3.423 13.611 1.00 82.56 395 LEU A C 1
ATOM 3063 O O . LEU A 1 395 ? -21.603 3.597 12.988 1.00 82.56 395 LEU A O 1
ATOM 3067 N N . GLU A 1 396 ? -23.395 2.327 13.474 1.00 84.62 396 GLU A N 1
ATOM 3068 C CA . GLU A 1 396 ? -23.122 1.250 12.518 1.00 84.62 396 GLU A CA 1
ATOM 3069 C C . GLU A 1 396 ? -23.135 1.779 11.076 1.00 84.62 396 GLU A C 1
ATOM 3071 O O . GLU A 1 396 ? -22.125 1.678 10.386 1.00 84.62 396 GLU A O 1
ATOM 3076 N N . TRP A 1 397 ? -24.199 2.475 10.656 1.00 87.69 397 TRP A N 1
ATOM 3077 C CA . TRP A 1 397 ? -24.257 3.075 9.318 1.00 87.69 397 TRP A CA 1
ATOM 3078 C C . TRP A 1 397 ? -23.159 4.106 9.067 1.00 87.69 397 TRP A C 1
ATOM 3080 O O . TRP A 1 397 ? -22.618 4.163 7.965 1.00 87.69 397 TRP A O 1
ATOM 3090 N N . GLN A 1 398 ? -22.792 4.914 10.065 1.00 87.12 398 GLN A N 1
ATOM 3091 C CA . GLN A 1 398 ? -21.664 5.834 9.929 1.00 87.12 398 GLN A CA 1
ATOM 3092 C C . GLN A 1 398 ? -20.368 5.079 9.640 1.00 87.12 398 GLN A C 1
ATOM 3094 O O . GLN A 1 398 ? -19.716 5.391 8.641 1.00 87.12 398 GLN A O 1
ATOM 3099 N N . ARG A 1 399 ? -20.035 4.059 10.443 1.00 86.38 399 ARG A N 1
ATOM 3100 C CA . ARG A 1 399 ? -18.857 3.201 10.228 1.00 86.38 399 ARG A CA 1
ATOM 3101 C C . ARG A 1 399 ? -18.886 2.555 8.846 1.00 86.38 399 ARG A C 1
ATOM 3103 O O . ARG A 1 399 ? -17.903 2.655 8.118 1.00 86.38 399 ARG A O 1
ATOM 3110 N N . GLU A 1 400 ? -20.030 2.009 8.439 1.00 89.75 400 GLU A N 1
ATOM 3111 C CA . GLU A 1 400 ? -20.208 1.426 7.106 1.00 89.75 400 GLU A CA 1
ATOM 3112 C C . GLU A 1 400 ? -19.955 2.447 5.983 1.00 89.75 400 GLU A C 1
ATOM 3114 O O . GLU A 1 400 ? -19.353 2.095 4.971 1.00 89.75 400 GLU A O 1
ATOM 3119 N N . THR A 1 401 ? -20.329 3.729 6.135 1.00 92.06 401 THR A N 1
ATOM 3120 C CA . THR A 1 401 ? -20.009 4.742 5.105 1.00 92.06 401 THR A CA 1
ATOM 3121 C C . THR A 1 401 ? -18.513 5.029 4.978 1.00 92.06 401 THR A C 1
ATOM 3123 O O . THR A 1 401 ? -18.043 5.369 3.889 1.00 92.06 401 THR A O 1
ATOM 3126 N N . TYR A 1 402 ? -17.744 4.940 6.065 1.00 89.06 402 TYR A N 1
ATOM 3127 C CA . TYR A 1 402 ? -16.288 5.102 6.018 1.00 89.06 402 TYR A CA 1
ATOM 3128 C C . TYR A 1 402 ? -15.599 3.834 5.523 1.00 89.06 402 TYR A C 1
ATOM 3130 O O . TYR A 1 402 ? -14.642 3.928 4.754 1.00 89.06 402 TYR A O 1
ATOM 3138 N N . GLU A 1 403 ? -16.123 2.660 5.870 1.00 88.75 403 GLU A N 1
ATOM 3139 C CA . GLU A 1 403 ? -15.669 1.384 5.328 1.00 88.75 403 GLU A CA 1
ATOM 3140 C C . GLU A 1 403 ? -15.896 1.305 3.811 1.00 88.75 403 GLU A C 1
ATOM 3142 O O . GLU A 1 403 ? -14.972 0.974 3.067 1.00 88.75 403 GLU A O 1
ATOM 3147 N N . LEU A 1 404 ? -17.083 1.693 3.334 1.00 91.06 404 LEU A N 1
ATOM 3148 C CA . LEU A 1 404 ? -17.398 1.805 1.909 1.00 91.06 404 LEU A CA 1
ATOM 3149 C C . LEU A 1 404 ? -16.424 2.739 1.193 1.00 91.06 404 LEU A C 1
ATOM 3151 O O . LEU A 1 404 ? -15.929 2.392 0.123 1.00 91.06 404 LEU A O 1
ATOM 3155 N N . GLU A 1 405 ? -16.114 3.904 1.771 1.00 90.31 405 GLU A N 1
ATOM 3156 C CA . GLU A 1 405 ? -15.123 4.814 1.188 1.00 90.31 405 GLU A CA 1
ATOM 3157 C C . GLU A 1 405 ? -13.730 4.173 1.149 1.00 90.31 405 GLU A C 1
ATOM 3159 O O . GLU A 1 405 ? -13.049 4.246 0.125 1.00 90.31 405 GLU A O 1
ATOM 3164 N N . ARG A 1 406 ? -13.311 3.515 2.238 1.00 86.75 406 ARG A N 1
ATOM 3165 C CA . ARG A 1 406 ? -12.008 2.847 2.341 1.00 86.75 406 ARG A CA 1
ATOM 3166 C C . ARG A 1 406 ? -11.867 1.754 1.283 1.00 86.75 406 ARG A C 1
ATOM 3168 O O . ARG A 1 406 ? -10.880 1.754 0.554 1.00 86.75 406 ARG A O 1
ATOM 3175 N N . ARG A 1 407 ? -12.877 0.893 1.125 1.00 87.62 407 ARG A N 1
ATOM 3176 C CA . ARG A 1 407 ? -12.903 -0.148 0.085 1.00 87.62 407 ARG A CA 1
ATOM 3177 C C . ARG A 1 407 ? -12.992 0.446 -1.323 1.00 87.62 407 ARG A C 1
ATOM 3179 O O . ARG A 1 407 ? -12.310 -0.018 -2.230 1.00 87.62 407 ARG A O 1
ATOM 3186 N N . ALA A 1 408 ? -13.769 1.513 -1.517 1.00 88.12 408 ALA A N 1
ATOM 3187 C CA . ALA A 1 408 ? -13.881 2.194 -2.808 1.00 88.12 408 ALA A CA 1
ATOM 3188 C C . ALA A 1 408 ? -12.565 2.832 -3.277 1.00 88.12 408 ALA A C 1
ATOM 3190 O O . ALA A 1 408 ? -12.379 3.008 -4.479 1.00 88.12 408 ALA A O 1
ATOM 3191 N N . ARG A 1 409 ? -11.643 3.168 -2.365 1.00 83.12 409 ARG A N 1
ATOM 3192 C CA . ARG A 1 409 ? -10.297 3.652 -2.723 1.00 83.12 409 ARG A CA 1
ATOM 3193 C C . ARG A 1 409 ? -9.412 2.562 -3.316 1.00 83.12 409 ARG A C 1
ATOM 3195 O O . ARG A 1 409 ? -8.548 2.876 -4.127 1.00 83.12 409 ARG A O 1
ATOM 3202 N N . GLU A 1 410 ? -9.618 1.305 -2.933 1.00 81.56 410 GLU A N 1
ATOM 3203 C CA . GLU A 1 410 ? -8.850 0.180 -3.478 1.00 81.56 410 GLU A CA 1
ATOM 3204 C C . GLU A 1 410 ? -9.342 -0.248 -4.868 1.00 81.56 410 GLU A C 1
ATOM 3206 O O . GLU A 1 410 ? -8.611 -0.890 -5.622 1.00 81.56 410 GLU A O 1
ATOM 3211 N N . VAL A 1 411 ? -10.574 0.126 -5.229 1.00 85.25 411 VAL A N 1
ATOM 3212 C CA . VAL A 1 411 ? -11.207 -0.256 -6.492 1.00 85.25 411 VAL A CA 1
ATOM 3213 C C . VAL A 1 411 ? -11.111 0.895 -7.503 1.00 85.25 411 VAL A C 1
ATOM 3215 O O . VAL A 1 411 ? -11.611 1.995 -7.248 1.00 85.25 411 VAL A O 1
ATOM 3218 N N . PRO A 1 412 ? -10.522 0.674 -8.692 1.00 81.44 412 PRO A N 1
ATOM 3219 C CA . PRO A 1 412 ? -10.338 1.729 -9.683 1.00 81.44 412 PRO A CA 1
ATOM 3220 C C . PRO A 1 412 ? -11.682 2.305 -10.147 1.00 81.44 412 PRO A C 1
ATOM 3222 O O . PRO A 1 412 ? -12.601 1.575 -10.515 1.00 81.44 412 PRO A O 1
ATOM 3225 N N . GLY A 1 413 ? -11.792 3.635 -10.127 1.00 81.56 413 GLY A N 1
ATOM 3226 C CA . GLY A 1 413 ? -12.989 4.368 -10.552 1.00 81.56 413 GLY A CA 1
ATOM 3227 C C . GLY A 1 413 ? -14.171 4.330 -9.573 1.00 81.56 413 GLY A C 1
ATOM 3228 O O . GLY A 1 413 ? -15.087 5.132 -9.726 1.00 81.56 413 GLY A O 1
ATOM 3229 N N . ALA A 1 414 ? -14.154 3.479 -8.541 1.00 88.19 414 ALA A N 1
ATOM 3230 C CA . ALA A 1 414 ? -15.276 3.353 -7.608 1.00 88.19 414 ALA A CA 1
ATOM 3231 C C . ALA A 1 414 ? -15.450 4.600 -6.730 1.00 88.19 414 ALA A C 1
ATOM 3233 O O . ALA A 1 414 ? -16.572 5.069 -6.544 1.00 88.19 414 ALA A O 1
ATOM 3234 N N . LEU A 1 415 ? -14.350 5.178 -6.237 1.00 87.88 415 LEU A N 1
ATOM 3235 C CA . LEU A 1 415 ? -14.403 6.382 -5.403 1.00 87.88 415 LEU A CA 1
ATOM 3236 C C . LEU A 1 415 ? -15.025 7.582 -6.135 1.00 87.88 415 LEU A C 1
ATOM 3238 O O . LEU A 1 415 ? -15.759 8.346 -5.516 1.00 87.88 415 LEU A O 1
ATOM 3242 N N . ALA A 1 416 ? -14.767 7.743 -7.437 1.00 87.75 416 ALA A N 1
ATOM 3243 C CA . ALA A 1 416 ? -15.315 8.853 -8.220 1.00 87.75 416 ALA A CA 1
ATOM 3244 C C . ALA A 1 416 ? -16.851 8.797 -8.305 1.00 87.75 416 ALA A C 1
ATOM 3246 O O . ALA A 1 416 ? -17.510 9.830 -8.208 1.00 87.75 416 ALA A O 1
ATOM 3247 N N . ASP A 1 417 ? -17.415 7.592 -8.420 1.00 89.44 417 ASP A N 1
ATOM 3248 C CA . ASP A 1 417 ? -18.864 7.387 -8.452 1.00 89.44 417 ASP A CA 1
ATOM 3249 C C . ASP A 1 417 ? -19.496 7.464 -7.055 1.00 89.44 417 ASP A C 1
ATOM 3251 O O . ASP A 1 417 ? -20.592 7.999 -6.888 1.00 89.44 417 ASP A O 1
ATOM 3255 N N . LEU A 1 418 ? -18.818 6.898 -6.049 1.00 92.31 418 LEU A N 1
ATOM 3256 C CA . LEU A 1 418 ? -19.353 6.749 -4.695 1.00 92.31 418 LEU A CA 1
ATOM 3257 C C . LEU A 1 418 ? -19.183 8.007 -3.841 1.00 92.31 418 LEU A C 1
ATOM 3259 O O . LEU A 1 418 ? -20.027 8.259 -2.991 1.00 92.31 418 LEU A O 1
ATOM 3263 N N . SER A 1 419 ? -18.145 8.818 -4.060 1.00 90.38 419 SER A N 1
ATOM 3264 C CA . SER A 1 419 ? -17.865 10.029 -3.273 1.00 90.38 419 SER A CA 1
ATOM 3265 C C . SER A 1 419 ? -19.069 10.976 -3.117 1.00 90.38 419 SER A C 1
ATOM 3267 O O . SER A 1 419 ? -19.392 11.308 -1.970 1.00 90.38 419 SER A O 1
ATOM 3269 N N . PRO A 1 420 ? -19.786 11.384 -4.189 1.00 92.69 420 PRO A N 1
ATOM 3270 C CA . PRO A 1 420 ? -20.947 12.260 -4.031 1.00 92.69 420 PRO A CA 1
ATOM 3271 C C . PRO A 1 420 ? -22.067 11.587 -3.225 1.00 92.69 420 PRO A C 1
ATOM 3273 O O . PRO A 1 420 ? -22.634 12.215 -2.333 1.00 92.69 420 PRO A O 1
ATOM 3276 N N . LEU A 1 421 ? -22.328 10.300 -3.463 1.00 93.38 421 LEU A N 1
ATOM 3277 C CA . LEU A 1 421 ? -23.378 9.545 -2.773 1.00 93.38 421 LEU A CA 1
ATOM 3278 C C . LEU A 1 421 ? -23.054 9.320 -1.288 1.00 93.38 421 LEU A C 1
ATOM 3280 O O . LEU A 1 421 ? -23.927 9.445 -0.433 1.00 93.38 421 LEU A O 1
ATOM 3284 N N . LEU A 1 422 ? -21.789 9.043 -0.965 1.00 92.50 422 LEU A N 1
ATOM 3285 C CA . LEU A 1 422 ? -21.304 8.917 0.409 1.00 92.50 422 LEU A CA 1
ATOM 3286 C C . LEU A 1 422 ? -21.394 10.252 1.153 1.00 92.50 422 LEU A C 1
ATOM 3288 O O . LEU A 1 422 ? -21.750 10.273 2.329 1.00 92.50 422 LEU A O 1
ATOM 3292 N N . SER A 1 423 ? -21.117 11.372 0.478 1.00 90.69 423 SER A N 1
ATOM 3293 C CA . SER A 1 423 ? -21.263 12.702 1.079 1.00 90.69 423 SER A CA 1
ATOM 3294 C C . SER A 1 423 ? -22.723 13.031 1.416 1.00 90.69 423 SER A C 1
ATOM 3296 O O . SER A 1 423 ? -23.002 13.549 2.498 1.00 90.69 423 SER A O 1
ATOM 3298 N N . GLU A 1 424 ? -23.660 12.653 0.542 1.00 92.19 424 GLU A N 1
ATOM 3299 C CA . GLU A 1 424 ? -25.099 12.802 0.772 1.00 92.19 424 GLU A CA 1
ATOM 3300 C C . GLU A 1 424 ? -25.579 11.894 1.913 1.00 92.19 424 GLU A C 1
ATOM 3302 O O . GLU A 1 424 ? -26.276 12.357 2.819 1.00 92.19 424 GLU A O 1
ATOM 3307 N N . ALA A 1 425 ? -25.138 10.631 1.928 1.00 91.50 425 ALA A N 1
ATOM 3308 C CA . ALA A 1 425 ? -25.433 9.684 2.999 1.00 91.50 425 ALA A CA 1
ATOM 3309 C C . ALA A 1 425 ? -24.936 10.191 4.361 1.00 91.50 425 ALA A C 1
ATOM 3311 O O . ALA A 1 425 ? -25.689 10.183 5.334 1.00 91.50 425 ALA A O 1
ATOM 3312 N N . ARG A 1 426 ? -23.702 10.705 4.439 1.00 90.19 426 ARG A N 1
ATOM 3313 C CA . ARG A 1 426 ? -23.149 11.288 5.674 1.00 90.19 426 ARG A CA 1
ATOM 3314 C C . ARG A 1 426 ? -23.913 12.522 6.122 1.00 90.19 426 ARG A C 1
ATOM 3316 O O . ARG A 1 426 ? -24.204 12.659 7.307 1.00 90.19 426 ARG A O 1
ATOM 3323 N N . TRP A 1 427 ? -24.293 13.391 5.189 1.00 89.38 427 TRP A N 1
ATOM 3324 C CA . TRP A 1 427 ? -25.124 14.545 5.511 1.00 89.38 427 TRP A CA 1
ATOM 3325 C C . TRP A 1 427 ? -26.481 14.115 6.091 1.00 89.38 427 TRP A C 1
ATOM 3327 O O . TRP A 1 427 ? -26.898 14.631 7.128 1.00 89.38 427 TRP A O 1
ATOM 3337 N N . ALA A 1 428 ? -27.143 13.119 5.497 1.00 88.25 428 ALA A N 1
ATOM 3338 C CA . ALA A 1 428 ? -28.395 12.569 6.014 1.00 88.25 428 ALA A CA 1
ATOM 3339 C C . ALA A 1 428 ? -28.223 11.921 7.405 1.00 88.25 428 ALA A C 1
ATOM 3341 O O . ALA A 1 428 ? -29.006 12.210 8.316 1.00 88.25 428 ALA A O 1
ATOM 3342 N N . LEU A 1 429 ? -27.159 11.133 7.607 1.00 87.06 429 LEU A N 1
ATOM 3343 C CA . LEU A 1 429 ? -26.827 10.522 8.900 1.00 87.06 429 LEU A CA 1
ATOM 3344 C C . LEU A 1 429 ? -26.537 11.574 9.980 1.00 87.06 429 LEU A C 1
ATOM 3346 O O . LEU A 1 429 ? -26.999 11.428 11.109 1.00 87.06 429 LEU A O 1
ATOM 3350 N N . SER A 1 430 ? -25.849 12.670 9.638 1.00 83.38 430 SER A N 1
ATOM 3351 C CA . SER A 1 430 ? -25.568 13.778 10.569 1.00 83.38 430 SER A CA 1
ATOM 3352 C C . SER A 1 430 ? -26.832 14.506 11.049 1.00 83.38 430 SER A C 1
ATOM 3354 O O . SER A 1 430 ? -26.836 15.114 12.117 1.00 83.38 430 SER A O 1
ATOM 3356 N N . ASN A 1 431 ? -27.925 14.402 10.283 1.00 84.81 431 ASN A N 1
ATOM 3357 C CA . ASN A 1 431 ? -29.248 14.914 10.637 1.00 84.81 431 ASN A CA 1
ATOM 3358 C C . ASN A 1 431 ? -30.123 13.868 11.360 1.00 84.81 431 ASN A C 1
ATOM 3360 O O . ASN A 1 431 ? -31.308 14.117 11.590 1.00 84.81 431 ASN A O 1
ATOM 3364 N N . GLY A 1 432 ? -29.576 12.691 11.684 1.00 81.81 432 GLY A N 1
ATOM 3365 C CA . GLY A 1 432 ? -30.297 11.591 12.329 1.00 81.81 432 GLY A CA 1
ATOM 3366 C C . GLY A 1 432 ? -31.274 10.842 11.416 1.00 81.81 432 GLY A C 1
ATOM 3367 O O . GLY A 1 432 ? -32.183 10.177 11.914 1.00 81.81 432 GLY A O 1
ATOM 3368 N N . GLN A 1 433 ? -31.136 10.959 10.092 1.00 84.38 433 GLN A N 1
ATOM 3369 C CA . GLN A 1 433 ? -31.970 10.229 9.135 1.00 84.38 433 GLN A CA 1
ATOM 3370 C C . GLN A 1 433 ? -31.412 8.822 8.898 1.00 84.38 433 GLN A C 1
ATOM 3372 O O . GLN A 1 433 ? -30.201 8.623 8.863 1.00 84.38 433 GLN A O 1
ATOM 3377 N N . SER A 1 434 ? -32.293 7.840 8.702 1.00 81.62 434 SER A N 1
ATOM 3378 C CA . SER A 1 434 ? -31.890 6.496 8.279 1.00 81.62 434 SER A CA 1
ATOM 3379 C C . SER A 1 434 ? -31.571 6.468 6.787 1.00 81.62 434 SER A C 1
ATOM 3381 O O . SER A 1 434 ? -32.415 6.873 5.983 1.00 81.62 434 SER A O 1
ATOM 3383 N N . VAL A 1 435 ? -30.404 5.940 6.425 1.00 86.94 435 VAL A N 1
ATOM 3384 C CA . VAL A 1 435 ? -29.955 5.801 5.034 1.00 86.94 435 VAL A CA 1
ATOM 3385 C C . VAL A 1 435 ? -29.870 4.319 4.682 1.00 86.94 435 VAL A C 1
ATOM 3387 O O . VAL A 1 435 ? -29.389 3.522 5.481 1.00 86.94 435 VAL A O 1
ATOM 3390 N N . ASP A 1 436 ? -30.351 3.952 3.496 1.00 87.62 436 ASP A N 1
ATOM 3391 C CA . ASP A 1 436 ? -30.133 2.619 2.935 1.00 87.62 436 ASP A CA 1
ATOM 3392 C C . ASP A 1 436 ? -28.783 2.591 2.203 1.00 87.62 436 ASP A C 1
ATOM 3394 O O . ASP A 1 436 ? -28.583 3.331 1.235 1.00 87.62 436 ASP A O 1
ATOM 3398 N N . LEU A 1 437 ? -27.853 1.769 2.693 1.00 92.56 437 LEU A N 1
ATOM 3399 C CA . LEU A 1 437 ? -26.497 1.637 2.153 1.00 92.56 437 LEU A CA 1
ATOM 3400 C C . LEU A 1 437 ? -26.375 0.491 1.132 1.00 92.56 437 LEU A C 1
ATOM 3402 O O . LEU A 1 437 ? -25.387 0.444 0.394 1.00 92.56 437 LEU A O 1
ATOM 3406 N N . ASP A 1 438 ? -27.386 -0.377 1.003 1.00 93.38 438 ASP A N 1
ATOM 3407 C CA . ASP A 1 438 ? -27.383 -1.503 0.056 1.00 93.38 438 ASP A CA 1
ATOM 3408 C C . ASP A 1 438 ? -27.121 -1.077 -1.404 1.00 93.38 438 ASP A C 1
ATOM 3410 O O . ASP A 1 438 ? -26.391 -1.779 -2.116 1.00 93.38 438 ASP A O 1
ATOM 3414 N N . PRO A 1 439 ? -27.669 0.050 -1.912 1.00 94.44 439 PRO A N 1
ATOM 3415 C CA . PRO A 1 439 ? -27.373 0.505 -3.269 1.00 94.44 439 PRO A CA 1
ATOM 3416 C C . PRO A 1 439 ? -25.897 0.870 -3.471 1.00 94.44 439 PRO A C 1
ATOM 3418 O O . PRO A 1 439 ? -25.362 0.656 -4.561 1.00 94.44 439 PRO A O 1
ATOM 3421 N N . LEU A 1 440 ? -25.238 1.400 -2.435 1.00 93.75 440 LEU A N 1
ATOM 3422 C CA . LEU A 1 440 ? -23.825 1.782 -2.481 1.00 93.75 440 LEU A CA 1
ATOM 3423 C C . LEU A 1 440 ? -22.929 0.543 -2.488 1.00 93.75 440 LEU A C 1
ATOM 3425 O O . LEU A 1 440 ? -22.012 0.465 -3.305 1.00 93.75 440 LEU A O 1
ATOM 3429 N N . TRP A 1 441 ? -23.252 -0.457 -1.662 1.00 94.12 441 TRP A N 1
ATOM 3430 C CA . TRP A 1 441 ? -22.581 -1.758 -1.683 1.00 94.12 441 TRP A CA 1
ATOM 3431 C C . TRP A 1 441 ? -22.708 -2.446 -3.042 1.00 94.12 441 TRP A C 1
ATOM 3433 O O . TRP A 1 441 ? -21.700 -2.843 -3.616 1.00 94.12 441 TRP A O 1
ATOM 3443 N N . LYS A 1 442 ? -23.909 -2.495 -3.631 1.00 94.31 442 LYS A N 1
ATOM 3444 C CA . LYS A 1 442 ? -24.112 -3.071 -4.976 1.00 94.31 442 LYS A CA 1
ATOM 3445 C C . LYS A 1 442 ? -23.325 -2.342 -6.062 1.00 94.31 442 LYS A C 1
ATOM 3447 O O . LYS A 1 442 ? -22.842 -2.965 -7.008 1.00 94.31 442 LYS A O 1
ATOM 3452 N N . LEU A 1 443 ? -23.206 -1.018 -5.955 1.00 94.00 443 LEU A N 1
ATOM 3453 C CA . LEU A 1 443 ? -22.393 -0.230 -6.879 1.00 94.00 443 LEU A CA 1
ATOM 3454 C C . LEU A 1 443 ? -20.902 -0.568 -6.730 1.00 94.00 443 LEU A C 1
ATOM 3456 O O . LEU A 1 443 ? -20.227 -0.759 -7.744 1.00 94.00 443 LEU A O 1
ATOM 3460 N N . LEU A 1 444 ? -20.410 -0.694 -5.493 1.00 92.62 444 LEU A N 1
ATOM 3461 C CA . LEU A 1 444 ? -19.042 -1.123 -5.207 1.00 92.62 444 LEU A CA 1
ATOM 3462 C C . LEU A 1 444 ? -18.776 -2.542 -5.728 1.00 92.62 444 LEU A C 1
ATOM 3464 O O . LEU A 1 444 ? -17.802 -2.742 -6.446 1.00 92.62 444 LEU A O 1
ATOM 3468 N N . GLU A 1 445 ? -19.659 -3.503 -5.450 1.00 93.62 445 GLU A N 1
ATOM 3469 C CA . GLU A 1 445 ? -19.564 -4.887 -5.935 1.00 93.62 445 GLU A CA 1
ATOM 3470 C C . GLU A 1 445 ? -19.507 -4.953 -7.463 1.00 93.62 445 GLU A C 1
ATOM 3472 O O . GLU A 1 445 ? -18.679 -5.668 -8.029 1.00 93.62 445 GLU A O 1
ATOM 3477 N N . ARG A 1 446 ? -20.338 -4.160 -8.155 1.00 93.56 446 ARG A N 1
ATOM 3478 C CA . ARG A 1 446 ? -20.281 -4.055 -9.617 1.00 93.56 446 ARG A CA 1
ATOM 3479 C C . ARG A 1 446 ? -18.914 -3.555 -10.082 1.00 93.56 446 ARG A C 1
ATOM 3481 O O . ARG A 1 446 ? -18.336 -4.146 -10.990 1.00 93.56 446 ARG A O 1
ATOM 3488 N N . ARG A 1 447 ? -18.380 -2.498 -9.458 1.00 91.44 447 ARG A N 1
ATOM 3489 C CA . ARG A 1 447 ? -17.047 -1.964 -9.784 1.00 91.44 447 ARG A CA 1
ATOM 3490 C C . ARG A 1 447 ? -15.930 -2.955 -9.454 1.00 91.44 447 ARG A C 1
ATOM 3492 O O . ARG A 1 447 ? -14.980 -3.048 -10.222 1.00 91.44 447 ARG A O 1
ATOM 3499 N N . MET A 1 448 ? -16.053 -3.740 -8.384 1.00 88.19 448 MET A N 1
ATOM 3500 C CA . MET A 1 448 ? -15.129 -4.837 -8.074 1.00 88.19 448 MET A CA 1
ATOM 3501 C C . MET A 1 448 ? -15.168 -5.926 -9.152 1.00 88.19 448 MET A C 1
ATOM 3503 O O . MET A 1 448 ? -14.114 -6.380 -9.590 1.00 88.19 448 MET A O 1
ATOM 3507 N N . GLY A 1 449 ? -16.360 -6.300 -9.627 1.00 89.75 449 GLY A N 1
ATOM 3508 C CA . GLY A 1 449 ? -16.529 -7.244 -10.735 1.00 89.75 449 GLY A CA 1
ATOM 3509 C C . GLY A 1 449 ? -15.911 -6.737 -12.041 1.00 89.75 449 GLY A C 1
ATOM 3510 O O . GLY A 1 449 ? -15.150 -7.455 -12.684 1.00 89.75 449 GLY A O 1
ATOM 3511 N N . GLU A 1 450 ? -16.157 -5.475 -12.402 1.00 90.06 450 GLU A N 1
ATOM 3512 C CA . GLU A 1 450 ? -15.519 -4.825 -13.557 1.00 90.06 450 GLU A CA 1
ATOM 3513 C C . GLU A 1 450 ? -13.991 -4.763 -13.403 1.00 90.06 450 GLU A C 1
ATOM 3515 O O . GLU A 1 450 ? -13.247 -5.027 -14.350 1.00 90.06 450 GLU A O 1
ATOM 3520 N N . ALA A 1 451 ? -13.507 -4.452 -12.199 1.00 87.56 451 ALA A N 1
ATOM 3521 C CA . ALA A 1 451 ? -12.086 -4.394 -11.897 1.00 87.56 451 ALA A CA 1
ATOM 3522 C C . ALA A 1 451 ? -11.417 -5.774 -11.997 1.00 87.56 451 ALA A C 1
ATOM 3524 O O . ALA A 1 451 ? -10.277 -5.838 -12.466 1.00 87.56 451 ALA A O 1
ATOM 3525 N N . ALA A 1 452 ? -12.104 -6.844 -11.589 1.00 89.00 452 ALA A N 1
ATOM 3526 C CA . ALA A 1 452 ? -11.647 -8.223 -11.724 1.00 89.00 452 ALA A CA 1
ATOM 3527 C C . ALA A 1 452 ? -11.627 -8.675 -13.192 1.00 89.00 452 ALA A C 1
ATOM 3529 O O . ALA A 1 452 ? -10.618 -9.219 -13.637 1.00 89.00 452 ALA A O 1
ATOM 3530 N N . GLN A 1 453 ? -12.670 -8.362 -13.970 1.00 90.12 453 GLN A N 1
ATOM 3531 C CA . GLN A 1 453 ? -12.709 -8.674 -15.404 1.00 90.12 453 GLN A CA 1
ATOM 3532 C C . GLN A 1 453 ? -11.559 -8.002 -16.156 1.00 90.12 453 GLN A C 1
ATOM 3534 O O . GLN A 1 453 ? -10.822 -8.641 -16.894 1.00 90.12 453 GLN A O 1
ATOM 3539 N N . GLN A 1 454 ? -11.348 -6.710 -15.909 1.00 89.44 454 GLN A N 1
ATOM 3540 C CA . GLN A 1 454 ? -10.228 -5.980 -16.497 1.00 89.44 454 GLN A CA 1
ATOM 3541 C C . GLN A 1 454 ? -8.867 -6.588 -16.109 1.00 89.44 454 GLN A C 1
ATOM 3543 O O . GLN A 1 454 ? -7.939 -6.544 -16.909 1.00 89.44 454 GLN A O 1
ATOM 3548 N N . ARG A 1 455 ? -8.721 -7.165 -14.905 1.00 89.94 455 ARG A N 1
ATOM 3549 C CA . ARG A 1 455 ? -7.491 -7.878 -14.521 1.00 89.94 455 ARG A CA 1
ATOM 3550 C C . ARG A 1 455 ? -7.314 -9.155 -15.344 1.00 89.94 455 ARG A C 1
ATOM 3552 O O . ARG A 1 455 ? -6.218 -9.391 -15.839 1.00 89.94 455 ARG A O 1
ATOM 3559 N N . GLU A 1 456 ? -8.370 -9.936 -15.535 1.00 90.88 456 GLU A N 1
ATOM 3560 C CA . GLU A 1 456 ? -8.334 -11.125 -16.394 1.00 90.88 456 GLU A CA 1
ATOM 3561 C C . GLU A 1 456 ? -7.989 -10.769 -17.852 1.00 90.88 456 GLU A C 1
ATOM 3563 O O . GLU A 1 456 ? -7.166 -11.435 -18.488 1.00 90.88 456 GLU A O 1
ATOM 3568 N N . ASP A 1 457 ? -8.540 -9.665 -18.363 1.00 93.06 457 ASP A N 1
ATOM 3569 C CA . ASP A 1 457 ? -8.229 -9.155 -19.700 1.00 93.06 457 ASP A CA 1
ATOM 3570 C C . ASP A 1 457 ? -6.748 -8.755 -19.816 1.00 93.06 457 ASP A C 1
ATOM 3572 O O . ASP A 1 457 ? -6.086 -9.065 -20.811 1.00 93.06 457 ASP A O 1
ATOM 3576 N N . MET A 1 458 ? -6.200 -8.093 -18.790 1.00 92.44 458 MET A N 1
ATOM 3577 C CA . MET A 1 458 ? -4.778 -7.747 -18.711 1.00 92.44 458 MET A CA 1
ATOM 3578 C C . MET A 1 458 ? -3.883 -8.988 -18.677 1.00 92.44 458 MET A C 1
ATOM 3580 O O . MET A 1 458 ? -2.889 -9.038 -19.399 1.00 92.44 458 MET A O 1
ATOM 3584 N N . ASP A 1 459 ? -4.248 -10.005 -17.898 1.00 93.31 459 ASP A N 1
ATOM 3585 C CA . ASP A 1 459 ? -3.492 -11.257 -17.815 1.00 93.31 459 ASP A CA 1
ATOM 3586 C C . ASP A 1 459 ? -3.538 -12.026 -19.144 1.00 93.31 459 ASP A C 1
ATOM 3588 O O . ASP A 1 459 ? -2.523 -12.559 -19.594 1.00 93.31 459 ASP A O 1
ATOM 3592 N N . THR A 1 460 ? -4.673 -11.986 -19.844 1.00 94.75 460 THR A N 1
ATOM 3593 C CA . THR A 1 460 ? -4.806 -12.544 -21.197 1.00 94.75 460 THR A CA 1
ATOM 3594 C C . THR A 1 460 ? -3.917 -11.809 -22.206 1.00 94.75 460 THR A C 1
ATOM 3596 O O . THR A 1 460 ? -3.313 -12.437 -23.078 1.00 94.75 460 THR A O 1
ATOM 3599 N N . ARG A 1 461 ? -3.815 -10.476 -22.109 1.00 95.12 461 ARG A N 1
ATOM 3600 C CA . ARG A 1 461 ? -2.899 -9.675 -22.942 1.00 95.12 461 ARG A CA 1
ATOM 3601 C C . ARG A 1 461 ? -1.439 -10.011 -22.639 1.00 95.12 461 ARG A C 1
ATOM 3603 O O . ARG A 1 461 ? -0.680 -10.257 -23.573 1.00 95.12 461 ARG A O 1
ATOM 3610 N N . ALA A 1 462 ? -1.067 -10.101 -21.361 1.00 94.62 462 ALA A N 1
ATOM 3611 C CA . ALA A 1 462 ? 0.277 -10.494 -20.943 1.00 94.62 462 ALA A CA 1
ATOM 3612 C C . ALA A 1 462 ? 0.666 -11.876 -21.489 1.00 94.62 462 ALA A C 1
ATOM 3614 O O . ALA A 1 462 ? 1.778 -12.047 -21.986 1.00 94.62 462 ALA A O 1
ATOM 3615 N N . ASP A 1 463 ? -0.253 -12.845 -21.452 1.00 93.94 463 ASP A N 1
ATOM 3616 C CA . ASP A 1 463 ? -0.020 -14.197 -21.968 1.00 93.94 463 ASP A CA 1
ATOM 3617 C C . ASP A 1 463 ? 0.258 -14.211 -23.472 1.00 93.94 463 ASP A C 1
ATOM 3619 O O . ASP A 1 463 ? 1.172 -14.906 -23.918 1.00 93.94 463 ASP A O 1
ATOM 3623 N N . ARG A 1 464 ? -0.459 -13.390 -24.248 1.00 93.81 464 ARG A N 1
ATOM 3624 C CA . ARG A 1 464 ? -0.180 -13.219 -25.683 1.00 93.81 464 ARG A CA 1
ATOM 3625 C C . ARG A 1 464 ? 1.206 -12.627 -25.916 1.00 93.81 464 ARG A C 1
ATOM 3627 O O . ARG A 1 464 ? 1.959 -13.161 -26.715 1.00 93.81 464 ARG A O 1
ATOM 3634 N N . ILE A 1 465 ? 1.572 -11.575 -25.183 1.00 93.69 465 ILE A N 1
ATOM 3635 C CA . ILE A 1 465 ? 2.891 -10.935 -25.312 1.00 93.69 465 ILE A CA 1
ATOM 3636 C C . ILE A 1 465 ? 4.018 -11.919 -24.977 1.00 93.69 465 ILE A C 1
ATOM 3638 O O . ILE A 1 465 ? 5.021 -11.960 -25.685 1.00 93.69 465 ILE A O 1
ATOM 3642 N N . MET A 1 466 ? 3.862 -12.719 -23.916 1.00 92.88 466 MET A N 1
ATOM 3643 C CA . MET A 1 466 ? 4.850 -13.735 -23.541 1.00 92.88 466 MET A CA 1
ATOM 3644 C C . MET A 1 466 ? 4.976 -14.828 -24.608 1.00 92.88 466 MET A C 1
ATOM 3646 O O . MET A 1 466 ? 6.094 -15.205 -24.945 1.00 92.88 466 MET A O 1
ATOM 3650 N N . HIS A 1 467 ? 3.853 -15.294 -25.161 1.00 92.38 467 HIS A N 1
ATOM 3651 C CA . HIS A 1 467 ? 3.849 -16.273 -26.247 1.00 92.38 467 HIS A CA 1
ATOM 3652 C C . HIS A 1 467 ? 4.537 -15.735 -27.510 1.00 92.38 467 HIS A C 1
ATOM 3654 O O . HIS A 1 467 ? 5.423 -16.391 -28.055 1.00 92.38 467 HIS A O 1
ATOM 3660 N N . ASP A 1 468 ? 4.184 -14.516 -27.923 1.00 89.06 468 ASP A N 1
ATOM 3661 C CA . ASP A 1 468 ? 4.754 -13.858 -29.101 1.00 89.06 468 ASP A CA 1
ATOM 3662 C C . ASP A 1 468 ? 6.265 -13.596 -28.900 1.00 89.06 468 ASP A C 1
ATOM 3664 O O . ASP A 1 468 ? 7.071 -13.780 -29.810 1.00 89.06 468 ASP A O 1
ATOM 3668 N N . TYR A 1 469 ? 6.694 -13.232 -27.685 1.00 90.06 469 TYR A N 1
ATOM 3669 C CA . TYR A 1 469 ? 8.117 -13.103 -27.353 1.00 90.06 469 TYR A CA 1
ATOM 3670 C C . TYR A 1 469 ? 8.883 -14.425 -27.499 1.00 90.06 469 TYR A C 1
ATOM 3672 O O . TYR A 1 469 ? 9.993 -14.421 -28.037 1.00 90.06 469 TYR A O 1
ATOM 3680 N N . ASP A 1 470 ? 8.318 -15.546 -27.039 1.00 88.62 470 ASP A N 1
ATOM 3681 C CA . ASP A 1 470 ? 8.966 -16.856 -27.148 1.00 88.62 470 ASP A CA 1
ATOM 3682 C C . ASP A 1 470 ? 9.177 -17.271 -28.619 1.00 88.62 470 ASP A C 1
ATOM 3684 O O . ASP A 1 470 ? 10.183 -17.917 -28.926 1.00 88.62 470 ASP A O 1
ATOM 3688 N N . GLU A 1 471 ? 8.309 -16.832 -29.540 1.00 87.81 471 GLU A N 1
ATOM 3689 C CA . GLU A 1 471 ? 8.492 -17.000 -30.991 1.00 87.81 471 GLU A CA 1
ATOM 3690 C C . GLU A 1 471 ? 9.661 -16.155 -31.530 1.00 87.81 471 GLU A C 1
ATOM 3692 O O . GLU A 1 471 ? 10.495 -16.646 -32.295 1.00 87.81 471 GLU A O 1
ATOM 3697 N N . TYR A 1 472 ? 9.772 -14.891 -31.108 1.00 84.94 472 TYR A N 1
ATOM 3698 C CA . TYR A 1 472 ? 10.790 -13.961 -31.618 1.00 84.94 472 TYR A CA 1
ATOM 3699 C C . TYR A 1 472 ? 12.151 -14.067 -30.920 1.00 84.94 472 TYR A C 1
ATOM 3701 O O . TYR A 1 472 ? 13.129 -13.468 -31.374 1.00 84.94 472 TYR A O 1
ATOM 3709 N N . ARG A 1 473 ? 12.256 -14.840 -29.834 1.00 84.00 473 ARG A N 1
ATOM 3710 C CA . ARG A 1 473 ? 13.450 -14.928 -28.977 1.00 84.00 473 ARG A CA 1
ATOM 3711 C C . ARG A 1 473 ? 14.742 -15.296 -29.714 1.00 84.00 473 ARG A C 1
ATOM 3713 O O . ARG A 1 473 ? 15.825 -14.945 -29.248 1.00 84.00 473 ARG A O 1
ATOM 3720 N N . SER A 1 474 ? 14.660 -16.012 -30.837 1.00 80.31 474 SER A N 1
ATOM 3721 C CA . SER A 1 474 ? 15.840 -16.416 -31.616 1.00 80.31 474 SER A CA 1
ATOM 3722 C C . SER A 1 474 ? 16.536 -15.257 -32.332 1.00 80.31 474 SER A C 1
ATOM 3724 O O . SER A 1 474 ? 17.679 -15.401 -32.764 1.00 80.31 474 SER A O 1
ATOM 3726 N N . LEU A 1 475 ? 15.860 -14.121 -32.495 1.00 79.25 475 LEU A N 1
ATOM 3727 C CA . LEU A 1 475 ? 16.440 -12.935 -33.104 1.00 79.25 475 LEU A CA 1
ATOM 3728 C C . LEU A 1 475 ? 17.286 -12.160 -32.083 1.00 79.25 475 LEU A C 1
ATOM 3730 O O . LEU A 1 475 ? 16.858 -11.859 -30.968 1.00 79.25 475 LEU A O 1
ATOM 3734 N N . ALA A 1 476 ? 18.498 -11.783 -32.487 1.00 71.62 476 ALA A N 1
ATOM 3735 C CA . ALA A 1 476 ? 19.349 -10.893 -31.709 1.00 71.62 476 ALA A CA 1
ATOM 3736 C C . ALA A 1 476 ? 19.050 -9.433 -32.090 1.00 71.62 476 ALA A C 1
ATOM 3738 O O . ALA A 1 476 ? 19.589 -8.927 -33.071 1.00 71.62 476 ALA A O 1
ATOM 3739 N N . GLY A 1 477 ? 18.191 -8.762 -31.316 1.00 82.19 477 GLY A N 1
ATOM 3740 C CA . GLY A 1 477 ? 17.841 -7.350 -31.510 1.00 82.19 477 GLY A CA 1
ATOM 3741 C C . GLY A 1 477 ? 17.609 -6.615 -30.188 1.00 82.19 477 GLY A C 1
ATOM 3742 O O . GLY A 1 477 ? 17.211 -7.221 -29.190 1.00 82.19 477 GLY A O 1
ATOM 3743 N N . GLU A 1 478 ? 17.856 -5.301 -30.161 1.00 84.88 478 GLU A N 1
ATOM 3744 C CA . GLU A 1 478 ? 17.606 -4.466 -28.974 1.00 84.88 478 GLU A CA 1
ATOM 3745 C C . GLU A 1 478 ? 16.112 -4.450 -28.607 1.00 84.88 478 GLU A C 1
ATOM 3747 O O . GLU A 1 478 ? 15.769 -4.504 -27.423 1.00 84.88 478 GLU A O 1
ATOM 3752 N N . THR A 1 479 ? 15.235 -4.445 -29.614 1.00 86.81 479 THR A N 1
ATOM 3753 C CA . THR A 1 479 ? 13.772 -4.515 -29.488 1.00 86.81 479 THR A CA 1
ATOM 3754 C C . THR A 1 479 ? 13.347 -5.779 -28.739 1.00 86.81 479 THR A C 1
ATOM 3756 O O . THR A 1 479 ? 12.632 -5.705 -27.742 1.00 86.81 479 THR A O 1
ATOM 3759 N N . ILE A 1 480 ? 13.895 -6.939 -29.111 1.00 87.19 480 ILE A N 1
ATOM 3760 C CA . ILE A 1 480 ? 13.591 -8.234 -28.476 1.00 87.19 480 ILE A CA 1
ATOM 3761 C C . ILE A 1 480 ? 14.184 -8.335 -27.068 1.00 87.19 480 ILE A C 1
ATOM 3763 O O . ILE A 1 480 ? 13.552 -8.884 -26.169 1.00 87.19 480 ILE A O 1
ATOM 3767 N N . GLN A 1 481 ? 15.367 -7.761 -26.823 1.00 88.12 481 GLN A N 1
ATOM 3768 C CA . GLN A 1 481 ? 15.938 -7.689 -25.471 1.00 88.12 481 GLN A CA 1
ATOM 3769 C C . GLN A 1 481 ? 15.129 -6.770 -24.541 1.00 88.12 481 GLN A C 1
ATOM 3771 O O . GLN A 1 481 ? 15.020 -7.037 -23.342 1.00 88.12 481 GLN A O 1
ATOM 3776 N N . LYS A 1 482 ? 14.570 -5.668 -25.057 1.00 87.75 482 LYS A N 1
ATOM 3777 C CA . LYS A 1 482 ? 13.626 -4.815 -24.313 1.00 87.75 482 LYS A CA 1
ATOM 3778 C C . LYS A 1 482 ? 12.316 -5.556 -24.051 1.00 87.75 482 LYS A C 1
ATOM 3780 O O . LYS A 1 482 ? 11.885 -5.595 -22.902 1.00 87.75 482 LYS A O 1
ATOM 3785 N N . LEU A 1 483 ? 11.751 -6.197 -25.073 1.00 90.31 483 LEU A N 1
ATOM 3786 C CA . LEU A 1 483 ? 10.523 -6.982 -24.965 1.00 90.31 483 LEU A CA 1
ATOM 3787 C C . LEU A 1 483 ? 10.660 -8.120 -23.946 1.00 90.31 483 LEU A C 1
ATOM 3789 O O . LEU A 1 483 ? 9.784 -8.277 -23.107 1.00 90.31 483 LEU A O 1
ATOM 3793 N N . GLY A 1 484 ? 11.780 -8.849 -23.945 1.00 89.75 484 GLY A N 1
ATOM 3794 C CA . GLY A 1 484 ? 12.040 -9.918 -22.977 1.00 89.75 484 GLY A CA 1
ATOM 3795 C C . GLY A 1 484 ? 12.067 -9.429 -21.528 1.00 89.75 484 GLY A C 1
ATOM 3796 O O . GLY A 1 484 ? 11.466 -10.053 -20.658 1.00 89.75 484 GLY A O 1
ATOM 3797 N N . ARG A 1 485 ? 12.676 -8.264 -21.266 1.00 91.69 485 ARG A N 1
ATOM 3798 C CA . ARG A 1 485 ? 12.667 -7.657 -19.922 1.00 91.69 485 ARG A CA 1
ATOM 3799 C C . ARG A 1 485 ? 11.261 -7.264 -19.483 1.00 91.69 485 ARG A C 1
ATOM 3801 O O . ARG A 1 485 ? 10.884 -7.548 -18.351 1.00 91.69 485 ARG A O 1
ATOM 3808 N N . LEU A 1 486 ? 10.475 -6.648 -20.368 1.00 92.19 486 LEU A N 1
ATOM 3809 C CA . LEU A 1 486 ? 9.081 -6.329 -20.055 1.00 92.19 486 LEU A CA 1
ATOM 3810 C C . LEU A 1 486 ? 8.247 -7.601 -19.863 1.00 92.19 486 LEU A C 1
ATOM 3812 O O . LEU A 1 486 ? 7.460 -7.657 -18.929 1.00 92.19 486 LEU A O 1
ATOM 3816 N N . ALA A 1 487 ? 8.460 -8.647 -20.663 1.00 91.44 487 ALA A N 1
ATOM 3817 C CA . ALA A 1 487 ? 7.794 -9.939 -20.500 1.00 91.44 487 ALA A CA 1
ATOM 3818 C C . ALA A 1 487 ? 8.109 -10.589 -19.140 1.00 91.44 487 ALA A C 1
ATOM 3820 O O . ALA A 1 487 ? 7.217 -11.156 -18.507 1.00 91.44 487 ALA A O 1
ATOM 3821 N N . ASP A 1 488 ? 9.342 -10.463 -18.641 1.00 91.19 488 ASP A N 1
ATOM 3822 C CA . ASP A 1 488 ? 9.709 -10.920 -17.296 1.00 91.19 488 ASP A CA 1
ATOM 3823 C C . ASP A 1 488 ? 8.990 -10.123 -16.195 1.00 91.19 488 ASP A C 1
ATOM 3825 O O . ASP A 1 488 ? 8.501 -10.717 -15.228 1.00 91.19 488 ASP A O 1
ATOM 3829 N N . VAL A 1 489 ? 8.852 -8.802 -16.364 1.00 92.25 489 VAL A N 1
ATOM 3830 C CA . VAL A 1 489 ? 8.070 -7.943 -15.457 1.00 92.25 489 VAL A CA 1
ATOM 3831 C C . VAL A 1 489 ? 6.589 -8.320 -15.486 1.00 92.25 489 VAL A C 1
ATOM 3833 O O . VAL A 1 489 ? 6.004 -8.520 -14.425 1.00 92.25 489 VAL A O 1
ATOM 3836 N N . LEU A 1 490 ? 5.995 -8.504 -16.670 1.00 93.06 490 LEU A N 1
ATOM 3837 C CA . LEU A 1 490 ? 4.605 -8.946 -16.825 1.00 93.06 490 LEU A CA 1
ATOM 3838 C C . LEU A 1 490 ? 4.383 -10.307 -16.151 1.00 93.06 490 LEU A C 1
ATOM 3840 O O . LEU A 1 490 ? 3.403 -10.492 -15.432 1.00 93.06 490 LEU A O 1
ATOM 3844 N N . ARG A 1 491 ? 5.329 -11.246 -16.290 1.00 92.44 491 ARG A N 1
ATOM 3845 C CA . ARG A 1 491 ? 5.272 -12.550 -15.613 1.00 92.44 491 ARG A CA 1
ATOM 3846 C C . ARG A 1 491 ? 5.308 -12.410 -14.093 1.00 92.44 491 ARG A C 1
ATOM 3848 O O . ARG A 1 491 ? 4.607 -13.141 -13.394 1.00 92.44 491 ARG A O 1
ATOM 3855 N N . ALA A 1 492 ? 6.117 -11.491 -13.573 1.00 91.00 492 ALA A N 1
ATOM 3856 C CA . ALA A 1 492 ? 6.170 -11.201 -12.146 1.00 91.00 492 ALA A CA 1
ATOM 3857 C C . ALA A 1 492 ? 4.871 -10.535 -11.653 1.00 91.00 492 ALA A C 1
ATOM 3859 O O . ALA A 1 492 ? 4.315 -10.979 -10.652 1.00 91.00 492 ALA A O 1
ATOM 3860 N N . GLN A 1 493 ? 4.340 -9.552 -12.388 1.00 91.38 493 GLN A N 1
ATOM 3861 C CA . GLN A 1 493 ? 3.079 -8.858 -12.084 1.00 91.38 493 GLN A CA 1
ATOM 3862 C C . GLN A 1 493 ? 1.855 -9.780 -12.163 1.00 91.38 493 GLN A C 1
ATOM 3864 O O . GLN A 1 493 ? 0.919 -9.629 -11.377 1.00 91.38 493 GLN A O 1
ATOM 3869 N N . ARG A 1 494 ? 1.856 -10.765 -13.066 1.00 89.94 494 ARG A N 1
ATOM 3870 C CA . ARG A 1 494 ? 0.795 -11.776 -13.184 1.00 89.94 494 ARG A CA 1
ATOM 3871 C C . ARG A 1 494 ? 0.738 -12.716 -11.978 1.00 89.94 494 ARG A C 1
ATOM 3873 O O . ARG A 1 494 ? -0.338 -13.152 -11.587 1.00 89.94 494 ARG A O 1
ATOM 3880 N N . ARG A 1 495 ? 1.890 -13.032 -11.375 1.00 89.25 495 ARG A N 1
ATOM 3881 C CA . ARG A 1 495 ? 1.969 -13.872 -10.163 1.00 89.25 495 ARG A CA 1
ATOM 3882 C C . ARG A 1 495 ? 1.452 -13.165 -8.911 1.00 89.25 495 ARG A C 1
ATOM 3884 O O . ARG A 1 495 ? 1.208 -13.833 -7.910 1.00 89.25 495 ARG A O 1
ATOM 3891 N N . LEU A 1 496 ? 1.323 -11.840 -8.953 1.00 86.75 496 LEU A N 1
ATOM 3892 C CA . LEU A 1 496 ? 0.690 -11.078 -7.886 1.00 86.75 496 LEU A CA 1
ATOM 3893 C C . LEU A 1 496 ? -0.826 -11.324 -7.910 1.00 86.75 496 LEU A C 1
ATOM 3895 O O . LEU A 1 496 ? -1.420 -11.447 -8.981 1.00 86.75 496 LEU A O 1
ATOM 3899 N N . GLY A 1 497 ? -1.431 -11.410 -6.724 1.00 82.00 497 GLY A N 1
ATOM 3900 C CA . GLY A 1 497 ? -2.876 -11.565 -6.557 1.00 82.00 497 GLY A CA 1
ATOM 3901 C C . GLY A 1 497 ? -3.616 -10.244 -6.772 1.00 82.00 497 GLY A C 1
ATOM 3902 O O . GLY A 1 497 ? -3.542 -9.632 -7.836 1.00 82.00 497 GLY A O 1
ATOM 3903 N N . ALA A 1 498 ? -4.338 -9.789 -5.748 1.00 80.94 498 ALA A N 1
ATOM 3904 C CA . ALA A 1 498 ? -4.949 -8.466 -5.773 1.00 80.94 498 ALA A CA 1
ATOM 3905 C C . ALA A 1 498 ? -3.865 -7.381 -5.886 1.00 80.94 498 ALA A C 1
ATOM 3907 O O . ALA A 1 498 ? -2.936 -7.352 -5.080 1.00 80.94 498 ALA A O 1
ATOM 3908 N N . LEU A 1 499 ? -4.005 -6.495 -6.873 1.00 84.25 499 LEU A N 1
ATOM 3909 C CA . LEU A 1 499 ? -3.117 -5.353 -7.081 1.00 84.25 499 LEU A CA 1
ATOM 3910 C C . LEU A 1 499 ? -3.702 -4.081 -6.469 1.00 84.25 499 LEU A C 1
ATOM 3912 O O . LEU A 1 499 ? -4.907 -3.844 -6.567 1.00 84.25 499 LEU A O 1
ATOM 3916 N N . SER A 1 500 ? -2.835 -3.229 -5.929 1.00 83.62 500 SER A N 1
ATOM 3917 C CA . SER A 1 500 ? -3.157 -1.831 -5.639 1.00 83.62 500 SER A CA 1
ATOM 3918 C C . SER A 1 500 ? -3.498 -1.044 -6.915 1.00 83.62 500 SER A C 1
ATOM 3920 O O . SER A 1 500 ? -3.144 -1.442 -8.033 1.00 83.62 500 SER A O 1
ATOM 3922 N N . SER A 1 501 ? -4.164 0.107 -6.759 1.00 80.06 501 SER A N 1
ATOM 3923 C CA . SER A 1 501 ? -4.462 1.032 -7.865 1.00 80.06 501 SER A CA 1
ATOM 3924 C C . SER A 1 501 ? -3.205 1.394 -8.660 1.00 80.06 501 SER A C 1
ATOM 3926 O O . SER A 1 501 ? -3.203 1.338 -9.889 1.00 80.06 501 SER A O 1
ATOM 3928 N N . ASP A 1 502 ? -2.117 1.683 -7.949 1.00 80.62 502 ASP A N 1
ATOM 3929 C CA . ASP A 1 502 ? -0.846 2.108 -8.527 1.00 80.62 502 ASP A CA 1
ATOM 3930 C C . ASP A 1 502 ? -0.143 0.959 -9.252 1.00 80.62 502 ASP A C 1
ATOM 3932 O O . ASP A 1 502 ? 0.427 1.147 -10.328 1.00 80.62 502 ASP A O 1
ATOM 3936 N N . ALA A 1 503 ? -0.159 -0.246 -8.672 1.00 85.56 503 ALA A N 1
ATOM 3937 C CA . ALA A 1 503 ? 0.424 -1.422 -9.308 1.00 85.56 503 ALA A CA 1
ATOM 3938 C C . ALA A 1 503 ? -0.342 -1.807 -10.580 1.00 85.56 503 ALA A C 1
ATOM 3940 O O . ALA A 1 503 ? 0.265 -2.230 -11.565 1.00 85.56 503 ALA A O 1
ATOM 3941 N N . ARG A 1 504 ? -1.662 -1.606 -10.591 1.00 86.88 504 ARG A N 1
ATOM 3942 C CA . ARG A 1 504 ? -2.509 -1.822 -11.764 1.00 86.88 504 ARG A CA 1
ATOM 3943 C C . ARG A 1 504 ? -2.226 -0.822 -12.881 1.00 86.88 504 ARG A C 1
ATOM 3945 O O . ARG A 1 504 ? -2.100 -1.237 -14.029 1.00 86.88 504 ARG A O 1
ATOM 3952 N N . GLU A 1 505 ? -2.096 0.464 -12.558 1.00 86.25 505 GLU A N 1
ATOM 3953 C CA . GLU A 1 505 ? -1.726 1.492 -13.537 1.00 86.25 505 GLU A CA 1
ATOM 3954 C C . GLU A 1 505 ? -0.367 1.178 -14.172 1.00 86.25 505 GLU A C 1
ATOM 3956 O O . GLU A 1 505 ? -0.234 1.175 -15.394 1.00 86.25 505 GLU A O 1
ATOM 3961 N N . ARG A 1 506 ? 0.627 0.800 -13.359 1.00 86.69 506 ARG A N 1
ATOM 3962 C CA . ARG A 1 506 ? 1.932 0.355 -13.872 1.00 86.69 506 ARG A CA 1
ATOM 3963 C C . ARG A 1 506 ? 1.814 -0.887 -14.741 1.00 86.69 506 ARG A C 1
ATOM 3965 O O . ARG A 1 506 ? 2.471 -0.961 -15.769 1.00 86.69 506 ARG A O 1
ATOM 3972 N N . TYR A 1 507 ? 1.000 -1.863 -14.347 1.00 92.00 507 TYR A N 1
ATOM 3973 C CA . TYR A 1 507 ? 0.802 -3.069 -15.147 1.00 92.00 507 TYR A CA 1
ATOM 3974 C C . TYR A 1 507 ? 0.199 -2.731 -16.521 1.00 92.00 507 TYR A C 1
ATOM 3976 O O . TYR A 1 507 ? 0.660 -3.266 -17.526 1.00 92.00 507 TYR A O 1
ATOM 3984 N N . LEU A 1 508 ? -0.746 -1.783 -16.596 1.00 91.50 508 LEU A N 1
ATOM 3985 C CA . LEU A 1 508 ? -1.262 -1.262 -17.871 1.00 91.50 508 LEU A CA 1
ATOM 3986 C C . LEU A 1 508 ? -0.165 -0.579 -18.698 1.00 91.50 508 LEU A C 1
ATOM 3988 O O . LEU A 1 508 ? -0.010 -0.904 -19.871 1.00 91.50 508 LEU A O 1
ATOM 3992 N N . GLN A 1 509 ? 0.632 0.301 -18.089 1.00 90.69 509 GLN A N 1
ATOM 3993 C CA . GLN A 1 509 ? 1.735 0.986 -18.775 1.00 90.69 509 GLN A CA 1
ATOM 3994 C C . GLN A 1 509 ? 2.783 -0.001 -19.318 1.00 90.69 509 GLN A C 1
ATOM 3996 O O . GLN A 1 509 ? 3.247 0.135 -20.455 1.00 90.69 509 GLN A O 1
ATOM 4001 N N . THR A 1 510 ? 3.142 -1.024 -18.534 1.00 92.94 510 THR A N 1
ATOM 4002 C CA . THR A 1 510 ? 4.056 -2.095 -18.957 1.00 92.94 510 THR A CA 1
ATOM 4003 C C . THR A 1 510 ? 3.461 -2.898 -20.112 1.00 92.94 510 THR A C 1
ATOM 4005 O O . THR A 1 510 ? 4.182 -3.204 -21.061 1.00 92.94 510 THR A O 1
ATOM 4008 N N . LEU A 1 511 ? 2.160 -3.211 -20.068 1.00 94.19 511 LEU A N 1
ATOM 4009 C CA . LEU A 1 511 ? 1.460 -3.902 -21.154 1.00 94.19 511 LEU A CA 1
ATOM 4010 C C . LEU A 1 511 ? 1.483 -3.089 -22.448 1.00 94.19 511 LEU A C 1
ATOM 4012 O O . LEU A 1 511 ? 1.895 -3.614 -23.474 1.00 94.19 511 LEU A O 1
ATOM 4016 N N . GLU A 1 512 ? 1.096 -1.816 -22.401 1.00 94.44 512 GLU A N 1
ATOM 4017 C CA . GLU A 1 512 ? 1.073 -0.938 -23.578 1.00 94.44 512 GLU A CA 1
ATOM 4018 C C . GLU A 1 512 ? 2.469 -0.779 -24.194 1.00 94.44 512 GLU A C 1
ATOM 4020 O O . GLU A 1 512 ? 2.645 -0.896 -25.408 1.00 94.44 512 GLU A O 1
ATOM 4025 N N . SER A 1 513 ? 3.487 -0.599 -23.348 1.00 91.31 513 SER A N 1
ATOM 4026 C CA . SER A 1 513 ? 4.883 -0.517 -23.792 1.00 91.31 513 SER A CA 1
ATOM 4027 C C . SER A 1 513 ? 5.359 -1.822 -24.440 1.00 91.31 513 SER A C 1
ATOM 4029 O O . SER A 1 513 ? 6.078 -1.802 -25.441 1.00 91.31 513 SER A O 1
ATOM 4031 N N . ALA A 1 514 ? 4.964 -2.968 -23.881 1.00 93.31 514 ALA A N 1
ATOM 4032 C CA . ALA A 1 514 ? 5.327 -4.274 -24.412 1.00 93.31 514 ALA A CA 1
ATOM 4033 C C . ALA A 1 514 ? 4.579 -4.602 -25.712 1.00 93.31 514 ALA A C 1
ATOM 4035 O O . ALA A 1 514 ? 5.180 -5.176 -26.613 1.00 93.31 514 ALA A O 1
ATOM 4036 N N . GLU A 1 515 ? 3.314 -4.202 -25.855 1.00 94.31 515 GLU A N 1
ATOM 4037 C CA . GLU A 1 515 ? 2.545 -4.350 -27.097 1.00 94.31 515 GLU A CA 1
ATOM 4038 C C . GLU A 1 515 ? 3.155 -3.532 -28.238 1.00 94.31 515 GLU A C 1
ATOM 4040 O O . GLU A 1 515 ? 3.341 -4.064 -29.332 1.00 94.31 515 GLU A O 1
ATOM 4045 N N . ALA A 1 516 ? 3.561 -2.287 -27.971 1.00 93.06 516 ALA A N 1
ATOM 4046 C CA . ALA A 1 516 ? 4.249 -1.460 -28.959 1.00 93.06 516 ALA A CA 1
ATOM 4047 C C . ALA A 1 516 ? 5.563 -2.109 -29.437 1.00 93.06 516 ALA A C 1
ATOM 4049 O O . ALA A 1 516 ? 5.803 -2.225 -30.640 1.00 93.06 516 ALA A O 1
ATOM 4050 N N . LEU A 1 517 ? 6.389 -2.600 -28.503 1.00 91.44 517 LEU A N 1
ATOM 4051 C CA . LEU A 1 517 ? 7.643 -3.292 -28.831 1.00 91.44 517 LEU A CA 1
ATOM 4052 C C . LEU A 1 517 ? 7.419 -4.643 -29.511 1.00 91.44 517 LEU A C 1
ATOM 4054 O O . LEU A 1 517 ? 8.241 -5.075 -30.316 1.00 91.44 517 LEU A O 1
ATOM 4058 N N . ARG A 1 518 ? 6.324 -5.329 -29.192 1.00 91.94 518 ARG A N 1
ATOM 4059 C CA . ARG A 1 518 ? 5.942 -6.579 -29.841 1.00 91.94 518 ARG A CA 1
ATOM 4060 C C . ARG A 1 518 ? 5.573 -6.348 -31.300 1.00 91.94 518 ARG A C 1
ATOM 4062 O O . ARG A 1 518 ? 5.992 -7.124 -32.152 1.00 91.94 518 ARG A O 1
ATOM 4069 N N . ASP A 1 519 ? 4.814 -5.298 -31.595 1.00 90.69 519 ASP A N 1
ATOM 4070 C CA . ASP A 1 519 ? 4.431 -4.969 -32.969 1.00 90.69 519 ASP A CA 1
ATOM 4071 C C . ASP A 1 519 ? 5.661 -4.584 -33.811 1.00 90.69 519 ASP A C 1
ATOM 4073 O O . ASP A 1 519 ? 5.776 -5.000 -34.969 1.00 90.69 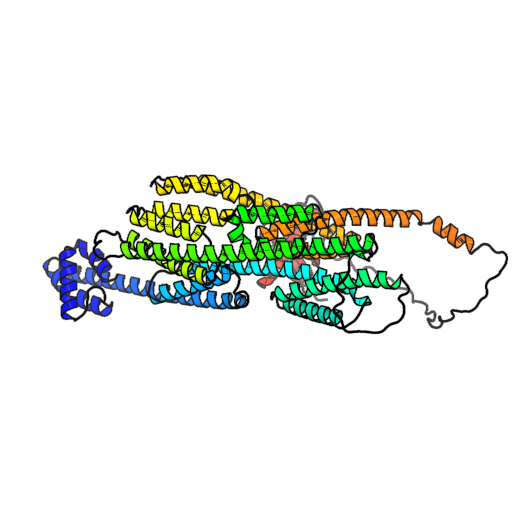519 ASP A O 1
ATOM 4077 N N . GLU A 1 520 ? 6.620 -3.876 -33.207 1.00 91.06 520 GLU A N 1
ATOM 4078 C CA . GLU A 1 520 ? 7.930 -3.594 -33.804 1.00 91.06 520 GLU A CA 1
ATOM 4079 C C . GLU A 1 520 ? 8.739 -4.882 -34.030 1.00 91.06 520 GLU A C 1
ATOM 4081 O O . GLU A 1 520 ? 9.173 -5.146 -35.153 1.00 91.06 520 GLU A O 1
ATOM 4086 N N . ALA A 1 521 ? 8.856 -5.751 -33.021 1.00 89.06 521 ALA A N 1
ATOM 4087 C CA . ALA A 1 521 ? 9.551 -7.035 -33.136 1.00 89.06 521 ALA A CA 1
ATOM 4088 C C . ALA A 1 521 ? 8.920 -7.950 -34.202 1.00 89.06 521 ALA A C 1
ATOM 4090 O O . ALA A 1 521 ? 9.630 -8.607 -34.963 1.00 89.06 521 ALA A O 1
ATOM 4091 N N . ALA A 1 522 ? 7.591 -7.955 -34.322 1.00 88.19 522 ALA A N 1
ATOM 4092 C CA . ALA A 1 522 ? 6.876 -8.698 -35.354 1.00 88.19 522 ALA A CA 1
ATOM 4093 C C . ALA A 1 522 ? 7.123 -8.127 -36.762 1.00 88.19 522 ALA A C 1
ATOM 4095 O O . ALA A 1 522 ? 7.106 -8.865 -37.752 1.00 88.19 522 ALA A O 1
ATOM 4096 N N . ALA A 1 523 ? 7.326 -6.813 -36.892 1.00 88.62 523 ALA A N 1
ATOM 4097 C CA . ALA A 1 523 ? 7.737 -6.195 -38.150 1.00 88.62 523 ALA A CA 1
ATOM 4098 C C . ALA A 1 523 ? 9.191 -6.553 -38.499 1.00 88.62 523 ALA A C 1
ATOM 4100 O O . ALA A 1 523 ? 9.452 -6.967 -39.629 1.00 88.62 523 ALA A O 1
ATOM 4101 N N . GLU A 1 524 ? 10.108 -6.484 -37.529 1.00 86.75 524 GLU A N 1
ATOM 4102 C CA . GLU A 1 524 ? 11.510 -6.889 -37.692 1.00 86.75 524 GLU A CA 1
ATOM 4103 C C . GLU A 1 524 ? 11.636 -8.371 -38.073 1.00 86.75 524 GLU A C 1
ATOM 4105 O O . GLU A 1 524 ? 12.367 -8.711 -39.002 1.00 86.75 524 GLU A O 1
ATOM 4110 N N . PHE A 1 525 ? 10.883 -9.261 -37.418 1.00 84.94 525 PHE A N 1
ATOM 4111 C CA . PHE A 1 525 ? 10.886 -10.694 -37.719 1.00 84.94 525 PHE A CA 1
ATOM 4112 C C . PHE A 1 525 ? 10.353 -10.995 -39.118 1.00 84.94 525 PHE A C 1
ATOM 4114 O O . PHE A 1 525 ? 10.953 -11.786 -39.850 1.00 84.94 525 PHE A O 1
ATOM 4121 N N . ARG A 1 526 ? 9.271 -10.327 -39.538 1.00 86.00 526 ARG A N 1
ATOM 4122 C CA . ARG A 1 526 ? 8.765 -10.442 -40.913 1.00 86.00 526 ARG A CA 1
ATOM 4123 C C . ARG A 1 526 ? 9.786 -9.944 -41.929 1.00 86.00 526 ARG A C 1
ATOM 4125 O O . ARG A 1 526 ? 10.060 -10.665 -42.882 1.00 86.00 526 ARG A O 1
ATOM 4132 N N . ALA A 1 527 ? 10.405 -8.789 -41.691 1.00 86.00 527 ALA A N 1
ATOM 4133 C CA . ALA A 1 527 ? 11.452 -8.262 -42.560 1.00 86.00 527 ALA A CA 1
ATOM 4134 C C . ALA A 1 527 ? 12.658 -9.216 -42.642 1.00 86.00 527 ALA A C 1
ATOM 4136 O O . ALA A 1 527 ? 13.139 -9.515 -43.733 1.00 86.00 527 ALA A O 1
ATOM 4137 N N . ALA A 1 528 ? 13.114 -9.768 -41.515 1.00 83.56 528 ALA A N 1
ATOM 4138 C CA . ALA A 1 528 ? 14.205 -10.740 -41.478 1.00 83.56 528 ALA A CA 1
ATOM 4139 C C . ALA A 1 528 ? 13.859 -12.031 -42.240 1.00 83.56 528 ALA A C 1
ATOM 4141 O O . ALA A 1 528 ? 14.708 -12.582 -42.949 1.00 83.56 528 ALA A O 1
ATOM 4142 N N . ARG A 1 529 ? 12.607 -12.498 -42.139 1.00 82.25 529 ARG A N 1
ATOM 4143 C CA . ARG A 1 529 ? 12.097 -13.663 -42.873 1.00 82.25 529 ARG A CA 1
ATOM 4144 C C . ARG A 1 529 ? 11.974 -13.397 -44.372 1.00 82.25 529 ARG A C 1
ATOM 4146 O O . ARG A 1 529 ? 12.322 -14.258 -45.173 1.00 82.25 529 ARG A O 1
ATOM 4153 N N . GLU A 1 530 ? 11.518 -12.211 -44.760 1.00 85.25 530 GLU A N 1
ATOM 4154 C CA . GLU A 1 530 ? 11.469 -11.782 -46.159 1.00 85.25 530 GLU A CA 1
ATOM 4155 C C . GLU A 1 530 ? 12.875 -11.714 -46.753 1.00 85.25 530 GLU A C 1
ATOM 4157 O O . GLU A 1 530 ? 13.112 -12.292 -47.810 1.00 85.25 530 GLU A O 1
ATOM 4162 N N . VAL A 1 531 ? 13.830 -11.122 -46.032 1.00 81.12 531 VAL A N 1
ATOM 4163 C CA . VAL A 1 531 ? 15.246 -11.080 -46.415 1.00 81.12 531 VAL A CA 1
ATOM 4164 C C . VAL A 1 531 ? 15.809 -12.493 -46.579 1.00 81.12 531 VAL A C 1
ATOM 4166 O O . VAL A 1 531 ? 16.348 -12.816 -47.633 1.00 81.12 531 VAL A O 1
ATOM 4169 N N . THR A 1 532 ? 15.634 -13.377 -45.595 1.00 77.38 532 THR A N 1
ATOM 4170 C CA . THR A 1 532 ? 16.100 -14.773 -45.714 1.00 77.38 532 THR A CA 1
ATOM 4171 C C . THR A 1 532 ? 15.403 -15.538 -46.839 1.00 77.38 532 THR A C 1
ATOM 4173 O O . THR A 1 532 ? 16.051 -16.346 -47.499 1.00 77.38 532 THR A O 1
ATOM 4176 N N . SER A 1 533 ? 14.127 -15.260 -47.120 1.00 79.62 533 SER A N 1
ATOM 4177 C CA . SER A 1 533 ? 13.414 -15.857 -48.256 1.00 79.62 533 SER A CA 1
ATOM 4178 C C . SER A 1 533 ? 13.880 -15.312 -49.612 1.00 79.62 533 SER A C 1
ATOM 4180 O O . SER A 1 533 ? 14.003 -16.083 -50.558 1.00 79.62 533 SER A O 1
ATOM 4182 N N . ALA A 1 534 ? 14.218 -14.021 -49.698 1.00 69.38 534 ALA A N 1
ATOM 4183 C CA . ALA A 1 534 ? 14.748 -13.373 -50.897 1.00 69.38 534 ALA A CA 1
ATOM 4184 C C . ALA A 1 534 ? 16.203 -13.785 -51.186 1.00 69.38 534 ALA A C 1
ATOM 4186 O O . ALA A 1 534 ? 16.613 -13.839 -52.342 1.00 69.38 534 ALA A O 1
ATOM 4187 N N . PHE A 1 535 ? 16.971 -14.124 -50.146 1.00 63.16 535 PHE A N 1
ATOM 4188 C CA . PHE A 1 535 ? 18.295 -14.743 -50.263 1.00 63.16 535 PHE A CA 1
ATOM 4189 C C . PHE A 1 535 ? 18.241 -16.280 -50.418 1.00 63.16 535 PHE A C 1
ATOM 4191 O O . PHE A 1 535 ? 19.283 -16.922 -50.566 1.00 63.16 535 PHE A O 1
ATOM 4198 N N . GLY A 1 536 ? 17.047 -16.882 -50.412 1.00 57.28 536 GLY A N 1
ATOM 4199 C CA . GLY A 1 536 ? 16.834 -18.323 -50.530 1.00 57.28 536 GLY A CA 1
ATOM 4200 C C . GLY A 1 536 ? 16.960 -18.845 -51.967 1.00 57.28 536 GLY A C 1
ATOM 4201 O O . GLY A 1 536 ? 16.304 -18.353 -52.879 1.00 57.28 536 GLY A O 1
ATOM 4202 N N . ALA A 1 537 ? 17.787 -19.884 -52.133 1.00 53.28 537 ALA A N 1
ATOM 4203 C CA . ALA A 1 537 ? 18.119 -20.629 -53.358 1.00 53.28 537 ALA A CA 1
ATOM 4204 C C . ALA A 1 537 ? 18.798 -19.834 -54.496 1.00 53.28 537 ALA A C 1
ATOM 4206 O O . ALA A 1 537 ? 19.946 -20.142 -54.813 1.00 53.28 537 ALA A O 1
ATOM 4207 N N . ASP A 1 538 ? 18.176 -18.802 -55.067 1.00 54.62 538 ASP A N 1
ATOM 4208 C CA . ASP A 1 538 ? 18.673 -18.177 -56.310 1.00 54.62 538 ASP A CA 1
ATOM 4209 C C . ASP A 1 538 ? 19.883 -17.247 -56.094 1.00 54.62 538 ASP A C 1
ATOM 4211 O O . ASP A 1 538 ? 20.813 -17.214 -56.904 1.00 54.62 538 ASP A O 1
ATOM 4215 N N . ALA A 1 539 ? 19.938 -16.523 -54.971 1.00 56.31 539 ALA A N 1
ATOM 4216 C CA . ALA A 1 539 ? 21.049 -15.611 -54.675 1.00 56.31 539 ALA A CA 1
ATOM 4217 C C . ALA A 1 539 ? 22.329 -16.353 -54.246 1.00 56.31 539 ALA A C 1
ATOM 4219 O O . ALA A 1 539 ? 23.436 -15.925 -54.573 1.00 56.31 539 ALA A O 1
ATOM 4220 N N . LEU A 1 540 ? 22.187 -17.490 -53.556 1.00 48.19 540 LEU A N 1
ATOM 4221 C CA . LEU A 1 540 ? 23.315 -18.340 -53.161 1.00 48.19 540 LEU A CA 1
ATOM 4222 C C . LEU A 1 540 ? 23.874 -19.136 -54.348 1.00 48.19 540 LEU A C 1
ATOM 4224 O O . LEU A 1 540 ? 25.084 -19.326 -54.414 1.00 48.19 540 LEU A O 1
ATOM 4228 N N . GLN A 1 541 ? 23.043 -19.525 -55.322 1.00 52.94 541 GLN A N 1
ATOM 4229 C CA . GLN A 1 541 ? 23.512 -20.121 -56.580 1.00 52.94 541 GLN A CA 1
ATOM 4230 C C . GLN A 1 541 ? 24.232 -19.099 -57.472 1.00 52.94 541 GLN A C 1
ATOM 4232 O O . GLN A 1 541 ? 25.213 -19.447 -58.122 1.00 52.94 541 GLN A O 1
ATOM 4237 N N . GLY A 1 542 ? 23.812 -17.830 -57.451 1.00 54.50 542 GLY A N 1
ATOM 4238 C CA . GLY A 1 542 ? 24.523 -16.734 -58.115 1.00 54.50 542 GLY A CA 1
ATOM 4239 C C . GLY A 1 542 ? 25.866 -16.388 -57.461 1.00 54.50 542 GLY A C 1
ATOM 4240 O O . GLY A 1 542 ? 26.830 -16.116 -58.166 1.00 54.50 542 GLY A O 1
ATOM 4241 N N . LEU A 1 543 ? 25.964 -16.446 -56.127 1.00 53.28 543 LEU A N 1
ATOM 4242 C CA . LEU A 1 543 ? 27.218 -16.190 -55.403 1.00 53.28 543 LEU A CA 1
ATOM 4243 C C . LEU A 1 543 ? 28.192 -17.377 -55.452 1.00 53.28 543 LEU A C 1
ATOM 4245 O O . LEU A 1 543 ? 29.394 -17.154 -55.543 1.00 53.28 543 LEU A O 1
ATOM 4249 N N . LEU A 1 544 ? 27.700 -18.621 -55.454 1.00 50.69 544 LEU A N 1
ATOM 4250 C CA . LEU A 1 544 ? 28.523 -19.828 -55.635 1.00 50.69 544 LEU A CA 1
ATOM 4251 C C . LEU A 1 544 ? 28.881 -20.084 -57.109 1.00 50.69 544 LEU A C 1
ATOM 4253 O O . LEU A 1 544 ? 29.975 -20.560 -57.390 1.00 50.69 544 LEU A O 1
ATOM 4257 N N . GLY A 1 545 ? 28.029 -19.690 -58.060 1.00 49.66 545 GLY A N 1
ATOM 4258 C CA . GLY A 1 545 ? 28.313 -19.777 -59.499 1.00 49.66 545 GLY A CA 1
ATOM 4259 C C . GLY A 1 545 ? 29.378 -18.789 -59.993 1.00 49.66 545 GLY A C 1
ATOM 4260 O O . GLY A 1 545 ? 29.976 -19.007 -61.045 1.00 49.66 545 GLY A O 1
ATOM 4261 N N . VAL A 1 546 ? 29.672 -17.734 -59.223 1.00 53.22 546 VAL A N 1
ATOM 4262 C CA . VAL A 1 546 ? 30.802 -16.821 -59.485 1.00 53.22 546 VAL A CA 1
ATOM 4263 C C . VAL A 1 546 ? 32.149 -17.457 -59.106 1.00 53.22 546 VAL A C 1
ATOM 4265 O O . VAL A 1 546 ? 33.179 -17.033 -59.625 1.00 53.22 546 VAL A O 1
ATOM 4268 N N . PHE A 1 547 ? 32.161 -18.506 -58.274 1.00 49.09 547 PHE A N 1
ATOM 4269 C CA . PHE A 1 547 ? 33.386 -19.229 -57.907 1.00 49.09 547 PHE A CA 1
ATOM 4270 C C . PHE A 1 547 ? 33.666 -20.480 -58.759 1.00 49.09 547 PHE A C 1
ATOM 4272 O O . PHE A 1 547 ? 34.790 -20.967 -58.719 1.00 49.09 547 PHE A O 1
ATOM 4279 N N . ASP A 1 548 ? 32.708 -20.942 -59.573 1.00 46.12 548 ASP A N 1
ATOM 4280 C CA . ASP A 1 548 ? 32.864 -22.110 -60.466 1.00 46.12 548 ASP A CA 1
ATOM 4281 C C . ASP A 1 548 ? 33.079 -21.742 -61.950 1.00 46.12 548 ASP A C 1
ATOM 4283 O O . ASP A 1 548 ? 33.019 -22.591 -62.839 1.00 46.12 548 ASP A O 1
ATOM 4287 N N . SER A 1 549 ? 33.368 -20.473 -62.249 1.00 39.50 549 SER A N 1
ATOM 4288 C CA . SER A 1 549 ? 33.804 -20.067 -63.589 1.00 39.50 549 SER A CA 1
ATOM 4289 C C . SER A 1 549 ? 35.325 -20.191 -63.700 1.00 39.50 549 SER A C 1
ATOM 4291 O O . SER A 1 549 ? 36.069 -19.295 -63.301 1.00 39.50 549 SER A O 1
ATOM 4293 N N . GLU A 1 550 ? 35.789 -21.319 -64.237 1.00 46.56 550 GLU A N 1
ATOM 4294 C CA . GLU A 1 550 ? 37.161 -21.502 -64.706 1.00 46.56 550 GLU A CA 1
ATOM 4295 C C . GLU A 1 550 ? 37.517 -20.427 -65.747 1.00 46.56 550 GLU A C 1
ATOM 4297 O O . GLU A 1 550 ? 37.142 -20.549 -66.907 1.00 46.56 550 GLU A O 1
ATOM 4302 N N . GLU A 1 551 ? 38.253 -19.386 -65.346 1.00 39.75 551 GLU A N 1
ATOM 4303 C CA . GLU A 1 551 ? 39.308 -18.759 -66.157 1.00 39.75 551 GLU A CA 1
ATOM 4304 C C . GLU A 1 551 ? 40.091 -17.702 -65.348 1.00 39.75 551 GLU A C 1
ATOM 4306 O O . GLU A 1 551 ? 39.577 -16.649 -64.985 1.00 39.75 551 GLU A O 1
ATOM 4311 N N . GLY A 1 552 ? 41.387 -17.961 -65.127 1.00 36.50 552 GLY A N 1
ATOM 4312 C CA . GLY A 1 552 ? 42.398 -16.916 -64.908 1.00 36.50 552 GLY A CA 1
ATOM 4313 C C . GLY A 1 552 ? 42.660 -16.489 -63.461 1.00 36.50 552 GLY A C 1
ATOM 4314 O O . GLY A 1 552 ? 42.087 -15.528 -62.960 1.00 36.50 552 GLY A O 1
ATOM 4315 N N . GLY A 1 553 ? 43.618 -17.156 -62.812 1.00 44.84 553 GLY A N 1
ATOM 4316 C CA . GLY A 1 553 ? 44.061 -16.832 -61.457 1.00 44.84 553 GLY A CA 1
ATOM 4317 C C . GLY A 1 553 ? 44.684 -15.444 -61.297 1.00 44.84 553 GLY A C 1
ATOM 4318 O O . GLY A 1 553 ? 45.388 -14.957 -62.181 1.00 44.84 553 GLY A O 1
ATOM 4319 N N . LEU A 1 554 ? 44.467 -14.839 -60.122 1.00 42.12 554 LEU A N 1
ATOM 4320 C CA . LEU A 1 554 ? 45.241 -13.677 -59.677 1.00 42.12 554 LEU A CA 1
ATOM 4321 C C . LEU A 1 554 ? 45.131 -13.322 -58.187 1.00 42.12 554 LEU A C 1
ATOM 4323 O O . LEU A 1 554 ? 45.372 -12.171 -57.872 1.00 42.12 554 LEU A O 1
ATOM 4327 N N . PHE A 1 555 ? 44.869 -14.243 -57.250 1.00 35.47 555 PHE A N 1
ATOM 4328 C CA . PHE A 1 555 ? 45.258 -13.992 -55.849 1.00 35.47 555 PHE A CA 1
ATOM 4329 C C . PHE A 1 555 ? 45.714 -15.260 -55.128 1.00 35.47 555 PHE A C 1
ATOM 4331 O O . PHE A 1 555 ? 45.150 -16.340 -55.278 1.00 35.47 555 PHE A O 1
ATOM 4338 N N . GLY A 1 556 ? 46.834 -15.096 -54.429 1.00 33.03 556 GLY A N 1
ATOM 4339 C CA . GLY A 1 556 ? 47.724 -16.147 -53.977 1.00 33.03 556 GLY A CA 1
ATOM 4340 C C . GLY A 1 556 ? 47.187 -16.952 -52.806 1.00 33.03 556 GLY A C 1
ATOM 4341 O O . GLY A 1 556 ? 46.653 -16.431 -51.833 1.00 33.03 556 GLY A O 1
ATOM 4342 N N . SER A 1 557 ? 47.440 -18.247 -52.913 1.00 36.88 557 SER A N 1
ATOM 4343 C CA . SER A 1 557 ? 47.520 -19.199 -51.823 1.00 36.88 557 SER A CA 1
ATOM 4344 C C . SER A 1 557 ? 48.473 -18.729 -50.720 1.00 36.88 557 SER A C 1
ATOM 4346 O O . SER A 1 557 ? 49.605 -18.339 -51.019 1.00 36.88 557 SER A O 1
ATOM 4348 N N . SER A 1 558 ? 48.025 -18.915 -49.476 1.00 42.66 558 SER A N 1
ATOM 4349 C CA . SER A 1 558 ? 48.756 -18.892 -48.199 1.00 42.66 558 SER A CA 1
ATOM 4350 C C . SER A 1 558 ? 48.297 -17.753 -47.301 1.00 42.66 558 SER A C 1
ATOM 4352 O O . SER A 1 558 ? 48.742 -16.625 -47.489 1.00 42.66 558 SER A O 1
ATOM 4354 N N . LEU A 1 559 ? 47.426 -18.067 -46.327 1.00 40.25 559 LEU A N 1
ATOM 4355 C CA . LEU A 1 559 ? 47.544 -17.511 -44.970 1.00 40.25 559 LEU A CA 1
ATOM 4356 C C . LEU A 1 559 ? 46.595 -18.058 -43.887 1.00 40.25 559 LEU A C 1
ATOM 4358 O O . LEU A 1 559 ? 46.624 -17.499 -42.804 1.00 40.25 559 LEU A O 1
ATOM 4362 N N . PHE A 1 560 ? 45.832 -19.143 -44.074 1.00 33.22 560 PHE A N 1
ATOM 4363 C CA . PHE A 1 560 ? 45.197 -19.824 -42.928 1.00 33.22 560 PHE A CA 1
ATOM 4364 C C . PHE A 1 560 ? 45.168 -21.340 -43.120 1.00 33.22 560 PHE A C 1
ATOM 4366 O O . PHE A 1 560 ? 44.182 -21.923 -43.556 1.00 33.22 560 PHE A O 1
ATOM 4373 N N . ASP A 1 561 ? 46.303 -21.952 -42.793 1.00 30.16 561 ASP A N 1
ATOM 4374 C CA . ASP A 1 561 ? 46.432 -23.370 -42.481 1.00 30.16 561 ASP A CA 1
ATOM 4375 C C . ASP A 1 561 ? 46.315 -23.533 -40.959 1.00 30.16 561 ASP A C 1
ATOM 4377 O O . ASP A 1 561 ? 47.205 -23.109 -40.219 1.00 30.16 561 ASP A O 1
ATOM 4381 N N . SER A 1 562 ? 45.182 -24.054 -40.480 1.00 33.22 562 SER A N 1
ATOM 4382 C CA . SER A 1 562 ? 45.079 -24.769 -39.194 1.00 33.22 562 SER A CA 1
ATOM 4383 C C . SER A 1 562 ? 43.811 -25.634 -39.181 1.00 33.22 562 SER A C 1
ATOM 4385 O O . SER A 1 562 ? 42.856 -25.372 -38.453 1.00 33.22 562 SER A O 1
ATOM 4387 N N . ALA A 1 563 ? 43.787 -26.674 -40.009 1.00 31.44 563 ALA A N 1
ATOM 4388 C CA . ALA A 1 563 ? 42.841 -27.771 -39.849 1.00 31.44 563 ALA A CA 1
ATOM 4389 C C . ALA A 1 563 ? 43.557 -29.081 -40.165 1.00 31.44 563 ALA A C 1
ATOM 4391 O O . ALA A 1 563 ? 43.476 -29.596 -41.273 1.00 31.44 563 ALA A O 1
ATOM 4392 N N . ASP A 1 564 ? 44.251 -29.606 -39.160 1.00 32.03 564 ASP A N 1
ATOM 4393 C CA . ASP A 1 564 ? 44.664 -30.999 -39.142 1.00 32.03 564 ASP A CA 1
ATOM 4394 C C . ASP A 1 564 ? 44.196 -31.621 -37.824 1.00 32.03 564 ASP A C 1
ATOM 4396 O O . ASP A 1 564 ? 44.342 -31.021 -36.756 1.00 32.03 564 ASP A O 1
ATOM 4400 N N . LEU A 1 565 ? 43.661 -32.841 -37.939 1.00 34.47 565 LEU A N 1
ATOM 4401 C CA . LEU A 1 565 ? 43.147 -33.748 -36.899 1.00 34.47 565 LEU A CA 1
ATOM 4402 C C . LEU A 1 565 ? 41.636 -33.706 -36.592 1.00 34.47 565 LEU A C 1
ATOM 4404 O O . LEU A 1 565 ? 41.229 -33.527 -35.447 1.00 34.47 565 LEU A O 1
ATOM 4408 N N . VAL A 1 566 ? 40.808 -34.097 -37.567 1.00 35.12 566 VAL A N 1
ATOM 4409 C CA . VAL A 1 566 ? 39.766 -35.103 -37.280 1.00 35.12 566 VAL A CA 1
ATOM 4410 C C . VAL A 1 566 ? 39.885 -36.213 -38.314 1.00 35.12 566 VAL A C 1
ATOM 4412 O O . VAL A 1 566 ? 39.555 -36.047 -39.484 1.00 35.12 566 VAL A O 1
ATOM 4415 N N . ALA A 1 567 ? 40.432 -37.336 -37.857 1.00 34.25 567 ALA A N 1
ATOM 4416 C CA . ALA A 1 567 ? 40.534 -38.561 -38.619 1.00 34.25 567 ALA A CA 1
ATOM 4417 C C . ALA A 1 567 ? 39.143 -39.156 -38.865 1.00 34.25 567 ALA A C 1
ATOM 4419 O O . ALA A 1 567 ? 38.331 -39.305 -37.951 1.00 34.25 567 ALA A O 1
ATOM 4420 N N . ASP A 1 568 ? 38.941 -39.514 -40.122 1.00 35.28 568 ASP A N 1
ATOM 4421 C CA . ASP A 1 568 ? 37.872 -40.326 -40.676 1.00 35.28 568 ASP A CA 1
ATOM 4422 C C . ASP A 1 568 ? 37.793 -41.682 -39.941 1.00 35.28 568 ASP A C 1
ATOM 4424 O O . ASP A 1 568 ? 38.731 -42.484 -39.976 1.00 35.28 568 ASP A O 1
ATOM 4428 N N . VAL A 1 569 ? 36.689 -41.931 -39.230 1.00 35.38 569 VAL A N 1
ATOM 4429 C CA . VAL A 1 569 ? 36.356 -43.240 -38.644 1.00 35.38 569 VAL A CA 1
ATOM 4430 C C . VAL A 1 569 ? 35.003 -43.670 -39.217 1.00 35.38 569 VAL A C 1
ATOM 4432 O O . VAL A 1 569 ? 34.005 -42.989 -38.974 1.00 35.38 569 VAL A O 1
ATOM 4435 N N . PRO A 1 570 ? 34.921 -44.793 -39.956 1.00 37.25 570 PRO A N 1
ATOM 4436 C CA . PRO A 1 570 ? 33.665 -45.252 -40.534 1.00 37.25 570 PRO A CA 1
ATOM 4437 C C . PRO A 1 570 ? 32.717 -45.762 -39.440 1.00 37.25 570 PRO A C 1
ATOM 4439 O O . PRO A 1 570 ? 33.074 -46.622 -38.631 1.00 37.25 570 PRO A O 1
ATOM 4442 N N . ALA A 1 571 ? 31.489 -45.239 -39.427 1.00 36.62 571 ALA A N 1
ATOM 4443 C CA . ALA A 1 571 ? 30.427 -45.673 -38.525 1.00 36.62 571 ALA A CA 1
ATOM 4444 C C . ALA A 1 571 ? 29.967 -47.118 -38.844 1.00 36.62 571 ALA A C 1
ATOM 4446 O O . ALA A 1 571 ? 29.823 -47.468 -40.019 1.00 36.62 571 ALA A O 1
ATOM 4447 N N . PRO A 1 572 ? 29.706 -47.970 -37.833 1.00 38.81 572 PRO A N 1
ATOM 4448 C CA . PRO A 1 572 ? 29.180 -49.316 -38.045 1.00 38.81 572 PRO A CA 1
ATOM 4449 C C . PRO A 1 572 ? 27.681 -49.281 -38.406 1.00 38.81 572 PRO A C 1
ATOM 4451 O O . PRO A 1 572 ? 26.970 -48.360 -37.997 1.00 38.81 572 PRO A O 1
ATOM 4454 N N . PRO A 1 573 ? 27.162 -50.283 -39.143 1.00 37.72 573 PRO A N 1
ATOM 4455 C CA . PRO A 1 573 ? 25.756 -50.319 -39.531 1.00 37.72 573 PRO A CA 1
ATOM 4456 C C . PRO A 1 573 ? 24.851 -50.553 -38.313 1.00 37.72 573 PRO A C 1
ATOM 4458 O O . PRO A 1 573 ? 25.045 -51.493 -37.541 1.00 37.72 573 PRO A O 1
ATOM 4461 N N . LEU A 1 574 ? 23.834 -49.703 -38.167 1.00 35.09 574 LEU A N 1
ATOM 4462 C CA . LEU A 1 574 ? 22.762 -49.855 -37.186 1.00 35.09 574 LEU A CA 1
ATOM 4463 C C . LEU A 1 574 ? 21.878 -51.053 -37.569 1.00 35.09 574 LEU A C 1
ATOM 4465 O O . LEU A 1 574 ? 21.082 -50.990 -38.504 1.00 35.09 574 LEU A O 1
ATOM 4469 N N . SER A 1 575 ? 22.021 -52.150 -36.830 1.00 33.53 575 SER A N 1
ATOM 4470 C CA . SER A 1 575 ? 21.095 -53.283 -36.853 1.00 33.53 575 SER A CA 1
ATOM 4471 C C . SER A 1 575 ? 19.769 -52.873 -36.209 1.00 33.53 575 SER A C 1
ATOM 4473 O O . SER A 1 575 ? 19.719 -52.593 -35.013 1.00 33.53 575 SER A O 1
ATOM 4475 N N . VAL A 1 576 ? 18.694 -52.852 -36.997 1.00 39.09 576 VAL A N 1
ATOM 4476 C CA . VAL A 1 576 ? 17.316 -52.660 -36.520 1.00 39.09 576 VAL A CA 1
ATOM 4477 C C . VAL A 1 576 ? 16.888 -53.909 -35.731 1.00 39.09 576 VAL A C 1
ATOM 4479 O O . VAL A 1 576 ? 16.877 -55.000 -36.310 1.00 39.09 576 VAL A O 1
ATOM 4482 N N . PRO A 1 577 ? 16.551 -53.810 -34.431 1.00 39.16 577 PRO A N 1
ATOM 4483 C CA . PRO A 1 577 ? 15.994 -54.935 -33.689 1.00 39.16 577 PRO A CA 1
ATOM 4484 C C . PRO A 1 577 ? 14.544 -55.213 -34.138 1.00 39.16 577 PRO A C 1
ATOM 4486 O O . PRO A 1 577 ? 13.837 -54.286 -34.541 1.00 39.16 577 PRO A O 1
ATOM 4489 N N . PRO A 1 578 ? 14.076 -56.475 -34.092 1.00 39.41 578 PRO A N 1
ATOM 4490 C CA . PRO A 1 578 ? 12.709 -56.816 -34.473 1.00 39.41 578 PRO A CA 1
ATOM 4491 C C . PRO A 1 578 ? 11.694 -56.150 -33.524 1.00 39.41 578 PRO A C 1
ATOM 4493 O O . PRO A 1 578 ? 11.995 -55.980 -32.339 1.00 39.41 578 PRO A O 1
ATOM 4496 N N . PRO A 1 579 ? 10.492 -55.786 -34.012 1.00 36.81 579 PRO A N 1
ATOM 4497 C CA . PRO A 1 579 ? 9.476 -55.151 -33.185 1.00 36.81 579 PRO A CA 1
ATOM 4498 C C . PRO A 1 579 ? 9.046 -56.096 -32.059 1.00 36.81 579 PRO A C 1
ATOM 4500 O O . PRO A 1 579 ? 8.655 -57.241 -32.300 1.00 36.81 579 PRO A O 1
ATOM 4503 N N . LEU A 1 580 ? 9.130 -55.602 -30.823 1.00 36.31 580 LEU A N 1
ATOM 4504 C CA . LEU A 1 580 ? 8.559 -56.259 -29.652 1.00 36.31 580 LEU A CA 1
ATOM 4505 C C . LEU A 1 580 ? 7.032 -56.389 -29.819 1.00 36.31 580 LEU A C 1
ATOM 4507 O O . LEU A 1 580 ? 6.410 -55.535 -30.459 1.00 36.31 580 LEU A O 1
ATOM 4511 N N . PRO A 1 581 ? 6.411 -57.444 -29.260 1.00 34.31 581 PRO A N 1
ATOM 4512 C CA . PRO A 1 581 ? 4.968 -57.632 -29.327 1.00 34.31 581 PRO A CA 1
ATOM 4513 C C . PRO A 1 581 ? 4.256 -56.432 -28.693 1.00 34.31 581 PRO A C 1
ATOM 4515 O O . PRO A 1 581 ? 4.462 -56.133 -27.519 1.00 34.31 581 PRO A O 1
ATOM 4518 N N . GLN A 1 582 ? 3.421 -55.750 -29.481 1.00 39.25 582 GLN A N 1
ATOM 4519 C CA . GLN A 1 582 ? 2.545 -54.683 -29.006 1.00 39.25 582 GLN A CA 1
ATOM 4520 C C . GLN A 1 582 ? 1.597 -55.266 -27.954 1.00 39.25 582 GLN A C 1
ATOM 4522 O O . GLN A 1 582 ? 0.646 -55.980 -28.274 1.00 39.25 582 GLN A O 1
ATOM 4527 N N . VAL A 1 583 ? 1.884 -54.994 -26.682 1.00 43.41 583 VAL A N 1
ATOM 4528 C CA . VAL A 1 583 ? 0.927 -55.201 -25.598 1.00 43.41 583 VAL A CA 1
ATOM 4529 C C . VAL A 1 583 ? -0.216 -54.232 -25.872 1.00 43.41 583 VAL A C 1
ATOM 4531 O O . VAL A 1 583 ? 0.008 -53.026 -25.938 1.00 43.41 583 VAL A O 1
ATOM 4534 N N . ALA A 1 584 ? -1.422 -54.752 -26.102 1.00 45.62 584 ALA A N 1
ATOM 4535 C CA . ALA A 1 584 ? -2.606 -53.925 -26.284 1.00 45.62 584 ALA A CA 1
ATOM 4536 C C . ALA A 1 584 ? -2.787 -53.067 -25.024 1.00 45.62 584 ALA A C 1
ATOM 4538 O O . ALA A 1 584 ? -3.134 -53.587 -23.960 1.00 45.62 584 ALA A O 1
ATOM 4539 N N . LEU A 1 585 ? -2.474 -51.774 -25.128 1.00 55.47 585 LEU A N 1
ATOM 4540 C CA . LEU A 1 585 ? -2.621 -50.846 -24.017 1.00 55.47 585 LEU A CA 1
ATOM 4541 C C . LEU A 1 585 ? -4.112 -50.760 -23.656 1.00 55.47 585 LEU A C 1
ATOM 4543 O O . LEU A 1 585 ? -4.960 -50.720 -24.554 1.00 55.47 585 LEU A O 1
ATOM 4547 N N . PRO A 1 586 ? -4.464 -50.778 -22.362 1.00 60.59 586 PRO A N 1
ATOM 4548 C CA . PRO A 1 586 ? -5.856 -50.726 -21.950 1.00 60.59 586 PRO A CA 1
ATOM 4549 C C . PRO A 1 586 ? -6.486 -49.399 -22.392 1.00 60.59 586 PRO A C 1
ATOM 4551 O O . PRO A 1 586 ? -5.992 -48.324 -22.052 1.00 60.59 586 PRO A O 1
ATOM 4554 N N . ALA A 1 587 ? -7.594 -49.480 -23.134 1.00 65.88 587 ALA A N 1
ATOM 4555 C CA . ALA A 1 587 ? -8.386 -48.312 -23.498 1.00 65.88 587 ALA A CA 1
ATOM 4556 C C . ALA A 1 587 ? -8.791 -47.566 -22.214 1.00 65.88 587 ALA A C 1
ATOM 4558 O O . ALA A 1 587 ? -9.410 -48.164 -21.332 1.00 65.88 587 ALA A O 1
ATOM 4559 N N . ARG A 1 588 ? -8.468 -46.268 -22.133 1.00 80.56 588 ARG A N 1
A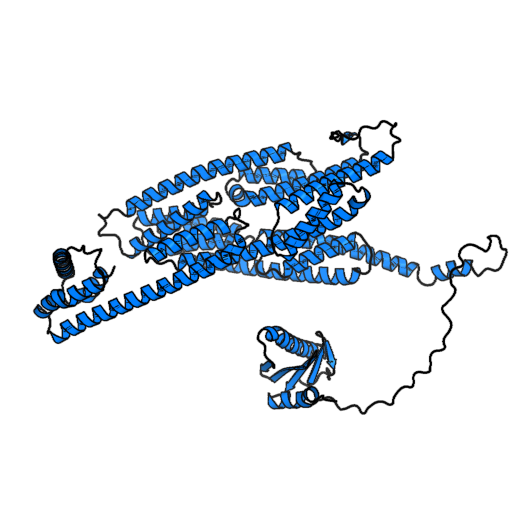TOM 4560 C CA . ARG A 1 588 ? -8.740 -45.359 -20.997 1.00 80.56 588 ARG A CA 1
ATOM 4561 C C . ARG A 1 588 ? -7.758 -45.384 -19.816 1.00 80.56 588 ARG A C 1
ATOM 4563 O O . ARG A 1 588 ? -8.143 -45.054 -18.690 1.00 80.56 588 ARG A O 1
ATOM 4570 N N . ALA A 1 589 ? -6.498 -45.728 -20.070 1.00 86.19 589 ALA A N 1
ATOM 4571 C CA . ALA A 1 589 ? -5.382 -45.380 -19.193 1.00 86.19 589 ALA A CA 1
ATOM 4572 C C . ALA A 1 589 ? -4.276 -44.675 -19.987 1.00 86.19 589 ALA A C 1
ATOM 4574 O O . ALA A 1 589 ? -4.006 -45.034 -21.135 1.00 86.19 589 ALA A O 1
ATOM 4575 N N . TRP A 1 590 ? -3.651 -43.684 -19.358 1.00 90.75 590 TRP A N 1
ATOM 4576 C CA . TRP A 1 590 ? -2.670 -42.798 -19.973 1.00 90.75 590 TRP A CA 1
ATOM 4577 C C . TRP A 1 590 ? -1.499 -42.534 -19.032 1.00 90.75 590 TRP A C 1
ATOM 4579 O O . TRP A 1 590 ? -1.667 -42.446 -17.812 1.00 90.75 590 TRP A O 1
ATOM 4589 N N . LEU A 1 591 ? -0.319 -42.368 -19.618 1.00 89.12 591 LEU A N 1
ATOM 4590 C CA . LEU A 1 591 ? 0.900 -41.943 -18.948 1.00 89.12 591 LEU A CA 1
ATOM 4591 C C . LEU A 1 591 ? 1.180 -40.483 -19.304 1.00 89.12 591 LEU A C 1
ATOM 4593 O O . LEU A 1 591 ? 1.317 -40.145 -20.479 1.00 89.12 591 LEU A O 1
ATOM 4597 N N . VAL A 1 592 ? 1.282 -39.628 -18.290 1.00 88.12 592 VAL A N 1
ATOM 4598 C CA . VAL A 1 592 ? 1.554 -38.196 -18.439 1.00 88.12 592 VAL A CA 1
ATOM 4599 C C . VAL A 1 592 ? 2.940 -37.878 -17.890 1.00 88.12 592 VAL A C 1
ATOM 4601 O O . VAL A 1 592 ? 3.226 -38.181 -16.731 1.00 88.12 592 VAL A O 1
ATOM 4604 N N . ARG A 1 593 ? 3.779 -37.224 -18.699 1.00 88.94 593 ARG A N 1
ATOM 4605 C CA . ARG A 1 593 ? 5.102 -36.712 -18.309 1.00 88.94 593 ARG A CA 1
ATOM 4606 C C . ARG A 1 593 ? 5.185 -35.241 -18.688 1.00 88.94 593 ARG A C 1
ATOM 4608 O O . ARG A 1 593 ? 4.884 -34.890 -19.822 1.00 88.94 593 ARG A O 1
ATOM 4615 N N . GLN A 1 594 ? 5.578 -34.385 -17.743 1.00 83.50 594 GLN A N 1
ATOM 4616 C CA . GLN A 1 594 ? 5.787 -32.945 -17.979 1.00 83.50 594 GLN A CA 1
ATOM 4617 C C . GLN A 1 594 ? 4.615 -32.246 -18.706 1.00 83.50 594 GLN A C 1
ATOM 4619 O O . GLN A 1 594 ? 4.819 -31.407 -19.578 1.00 83.50 594 GLN A O 1
ATOM 4624 N N . GLY A 1 595 ? 3.372 -32.601 -18.359 1.00 83.12 595 GLY A N 1
ATOM 4625 C CA . GLY A 1 595 ? 2.179 -31.986 -18.953 1.00 83.12 595 GLY A CA 1
ATOM 4626 C C . GLY A 1 595 ? 1.845 -32.455 -20.374 1.00 83.12 595 GLY A C 1
ATOM 4627 O O . GLY A 1 595 ? 1.057 -31.795 -21.044 1.00 83.12 595 GLY A O 1
ATOM 4628 N N . GLN A 1 596 ? 2.404 -33.580 -20.829 1.00 86.69 596 GLN A N 1
ATOM 4629 C CA . GLN A 1 596 ? 2.078 -34.213 -22.111 1.00 86.69 596 GLN A CA 1
ATOM 4630 C C . GLN A 1 596 ? 1.717 -35.689 -21.921 1.00 86.69 596 GLN A C 1
ATOM 4632 O O . GLN A 1 596 ? 2.302 -36.375 -21.078 1.00 86.69 596 GLN A O 1
ATOM 4637 N N . VAL A 1 597 ? 0.762 -36.191 -22.710 1.00 86.50 597 VAL A N 1
ATOM 4638 C CA . VAL A 1 597 ? 0.423 -37.622 -22.752 1.00 86.50 597 VAL A CA 1
ATOM 4639 C C . VAL A 1 597 ? 1.473 -38.348 -23.597 1.00 86.50 597 VAL A C 1
ATOM 4641 O O . VAL A 1 597 ? 1.568 -38.130 -24.800 1.00 86.50 597 VAL A O 1
ATOM 4644 N N . VAL A 1 598 ? 2.278 -39.199 -22.960 1.00 86.62 598 VAL A N 1
ATOM 4645 C CA . VAL A 1 598 ? 3.388 -39.934 -23.598 1.00 86.62 598 VAL A CA 1
ATOM 4646 C C . VAL A 1 598 ? 2.908 -41.265 -24.167 1.00 86.62 598 VAL A C 1
ATOM 4648 O O . VAL A 1 598 ? 3.329 -41.673 -25.245 1.00 86.62 598 VAL A O 1
ATOM 4651 N N . GLU A 1 599 ? 2.019 -41.945 -23.442 1.00 83.12 599 GLU A N 1
ATOM 4652 C CA . GLU A 1 599 ? 1.465 -43.241 -23.834 1.00 83.12 599 GLU A CA 1
ATOM 4653 C C . GLU A 1 599 ? -0.019 -43.327 -23.448 1.00 83.12 599 GLU A C 1
ATOM 4655 O O . GLU A 1 599 ? -0.430 -42.817 -22.406 1.00 83.12 599 GLU A O 1
ATOM 4660 N N . GLY A 1 600 ? -0.820 -43.998 -24.277 1.00 81.00 600 GLY A N 1
ATOM 4661 C CA . GLY A 1 600 ? -2.258 -44.192 -24.074 1.00 81.00 600 GLY A CA 1
ATOM 4662 C C . GLY A 1 600 ? -3.075 -43.835 -25.317 1.00 81.00 600 GLY A C 1
ATOM 4663 O O . GLY A 1 600 ? -2.640 -43.060 -26.165 1.00 81.00 600 GLY A O 1
ATOM 4664 N N . ASP A 1 601 ? -4.258 -44.432 -25.449 1.00 78.50 601 ASP A N 1
ATOM 4665 C CA . ASP A 1 601 ? -5.131 -44.210 -26.605 1.00 78.50 601 ASP A CA 1
ATOM 4666 C C . ASP A 1 601 ? -5.994 -42.957 -26.398 1.00 78.50 601 ASP A C 1
ATOM 4668 O O . ASP A 1 601 ? -6.852 -42.926 -25.513 1.00 78.50 601 ASP A O 1
ATOM 4672 N N . LEU A 1 602 ? -5.748 -41.912 -27.192 1.00 77.88 602 LEU A N 1
ATOM 4673 C CA . LEU A 1 602 ? -6.537 -40.671 -27.217 1.00 77.88 602 LEU A CA 1
ATOM 4674 C C . LEU A 1 602 ? -7.661 -40.709 -28.265 1.00 77.88 602 LEU A C 1
ATOM 4676 O O . LEU A 1 602 ? -8.332 -39.699 -28.494 1.00 77.88 602 LEU A O 1
ATOM 4680 N N . SER A 1 603 ? -7.879 -41.857 -28.915 1.00 71.50 603 SER A N 1
ATOM 4681 C CA . SER A 1 603 ? -8.968 -42.016 -29.875 1.00 71.50 603 SER A CA 1
ATOM 4682 C C . SER A 1 603 ? -10.306 -41.653 -29.225 1.00 71.50 603 SER A C 1
ATOM 4684 O O . SER A 1 603 ? -10.540 -42.005 -28.065 1.00 71.50 603 SER A O 1
ATOM 4686 N N . PRO A 1 604 ? -11.207 -40.965 -29.950 1.00 64.19 604 PRO A N 1
ATOM 4687 C CA . PRO A 1 604 ? -12.509 -40.579 -29.426 1.00 64.19 604 PRO A CA 1
ATOM 4688 C C . PRO A 1 604 ? -13.339 -41.834 -29.123 1.00 64.19 604 PRO A C 1
ATOM 4690 O O . PRO A 1 604 ? -14.012 -42.396 -29.985 1.00 64.19 604 PRO A O 1
ATOM 4693 N N . ALA A 1 605 ? -13.255 -42.304 -27.883 1.00 60.50 605 ALA A N 1
ATOM 4694 C CA . ALA A 1 605 ? -14.148 -43.307 -27.333 1.00 60.50 605 ALA A CA 1
ATOM 4695 C C . ALA A 1 605 ? -15.479 -42.641 -26.959 1.00 60.50 605 ALA A C 1
ATOM 4697 O O . ALA A 1 605 ? -15.530 -41.428 -26.744 1.00 60.50 605 ALA A O 1
ATOM 4698 N N . GLU A 1 606 ? -16.549 -43.435 -26.817 1.00 57.53 606 GLU A N 1
ATOM 4699 C CA . GLU A 1 606 ? -17.827 -42.953 -26.273 1.00 57.53 606 GLU A CA 1
ATOM 4700 C C . GLU A 1 606 ? -17.552 -42.047 -25.068 1.00 57.53 606 GLU A C 1
ATOM 4702 O O . GLU A 1 606 ? -16.853 -42.472 -24.143 1.00 57.53 606 GLU A O 1
ATOM 4707 N N . GLY A 1 607 ? -18.027 -40.798 -25.107 1.00 61.81 607 GLY A N 1
ATOM 4708 C CA . GLY A 1 607 ? -17.829 -39.772 -24.076 1.00 61.81 607 GLY A CA 1
ATOM 4709 C C . GLY A 1 607 ? -16.931 -38.588 -24.447 1.00 61.81 607 GLY A C 1
ATOM 4710 O O . GLY A 1 607 ? -17.114 -37.538 -23.842 1.00 61.81 607 GLY A O 1
ATOM 4711 N N . TRP A 1 608 ? -16.037 -38.698 -25.442 1.00 72.62 608 TRP A N 1
ATOM 4712 C CA . TRP A 1 608 ? -15.267 -37.544 -25.936 1.00 72.62 608 TRP A CA 1
ATOM 4713 C C . TRP A 1 608 ? -15.576 -37.245 -27.404 1.00 72.62 608 TRP A C 1
ATOM 4715 O O . TRP A 1 608 ? -15.459 -38.138 -28.244 1.00 72.62 608 TRP A O 1
ATOM 4725 N N . PRO A 1 609 ? -15.941 -35.995 -27.748 1.00 64.25 609 PRO A N 1
ATOM 4726 C CA . PRO A 1 609 ? -16.248 -35.626 -29.128 1.00 64.25 609 PRO A CA 1
ATOM 4727 C C . PRO A 1 609 ? -14.998 -35.586 -30.018 1.00 64.25 609 PRO A C 1
ATOM 4729 O O . PRO A 1 609 ? -15.107 -35.738 -31.232 1.00 64.25 609 PRO A O 1
ATOM 4732 N N . THR A 1 610 ? -13.813 -35.374 -29.435 1.00 74.62 610 THR A N 1
ATOM 4733 C CA . THR A 1 610 ? -12.542 -35.216 -30.151 1.00 74.62 610 THR A CA 1
ATOM 4734 C C . THR A 1 610 ? -11.362 -35.721 -29.306 1.00 74.62 610 THR A C 1
ATOM 4736 O O . THR A 1 610 ? -11.407 -35.677 -28.077 1.00 74.62 610 THR A O 1
ATOM 4739 N N . SER A 1 611 ? -10.279 -36.160 -29.960 1.00 75.00 611 SER A N 1
ATOM 4740 C CA . SER A 1 611 ? -8.994 -36.495 -29.312 1.00 75.00 611 SER A CA 1
ATOM 4741 C C . SER A 1 611 ? -8.449 -35.377 -28.400 1.00 75.00 611 SER A C 1
ATOM 4743 O O . SER A 1 611 ? -8.079 -35.689 -27.269 1.00 75.00 611 SER A O 1
ATOM 4745 N N . PRO A 1 612 ? -8.443 -34.084 -28.801 1.00 79.19 612 PRO A N 1
ATOM 4746 C CA . PRO A 1 612 ? -7.991 -33.001 -27.922 1.00 79.19 612 PRO A CA 1
ATOM 4747 C C . PRO A 1 612 ? -8.867 -32.798 -26.679 1.00 79.19 612 PRO A C 1
ATOM 4749 O O . PRO A 1 612 ? -8.359 -32.356 -25.654 1.00 79.19 612 PRO A O 1
ATOM 4752 N N . ALA A 1 613 ? -10.164 -33.133 -26.723 1.00 77.69 613 ALA A N 1
ATOM 4753 C CA . ALA A 1 613 ? -11.011 -33.069 -25.530 1.00 77.69 613 ALA A CA 1
ATOM 4754 C C . ALA A 1 613 ? -10.614 -34.142 -24.501 1.00 77.69 613 ALA A C 1
ATOM 4756 O O . ALA A 1 613 ? -10.551 -33.857 -23.309 1.00 77.69 613 ALA A O 1
ATOM 4757 N N . CYS A 1 614 ? -10.289 -35.353 -24.967 1.00 81.31 614 CYS A N 1
ATOM 4758 C CA . CYS A 1 614 ? -9.777 -36.422 -24.109 1.00 81.31 614 CYS A CA 1
ATOM 4759 C C . CYS A 1 614 ? -8.418 -36.049 -23.500 1.00 81.31 614 CYS A C 1
ATOM 4761 O O . CYS A 1 614 ? -8.201 -36.235 -22.305 1.00 81.31 614 CYS A O 1
ATOM 4763 N N . GLU A 1 615 ? -7.515 -35.492 -24.308 1.00 85.19 615 GLU A N 1
ATOM 4764 C CA . GLU A 1 615 ? -6.194 -35.059 -23.849 1.00 85.19 615 GLU A CA 1
ATOM 4765 C C . GLU A 1 615 ? -6.291 -33.943 -22.800 1.00 85.19 615 GLU A C 1
ATOM 4767 O O . GLU A 1 615 ? -5.654 -34.028 -21.751 1.00 85.19 615 GLU A O 1
ATOM 4772 N N . ALA A 1 616 ? -7.150 -32.944 -23.024 1.00 85.50 616 ALA A N 1
ATOM 4773 C CA . ALA A 1 616 ? -7.370 -31.856 -22.074 1.00 85.50 616 ALA A CA 1
ATOM 4774 C C . ALA A 1 616 ? -7.863 -32.358 -20.705 1.00 85.50 616 ALA A C 1
ATOM 4776 O O . ALA A 1 616 ? -7.384 -31.886 -19.671 1.00 85.50 616 ALA A O 1
ATOM 4777 N N . ASP A 1 617 ? -8.778 -33.331 -20.680 1.00 85.69 617 ASP A N 1
ATOM 4778 C CA . ASP A 1 617 ? -9.279 -33.914 -19.431 1.00 85.69 617 ASP A CA 1
ATOM 4779 C C . ASP A 1 617 ? -8.197 -34.728 -18.705 1.00 85.69 617 ASP A C 1
ATOM 4781 O O . ASP A 1 617 ? -8.019 -34.579 -17.494 1.00 85.69 617 ASP A O 1
ATOM 4785 N N . VAL A 1 618 ? -7.424 -35.539 -19.435 1.00 87.19 618 VAL A N 1
ATOM 4786 C CA . VAL A 1 618 ? -6.307 -36.320 -18.873 1.00 87.19 618 VAL A CA 1
ATOM 4787 C C . VAL A 1 618 ? -5.259 -35.399 -18.242 1.00 87.19 618 VAL A C 1
ATOM 4789 O O . VAL A 1 618 ? -4.850 -35.616 -17.097 1.00 87.19 618 VAL A O 1
ATOM 4792 N N . LEU A 1 619 ? -4.863 -34.340 -18.954 1.00 89.81 619 LEU A N 1
ATOM 4793 C CA . LEU A 1 619 ? -3.893 -33.361 -18.463 1.00 89.81 619 LEU A CA 1
ATOM 4794 C C . LEU A 1 619 ? -4.429 -32.575 -17.264 1.00 89.81 619 LEU A C 1
ATOM 4796 O O . LEU A 1 619 ? -3.683 -32.331 -16.317 1.00 89.81 619 LEU A O 1
ATOM 4800 N N . ARG A 1 620 ? -5.725 -32.240 -17.248 1.00 89.62 620 ARG A N 1
ATOM 4801 C CA . ARG A 1 620 ? -6.364 -31.575 -16.105 1.00 89.62 620 ARG A CA 1
ATOM 4802 C C . ARG A 1 620 ? -6.318 -32.443 -14.848 1.00 89.62 620 ARG A C 1
ATOM 4804 O O . ARG A 1 620 ? -5.998 -31.936 -13.777 1.00 89.62 620 ARG A O 1
ATOM 4811 N N . VAL A 1 621 ? -6.598 -33.743 -14.960 1.00 87.00 621 VAL A N 1
ATOM 4812 C CA . VAL A 1 621 ? -6.546 -34.668 -13.814 1.00 87.00 621 VAL A CA 1
ATOM 4813 C C . VAL A 1 621 ? -5.108 -34.872 -13.320 1.00 87.00 621 VAL A C 1
ATOM 4815 O O . VAL A 1 621 ? -4.881 -34.883 -12.109 1.00 87.00 621 VAL A O 1
ATOM 4818 N N . ALA A 1 622 ? -4.129 -34.978 -14.225 1.00 87.75 622 ALA A N 1
ATOM 4819 C CA . ALA A 1 622 ? -2.713 -35.052 -13.852 1.00 87.75 622 ALA A CA 1
ATOM 4820 C C . ALA A 1 622 ? -2.233 -33.768 -13.153 1.00 87.75 622 ALA A C 1
ATOM 4822 O O . ALA A 1 622 ? -1.574 -33.836 -12.118 1.00 87.75 622 ALA A O 1
ATOM 4823 N N . TRP A 1 623 ? -2.629 -32.601 -13.666 1.00 89.81 623 TRP A N 1
ATOM 4824 C CA . TRP A 1 623 ? -2.325 -31.307 -13.058 1.00 89.81 623 TRP A CA 1
ATOM 4825 C C . TRP A 1 623 ? -2.944 -31.161 -11.662 1.00 89.81 623 TRP A C 1
ATOM 4827 O O . TRP A 1 623 ? -2.277 -30.700 -10.740 1.00 89.81 623 TRP A O 1
ATOM 4837 N N . LEU A 1 624 ? -4.189 -31.612 -11.463 1.00 88.38 624 LEU A N 1
ATOM 4838 C CA . LEU A 1 624 ? -4.827 -31.597 -10.142 1.00 88.38 624 LEU A CA 1
ATOM 4839 C C . LEU A 1 624 ? -4.074 -32.458 -9.119 1.00 88.38 624 LEU A C 1
ATOM 4841 O O . LEU A 1 624 ? -3.995 -32.081 -7.951 1.00 88.38 624 LEU A O 1
ATOM 4845 N N . LEU A 1 625 ? -3.507 -33.595 -9.536 1.00 84.31 625 LEU A N 1
ATOM 4846 C CA . LEU A 1 625 ? -2.669 -34.418 -8.663 1.00 84.31 625 LEU A CA 1
ATOM 4847 C C . LEU A 1 625 ? -1.353 -33.705 -8.308 1.00 84.31 625 LEU A C 1
ATOM 4849 O O . LEU A 1 625 ? -0.947 -33.760 -7.150 1.00 84.31 625 LEU A O 1
ATOM 4853 N N . ASP A 1 626 ? -0.721 -33.024 -9.267 1.00 83.44 626 ASP A N 1
ATOM 4854 C CA . ASP A 1 626 ? 0.512 -32.253 -9.047 1.00 83.44 626 ASP A CA 1
ATOM 4855 C C . ASP A 1 626 ? 0.291 -31.097 -8.054 1.00 83.44 626 ASP A C 1
ATOM 4857 O O . ASP A 1 626 ? 1.016 -30.966 -7.068 1.00 83.44 626 ASP A O 1
ATOM 4861 N N . GLN A 1 627 ? -0.805 -30.343 -8.216 1.00 83.44 627 GLN A N 1
ATOM 4862 C CA . GLN A 1 627 ? -1.223 -29.312 -7.255 1.00 83.44 627 GLN A CA 1
ATOM 4863 C C . GLN A 1 627 ? -1.484 -29.897 -5.863 1.00 83.44 627 GLN A C 1
ATOM 4865 O O . GLN A 1 627 ? -1.052 -29.348 -4.844 1.00 83.44 627 GLN A O 1
ATOM 4870 N N . ALA A 1 628 ? -2.159 -31.049 -5.815 1.00 77.94 628 ALA A N 1
ATOM 4871 C CA . ALA A 1 628 ? -2.438 -31.741 -4.569 1.00 77.94 628 ALA A CA 1
ATOM 4872 C C . ALA A 1 628 ? -1.169 -32.322 -3.922 1.00 77.94 628 ALA A C 1
ATOM 4874 O O . ALA A 1 628 ? -1.176 -32.543 -2.714 1.00 77.94 628 ALA A O 1
ATOM 4875 N N . GLY A 1 629 ? -0.071 -32.509 -4.668 1.00 70.81 629 GLY A N 1
ATOM 4876 C CA . GLY A 1 629 ? 1.220 -33.015 -4.188 1.00 70.81 629 GLY A CA 1
ATOM 4877 C C . GLY A 1 629 ? 1.792 -32.249 -2.990 1.00 70.81 629 GLY A C 1
ATOM 4878 O O . GLY A 1 629 ? 2.459 -32.846 -2.143 1.00 70.81 629 GLY A O 1
ATOM 4879 N N . THR A 1 630 ? 1.431 -30.970 -2.838 1.00 65.75 630 THR A N 1
ATOM 4880 C CA . THR A 1 630 ? 1.727 -30.141 -1.651 1.00 65.75 630 THR A CA 1
ATOM 4881 C C . THR A 1 630 ? 1.182 -30.723 -0.338 1.00 65.75 630 THR A C 1
ATOM 4883 O O . THR A 1 630 ? 1.761 -30.494 0.723 1.00 65.75 630 THR A O 1
ATOM 4886 N N . PHE A 1 631 ? 0.128 -31.542 -0.399 1.00 66.38 631 PHE A N 1
ATOM 4887 C CA . PHE A 1 631 ? -0.500 -32.216 0.743 1.00 66.38 631 PHE A CA 1
ATOM 4888 C C . PHE A 1 631 ? -0.064 -33.688 0.904 1.00 66.38 631 PHE A C 1
ATOM 4890 O O . PHE A 1 631 ? -0.593 -34.408 1.751 1.00 66.38 631 PHE A O 1
ATOM 4897 N N . GLY A 1 632 ? 0.874 -34.169 0.078 1.00 69.25 632 GLY A N 1
ATOM 4898 C CA . GLY A 1 632 ? 1.355 -35.556 0.074 1.00 69.25 632 GLY A CA 1
ATOM 4899 C C . GLY A 1 632 ? 0.368 -36.673 -0.337 1.00 69.25 632 GLY A C 1
ATOM 4900 O O . GLY A 1 632 ? 0.611 -37.823 0.053 1.00 69.25 632 GLY A O 1
ATOM 4901 N N . PRO A 1 633 ? -0.729 -36.439 -1.090 1.00 69.19 633 PRO A N 1
ATOM 4902 C CA . PRO A 1 633 ? -1.598 -37.516 -1.528 1.00 69.19 633 PRO A CA 1
ATOM 4903 C C . PRO A 1 633 ? -0.851 -38.403 -2.522 1.00 69.19 633 PRO A C 1
ATOM 4905 O O . PRO A 1 633 ? -0.362 -37.966 -3.559 1.00 69.19 633 PRO A O 1
ATOM 4908 N N . ARG A 1 634 ? -0.811 -39.704 -2.232 1.00 77.38 634 ARG A N 1
ATOM 4909 C CA . ARG A 1 634 ? -0.280 -40.707 -3.166 1.00 77.38 634 ARG A CA 1
ATOM 4910 C C . ARG A 1 634 ? -1.252 -41.026 -4.297 1.00 77.38 634 ARG A C 1
ATOM 4912 O O . ARG A 1 634 ? -0.938 -41.864 -5.131 1.00 77.38 634 ARG A O 1
ATOM 4919 N N . ARG A 1 635 ? -2.451 -40.442 -4.279 1.00 84.75 635 ARG A N 1
ATOM 4920 C CA . ARG A 1 635 ? -3.538 -40.787 -5.184 1.00 84.75 635 ARG A CA 1
ATOM 4921 C C . ARG A 1 635 ? -4.619 -39.716 -5.186 1.00 84.75 635 ARG A C 1
ATOM 4923 O O . ARG A 1 635 ? -5.039 -39.277 -4.119 1.00 84.75 635 ARG A O 1
ATOM 4930 N N . LEU A 1 636 ? -5.120 -39.392 -6.371 1.00 89.00 636 LEU A N 1
ATOM 4931 C CA . LEU A 1 636 ? -6.304 -38.565 -6.571 1.00 89.00 636 LEU A CA 1
ATOM 4932 C C . LEU A 1 636 ? -7.428 -39.432 -7.143 1.00 89.00 636 LEU A C 1
ATOM 4934 O O . LEU A 1 636 ? -7.187 -40.290 -7.995 1.00 89.00 636 LEU A O 1
ATOM 4938 N N . THR A 1 637 ? -8.650 -39.230 -6.656 1.00 89.69 637 THR A N 1
ATOM 4939 C CA . THR A 1 637 ? -9.866 -39.821 -7.227 1.00 89.69 637 THR A CA 1
ATOM 4940 C C . THR A 1 637 ? -10.903 -38.719 -7.382 1.00 89.69 637 THR A C 1
ATOM 4942 O O . THR A 1 637 ? -11.154 -37.992 -6.424 1.00 89.69 637 THR A O 1
ATOM 4945 N N . LEU A 1 638 ? -11.476 -38.584 -8.574 1.00 87.62 638 LEU A N 1
ATOM 4946 C CA . LEU A 1 638 ? -12.486 -37.581 -8.899 1.00 87.62 638 LEU A CA 1
ATOM 4947 C C . LEU A 1 638 ? -13.718 -38.289 -9.450 1.00 87.62 638 LEU A C 1
ATOM 4949 O O . LEU A 1 638 ? -13.612 -39.081 -10.386 1.00 87.62 638 LEU A O 1
ATOM 4953 N N . ASP A 1 639 ? -14.875 -37.992 -8.874 1.00 87.25 639 ASP A N 1
ATOM 4954 C CA . ASP A 1 639 ? -16.166 -38.440 -9.383 1.00 87.25 639 ASP A CA 1
ATOM 4955 C C . ASP A 1 639 ? -16.793 -37.293 -10.182 1.00 87.25 639 ASP A C 1
ATOM 4957 O O . ASP A 1 639 ? -17.061 -36.222 -9.636 1.00 87.25 639 ASP A O 1
ATOM 4961 N N . LEU A 1 640 ? -16.960 -37.496 -11.490 1.00 79.19 640 LEU A N 1
ATOM 4962 C CA . LEU A 1 640 ? -17.557 -36.521 -12.406 1.00 79.19 640 LEU A CA 1
ATOM 4963 C C . LEU A 1 640 ? -18.947 -36.972 -12.886 1.00 79.19 640 LEU A C 1
ATOM 4965 O O . LEU A 1 640 ? -19.376 -36.618 -13.983 1.00 79.19 640 LEU A O 1
ATOM 4969 N N . GLY A 1 641 ? -19.656 -37.756 -12.066 1.00 71.88 641 GLY A N 1
ATOM 4970 C CA . GLY A 1 641 ? -21.042 -38.176 -12.280 1.00 71.88 641 GLY A CA 1
ATOM 4971 C C . GLY A 1 641 ? -21.171 -39.353 -13.243 1.00 71.88 641 GLY A C 1
ATOM 4972 O O . GLY A 1 641 ? -21.661 -40.412 -12.863 1.00 71.88 641 GLY A O 1
ATOM 4973 N N . ASP A 1 642 ? -20.683 -39.196 -14.473 1.00 74.94 642 ASP A N 1
ATOM 4974 C CA . ASP A 1 642 ? -20.751 -40.252 -15.492 1.00 74.94 642 ASP A CA 1
ATOM 4975 C C . ASP A 1 642 ? -19.533 -41.190 -15.454 1.00 74.94 642 ASP A C 1
ATOM 4977 O O . ASP A 1 642 ? -19.555 -42.269 -16.057 1.00 74.94 642 ASP A O 1
ATOM 4981 N N . ARG A 1 643 ? -18.441 -40.769 -14.795 1.00 84.50 643 ARG A N 1
ATOM 4982 C CA . ARG A 1 643 ? -17.166 -41.498 -14.713 1.00 84.50 643 ARG A CA 1
ATOM 4983 C C . ARG A 1 643 ? -16.385 -41.153 -13.459 1.00 84.50 643 ARG A C 1
ATOM 4985 O O . ARG A 1 643 ? -16.371 -40.005 -13.015 1.00 84.50 643 ARG A O 1
ATOM 4992 N N . ILE A 1 644 ? -15.624 -42.136 -12.994 1.00 87.56 644 ILE A N 1
ATOM 4993 C CA . ILE A 1 644 ? -14.622 -41.975 -11.951 1.00 87.56 644 ILE A CA 1
ATOM 4994 C C . ILE A 1 644 ? -13.240 -41.934 -12.594 1.00 87.56 644 ILE A C 1
ATOM 4996 O O . ILE A 1 644 ? -12.841 -42.829 -13.346 1.00 87.56 644 ILE A O 1
ATOM 5000 N N . TRP A 1 645 ? -12.505 -40.880 -12.270 1.00 91.56 645 TRP A N 1
ATOM 5001 C CA . TRP A 1 645 ? -11.119 -40.679 -12.653 1.00 91.56 645 TRP A CA 1
ATOM 5002 C C . TRP A 1 645 ? -10.213 -40.977 -11.479 1.00 91.56 645 TRP A C 1
ATOM 5004 O O . TRP A 1 645 ? -10.511 -40.617 -10.341 1.00 91.56 645 TRP A O 1
ATOM 5014 N N . THR A 1 646 ? -9.072 -41.591 -11.751 1.00 91.44 646 THR A N 1
ATOM 5015 C CA . THR A 1 646 ? -8.039 -41.786 -10.743 1.00 91.44 646 THR A CA 1
ATOM 5016 C C . THR A 1 646 ? -6.665 -41.503 -11.331 1.00 91.44 646 THR A C 1
ATOM 5018 O O . THR A 1 646 ? -6.394 -41.822 -12.488 1.00 91.44 646 THR A O 1
ATOM 5021 N N . ALA A 1 647 ? -5.815 -40.858 -10.536 1.00 92.00 647 ALA A N 1
ATOM 5022 C CA . ALA A 1 647 ? -4.443 -40.553 -10.905 1.00 92.00 647 ALA A CA 1
ATOM 5023 C C . ALA A 1 647 ? -3.483 -40.910 -9.772 1.00 92.00 647 ALA A C 1
ATOM 5025 O O . ALA A 1 647 ? -3.799 -40.727 -8.590 1.00 92.00 647 ALA A O 1
ATOM 5026 N N . GLN A 1 648 ? -2.314 -41.429 -10.138 1.00 90.44 648 GLN A N 1
ATOM 5027 C CA . GLN A 1 648 ? -1.290 -41.879 -9.202 1.00 90.44 648 GLN A CA 1
ATOM 5028 C C . GLN A 1 648 ? 0.107 -41.551 -9.747 1.00 90.44 648 GLN A C 1
ATOM 5030 O O . GLN A 1 648 ? 0.369 -41.817 -10.925 1.00 90.44 648 GLN A O 1
ATOM 5035 N N . PRO A 1 649 ? 1.018 -41.014 -8.913 1.00 87.56 649 PRO A N 1
ATOM 5036 C CA . PRO A 1 649 ? 2.379 -40.743 -9.343 1.00 87.56 649 PRO A CA 1
ATOM 5037 C C . PRO A 1 649 ? 3.186 -42.048 -9.441 1.00 87.56 649 PRO A C 1
ATOM 5039 O O . PRO A 1 649 ? 3.070 -42.944 -8.599 1.00 87.56 649 PRO A O 1
ATOM 5042 N N . ARG A 1 650 ? 4.033 -42.135 -10.466 1.00 84.25 650 ARG A N 1
ATOM 5043 C CA . ARG A 1 650 ? 4.981 -43.215 -10.757 1.00 84.25 650 ARG A CA 1
ATOM 5044 C C . ARG A 1 650 ? 6.343 -42.593 -11.079 1.00 84.25 650 ARG A C 1
ATOM 5046 O O . ARG A 1 650 ? 6.612 -42.264 -12.225 1.00 84.25 650 ARG A O 1
ATOM 5053 N N . ALA A 1 651 ? 7.218 -42.487 -10.079 1.00 79.38 651 ALA A N 1
ATOM 5054 C CA . ALA A 1 651 ? 8.529 -41.840 -10.211 1.00 79.38 651 ALA A CA 1
ATOM 5055 C C . ALA A 1 651 ? 8.426 -40.427 -10.831 1.00 79.38 651 ALA A C 1
ATOM 5057 O O . ALA A 1 651 ? 7.996 -39.517 -10.131 1.00 79.38 651 ALA A O 1
ATOM 5058 N N . GLU A 1 652 ? 8.790 -40.260 -12.107 1.00 78.56 652 GLU A N 1
ATOM 5059 C CA . GLU A 1 652 ? 8.734 -38.989 -12.856 1.00 78.56 652 GLU A CA 1
ATOM 5060 C C . GLU A 1 652 ? 7.455 -38.824 -13.706 1.00 78.56 652 GLU A C 1
ATOM 5062 O O . GLU A 1 652 ? 7.253 -37.781 -14.327 1.00 78.56 652 GLU A O 1
ATOM 5067 N N . ASP A 1 653 ? 6.577 -39.831 -13.710 1.00 87.81 653 ASP A N 1
ATOM 5068 C CA . ASP A 1 653 ? 5.359 -39.888 -14.519 1.00 87.81 653 ASP A CA 1
ATOM 5069 C C . ASP A 1 653 ? 4.097 -39.903 -13.653 1.00 87.81 653 ASP A C 1
ATOM 5071 O O . ASP A 1 653 ? 4.112 -40.300 -12.489 1.00 87.81 653 ASP A O 1
ATOM 5075 N N . THR A 1 654 ? 2.961 -39.533 -14.238 1.00 89.75 654 THR A N 1
ATOM 5076 C CA . THR A 1 654 ? 1.638 -39.701 -13.628 1.00 89.75 654 THR A CA 1
ATOM 5077 C C . THR A 1 654 ? 0.803 -40.646 -14.474 1.00 89.75 654 THR A C 1
ATOM 5079 O O . THR A 1 654 ? 0.595 -40.408 -15.661 1.00 89.75 654 THR A O 1
ATOM 5082 N N . VAL A 1 655 ? 0.301 -41.720 -13.863 1.00 91.25 655 VAL A N 1
ATOM 5083 C CA . VAL A 1 655 ? -0.660 -42.619 -14.512 1.00 91.25 655 VAL A CA 1
ATOM 5084 C C . VAL A 1 655 ? -2.057 -42.092 -14.220 1.00 91.25 655 VAL A C 1
ATOM 5086 O O . VAL A 1 655 ? -2.407 -41.906 -13.054 1.00 91.25 655 VAL A O 1
ATOM 5089 N N . VAL A 1 656 ? -2.855 -41.878 -15.263 1.00 90.75 656 VAL A N 1
ATOM 5090 C CA . VAL A 1 656 ? -4.255 -41.447 -15.179 1.00 90.75 656 VAL A CA 1
ATOM 5091 C C . VAL A 1 656 ? -5.133 -42.523 -15.804 1.00 90.75 656 VAL A C 1
ATOM 5093 O O . VAL A 1 656 ? -4.831 -43.013 -16.888 1.00 90.75 656 VAL A O 1
ATOM 5096 N N . ALA A 1 657 ? -6.230 -42.891 -15.150 1.00 90.75 657 ALA A N 1
ATOM 5097 C CA . ALA A 1 657 ? -7.218 -43.808 -15.708 1.00 90.75 657 ALA A CA 1
ATOM 5098 C C . ALA A 1 657 ? -8.646 -43.342 -15.430 1.00 90.75 657 ALA A C 1
ATOM 5100 O O . ALA A 1 657 ? -8.918 -42.651 -14.445 1.00 90.75 657 ALA A O 1
ATOM 5101 N N . CYS A 1 658 ? -9.564 -43.755 -16.301 1.00 89.62 658 CYS A N 1
ATOM 5102 C CA . CYS A 1 658 ? -10.974 -43.400 -16.221 1.00 89.62 658 CYS A CA 1
ATOM 5103 C C . CYS A 1 658 ? -11.864 -44.636 -16.414 1.00 89.62 658 CYS A C 1
ATOM 5105 O O . CYS A 1 658 ? -11.670 -45.414 -17.350 1.00 89.62 658 CYS A O 1
ATOM 5107 N N . GLY A 1 659 ? -12.867 -44.805 -15.551 1.00 87.31 659 GLY A N 1
ATOM 5108 C CA . GLY A 1 659 ? -13.795 -45.935 -15.588 1.00 87.31 659 GLY A CA 1
ATOM 5109 C C . GLY A 1 659 ? -15.205 -45.577 -15.105 1.00 87.31 659 GLY A C 1
ATOM 5110 O O . GLY A 1 659 ? -15.411 -44.503 -14.547 1.00 87.31 659 GLY A O 1
ATOM 5111 N N . PRO A 1 660 ? -16.195 -46.463 -15.323 1.00 84.56 660 PRO A N 1
ATOM 5112 C CA . PRO A 1 660 ? -17.559 -46.277 -14.815 1.00 84.56 660 PRO A CA 1
ATOM 5113 C C . PRO A 1 660 ? -17.638 -46.350 -13.283 1.00 84.56 660 PRO A C 1
ATOM 5115 O O . PRO A 1 660 ? -18.551 -45.797 -12.685 1.00 84.56 660 PRO A O 1
ATOM 5118 N N . ASP A 1 661 ? -16.680 -47.024 -12.647 1.00 87.62 661 ASP A N 1
ATOM 5119 C CA . ASP A 1 661 ? -16.505 -47.049 -11.202 1.00 87.62 661 ASP A CA 1
ATOM 5120 C C . ASP A 1 661 ? -15.006 -47.053 -10.843 1.00 87.62 661 ASP A C 1
ATOM 5122 O O . ASP A 1 661 ? -14.128 -47.212 -11.702 1.00 87.62 661 ASP A O 1
ATOM 5126 N N . LEU A 1 662 ? -14.708 -46.868 -9.554 1.00 86.12 662 LEU A N 1
ATOM 5127 C CA . LEU A 1 662 ? -13.340 -46.794 -9.046 1.00 86.12 662 LEU A CA 1
ATOM 5128 C C . LEU A 1 662 ? -12.570 -48.101 -9.286 1.00 86.12 662 LEU A C 1
ATOM 5130 O O . LEU A 1 662 ? -11.389 -48.058 -9.619 1.00 86.12 662 LEU A O 1
ATOM 5134 N N . GLN A 1 663 ? -13.228 -49.259 -9.164 1.00 86.56 663 GLN A N 1
ATOM 5135 C CA . GLN A 1 663 ? -12.580 -50.562 -9.347 1.00 86.56 663 GLN A CA 1
ATOM 5136 C C . GLN A 1 663 ? -12.186 -50.801 -10.808 1.00 86.56 663 GLN A C 1
ATOM 5138 O O . GLN A 1 663 ? -11.132 -51.373 -11.084 1.00 86.56 663 GLN A O 1
ATOM 5143 N N . ALA A 1 664 ? -13.020 -50.375 -11.752 1.00 84.94 664 ALA A N 1
ATOM 5144 C CA . ALA A 1 664 ? -12.748 -50.442 -13.175 1.00 84.94 664 ALA A CA 1
ATOM 5145 C C . ALA A 1 664 ? -11.581 -49.522 -13.538 1.00 84.94 664 ALA A C 1
ATOM 5147 O O . ALA A 1 664 ? -10.662 -49.967 -14.221 1.00 84.94 664 ALA A O 1
ATOM 5148 N N . ALA A 1 665 ? -11.573 -48.288 -13.026 1.00 85.75 665 ALA A N 1
ATOM 5149 C CA . ALA A 1 665 ? -10.473 -47.357 -13.252 1.00 85.75 665 ALA A CA 1
ATOM 5150 C C . ALA A 1 665 ? -9.148 -47.882 -12.652 1.00 85.75 665 ALA A C 1
ATOM 5152 O O . ALA A 1 665 ? -8.114 -47.854 -13.314 1.00 85.75 665 ALA A O 1
ATOM 5153 N N . GLU A 1 666 ? -9.180 -48.472 -11.452 1.00 86.31 666 GLU A N 1
ATOM 5154 C CA . GLU A 1 666 ? -8.014 -49.104 -10.815 1.00 86.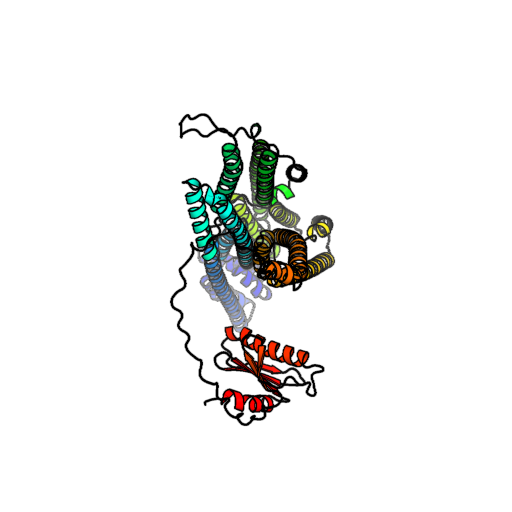31 666 GLU A CA 1
ATOM 5155 C C . GLU A 1 666 ? -7.444 -50.268 -11.619 1.00 86.31 666 GLU A C 1
ATOM 5157 O O . GLU A 1 666 ? -6.234 -50.340 -11.829 1.00 86.31 666 GLU A O 1
ATOM 5162 N N . ARG A 1 667 ? -8.302 -51.175 -12.101 1.00 85.06 667 ARG A N 1
ATOM 5163 C CA . ARG A 1 667 ? -7.866 -52.326 -12.907 1.00 85.06 667 ARG A CA 1
ATOM 5164 C C . ARG A 1 667 ? -7.123 -51.896 -14.169 1.00 85.06 667 ARG A C 1
ATOM 5166 O O . ARG A 1 667 ? -6.211 -52.604 -14.585 1.00 85.06 667 ARG A O 1
ATOM 5173 N N . LEU A 1 668 ? -7.484 -50.749 -14.748 1.00 85.50 668 LEU A N 1
ATOM 5174 C CA . LEU A 1 668 ? -6.807 -50.186 -15.917 1.00 85.50 668 LEU A CA 1
ATOM 5175 C C . LEU A 1 668 ? -5.428 -49.603 -15.571 1.00 85.50 668 LEU A C 1
ATOM 5177 O O . LEU A 1 668 ? -4.546 -49.623 -16.424 1.00 85.50 668 LEU A O 1
ATOM 5181 N N . MET A 1 669 ? -5.208 -49.147 -14.331 1.00 84.50 669 MET A N 1
ATOM 5182 C CA . MET A 1 669 ? -3.902 -48.654 -13.867 1.00 84.50 669 MET A CA 1
ATOM 5183 C C . MET A 1 669 ? -2.929 -49.768 -13.486 1.00 84.50 669 MET A C 1
ATOM 5185 O O . MET A 1 669 ? -1.720 -49.577 -13.606 1.00 84.50 669 MET A O 1
ATOM 5189 N N . VAL A 1 670 ? -3.429 -50.916 -13.008 1.00 81.94 670 VAL A N 1
ATOM 5190 C CA . VAL A 1 670 ? -2.588 -52.013 -12.490 1.00 81.94 670 VAL A CA 1
ATOM 5191 C C . VAL A 1 670 ? -1.432 -52.372 -13.435 1.00 81.94 670 VAL A C 1
ATOM 5193 O O . VAL A 1 670 ? -0.306 -52.378 -12.944 1.00 81.94 670 VAL A O 1
ATOM 5196 N N . PRO A 1 671 ? -1.632 -52.577 -14.756 1.00 76.81 671 PRO A N 1
ATOM 5197 C CA . PRO A 1 671 ? -0.543 -52.911 -15.678 1.00 76.81 671 PRO A CA 1
ATOM 5198 C C . PRO A 1 671 ? 0.579 -51.863 -15.713 1.00 76.81 671 PRO A C 1
ATOM 5200 O O . PRO A 1 671 ? 1.754 -52.215 -15.800 1.00 76.81 671 PRO A O 1
ATOM 5203 N N . TRP A 1 672 ? 0.218 -50.585 -15.591 1.00 76.44 672 TRP A N 1
ATOM 5204 C CA . TRP A 1 672 ? 1.133 -49.444 -15.646 1.00 76.44 672 TRP A CA 1
ATOM 5205 C C . TRP A 1 672 ? 1.898 -49.245 -14.338 1.00 76.44 672 TRP A C 1
ATOM 5207 O O . TRP A 1 672 ? 3.067 -48.863 -14.344 1.00 76.44 672 TRP A O 1
ATOM 5217 N N . LEU A 1 673 ? 1.250 -49.532 -13.208 1.00 76.25 673 LEU A N 1
ATOM 5218 C CA . LEU A 1 673 ? 1.852 -49.440 -11.877 1.00 76.25 673 LEU A CA 1
ATOM 5219 C C . LEU A 1 673 ? 2.716 -50.665 -11.548 1.00 76.25 673 LEU A C 1
ATOM 5221 O O . LEU A 1 673 ? 3.691 -50.545 -10.812 1.00 76.25 673 LEU A O 1
ATOM 5225 N N . SER A 1 674 ? 2.397 -51.833 -12.116 1.00 69.06 674 SER A N 1
ATOM 5226 C CA . SER A 1 674 ? 3.147 -53.082 -11.925 1.00 69.06 674 SER A CA 1
ATOM 5227 C C . SER A 1 674 ? 4.415 -53.200 -12.776 1.00 69.06 674 SER A C 1
ATOM 5229 O O . SER A 1 674 ? 5.044 -54.255 -12.767 1.00 69.06 674 SER A O 1
ATOM 5231 N N . GLY A 1 675 ? 4.798 -52.150 -13.512 1.00 54.59 675 GLY A N 1
ATOM 5232 C CA . GLY A 1 675 ? 5.992 -52.115 -14.358 1.00 54.59 675 GLY A CA 1
ATOM 5233 C C . GLY A 1 675 ? 7.301 -52.111 -13.564 1.00 54.59 675 GLY A C 1
ATOM 5234 O O . GLY A 1 675 ? 7.992 -51.094 -13.526 1.00 54.59 675 GLY A O 1
ATOM 5235 N N . ALA A 1 676 ? 7.612 -53.251 -12.943 1.00 41.72 676 ALA A N 1
ATOM 5236 C CA . ALA A 1 676 ? 8.956 -53.748 -12.696 1.00 41.72 676 ALA A CA 1
ATOM 5237 C C . ALA A 1 676 ? 9.271 -54.781 -13.789 1.00 41.72 676 ALA A C 1
ATOM 5239 O O . ALA A 1 676 ? 8.860 -55.939 -13.696 1.00 41.72 676 ALA A O 1
ATOM 5240 N N . ASN A 1 677 ? 9.934 -54.312 -14.844 1.00 31.64 677 ASN A N 1
ATOM 5241 C CA . ASN A 1 677 ? 10.993 -55.012 -15.573 1.00 31.64 677 ASN A CA 1
ATOM 5242 C C . ASN A 1 677 ? 11.686 -54.030 -16.509 1.00 31.64 677 ASN A C 1
ATOM 5244 O O . ASN A 1 677 ? 10.976 -53.443 -17.355 1.00 31.64 677 ASN A O 1
#

Secondary structure (DSSP, 8-state):
-HHHHHHHHHTTTS-HHHHHHHHHHHHHTTT--GGG--HHHHHHHIIIIIHHHHTTTS-HHHHHHHHHHHHHHHHHHHHHHHHHHHHHHHHHHHHHHHHGGGTT-TT-HHHHHHHHHHHHHHHHHHTT---HHHHHHHHHHHHHHHHHHHHHHHHHHHHHHHHHHHHHHHGGG-SHHHHHHHHHHHHHHHHHHTT---HHHHHHHHHHHHHHHHHHHHHHHHTTS-PPP-----------GGGS-HHHHHHHHHHHHHHHHHHHHHHHHHTHHHHHH-HHHHHHHHHHHHHHHTT----HHHHHHHHHHHHHHHHHHHHHHHHHHHHHHHHHHHTT-TT-TT--HHHHHHHHHHHHHHHHHHHHHHTT---HHHHHHHHHHHHHHHTT---HHHHHHHHHHHHHHHHHHHSTTHHHHHHHHHHHHHHHHHTT-----HHHHHHHHHHHHHHHHHHHHHHHHHHHHHHHHHHHTTS--HHHHHHHHHHHHHHHHHT-SSPPHHHHHHHHHHHHHHHHHHHHHHHHHHHHHHHHHHTSSHHHHHHHHTTS------S---S----------PPPP--PPPPPP---PPTTEEEEETTEEEES--S--TT-SSHHHHHHHHHHHHHHHHHHGGG--S-EEEE-SS-EEEEEEETTEEEEEEESSHHHHHHHHHHHHT---

Foldseek 3Di:
DLLVLVLVLCCVQDPSVVSVVLLQVLQVVVVHHSVGQDLVSVLVSLVPRVLVVSVVRDPSVVSVVSSVVSNVVVVVVVVVLVVVLVVLVVLLVVLVVLLVVCPVVLLDLLNLLLVLLSVLSVVCSVVSHDSPVSSVSSVVSSVVVVLVLLLQLLVLLLLLLVLVVLLVVLPVVDDDLSVVLVVLSVVSVVCSVVSHDDPVSSVVSLVSSLVSVLVVLVVVQVVVDDDPDDDDPDDPPPDPLVPGDPVSSLVNLVSLLVVVLVLLVVVCVSLVLVCVVDVVLVVLSVVVNVCSVVSDRCDPVNSVVSVVVSVVSLVVVLVVLVVLLVVLVVLLVVLPPPPPPPQDPLLVVLSVVLVSLSSSQVSSSVSSHHHVLSSVLSVLSSLCSVVVVSPVVLNVQSVVLSVLCVLLQQQPPLNVVCVVVSVVSSVCSSVVHDDDCVVSVVSSVVSVVVRVVVLVVLLVLLVVLLVLLVVLVVDDDPLSSLLVSLNVSLVSLNPRDRHGPVSVVVSVVSSVVNVVSSVVSVVVVVVVVVVVVVCPDPVVCVVVVVVPDDDDDDDDDDDDDDDDDDDDDDDDDDDDDDDDDPDPQDAFKFKDAPLFTPDHDLPDDPPDPDSVRSSVVQSVQVVVVVVCVVVVDQKDWDDPPQKIKIWGDDPRIIMIGIDSDPVRRVVSCCVVNVPDD

Sequence (677 aa):
MLYRSTIKMLSDLISPKALERILADAARERHTTLTALDLPTLQTILKQDVYKRLQLNVPAGLAKRRVQNVLDTLAQEAGSAAAEDLSHSTQIITIDQRARQYALYFDWPETQRLRSVLSVARQATAEGRDAEALLHEGVELLEALERRLSEALVTQGQDLSELKAGLLRVSGVGGPKVRRLEALIKQIEEAQDARTLLPAEVERAMSLNLTLRKQVESSVMQNLRPAPENDDLSSEVLFDVSALPQDAQERVKSLDREHEARLLTELGREYAVLLRQESGLDQRLQALRAASEAGEVLGEQAIAQLREQLSSATRQRTEQQQHQLEVLEQRLGALDVPDASTLDAASSESVGTARQSLLVLQGMLKAGLLEQSEINELNDLVQTLEQGGAAERLLEWQRETYELERRAREVPGALADLSPLLSEARWALSNGQSVDLDPLWKLLERRMGEAAQQREDMDTRADRIMHDYDEYRSLAGETIQKLGRLADVLRAQRRLGALSSDARERYLQTLESAEALRDEAAAEFRAAREVTSAFGADALQGLLGVFDSEEGGLFGSSLFDSADLVADVPAPPLSVPPPLPQVALPARAWLVRQGQVVEGDLSPAEGWPTSPACEADVLRVAWLLDQAGTFGPRRLTLDLGDRIWTAQPRAEDTVVACGPDLQAAERLMVPWLSGAN